Protein AF-A0AAE4I1V0-F1 (afdb_monomer_lite)

pLDDT: mean 89.06, std 8.82, range [39.88, 98.25]

Foldseek 3Di:
DQAQQVVCVVVVVWDFPPDQDAQLDDFPPDGSVNKTKTFAFQQNAWEDCPQLVNVLVCCLPPVDDDTDGVVVPCPRRVVSLVVLCVVCVPVLVVLLVCCVVPNDPDAFEAERSRYTLDDSSNSSSQVVVCVVVVDTGTGIYIYDPADPPDLQSVLSSVLSSLSVCQVDPPNPPDDLLSVLVSLLCCCPVSNSDHLVSSCVSNVHDSVVSVLSNLLLVLLQVLCVLLQEDSSLSQLCVVLVCSLLSSVVSNLCCVLPVPCDPLNVLLSLLSSLVSLLCSQVVDPSNVLSVLCSVQASPDPCVVVLSVQLVVLSVVLSVLSVPDHDSHNVSSNVSSVVSVVSSVSNVVSSCVRSVVSVCPPDPVSVVVVVVVVVVVVVQCVVVVNDHDPDDPVVDDPVVVVVSVVVVVVVVVVVVVVVVVVVVVD

Organism: NCBI:txid44007

Structure (mmCIF, N/CA/C/O backbone):
data_AF-A0AAE4I1V0-F1
#
_entry.id   AF-A0AAE4I1V0-F1
#
loop_
_atom_site.group_PDB
_atom_site.id
_atom_site.type_symbol
_atom_site.label_atom_id
_atom_site.label_alt_id
_atom_site.label_comp_id
_atom_site.label_asym_id
_atom_site.label_entity_id
_atom_site.label_seq_id
_atom_site.pdbx_PDB_ins_code
_atom_site.Cartn_x
_atom_site.Cartn_y
_atom_site.Cartn_z
_atom_site.occupancy
_atom_site.B_iso_or_equiv
_atom_site.auth_seq_id
_atom_site.auth_comp_id
_atom_site.auth_asym_id
_atom_site.auth_atom_id
_atom_site.pdbx_PDB_model_num
ATOM 1 N N . MET A 1 1 ? -17.427 -18.070 27.528 1.00 43.69 1 MET A N 1
ATOM 2 C CA . MET A 1 1 ? -18.734 -17.453 27.223 1.00 43.69 1 MET A CA 1
ATOM 3 C C . MET A 1 1 ? -18.497 -15.962 27.178 1.00 43.69 1 MET A C 1
ATOM 5 O O . MET A 1 1 ? -18.112 -15.409 28.196 1.00 43.69 1 MET A O 1
ATOM 9 N N . THR A 1 2 ? -18.605 -15.346 26.006 1.00 58.06 2 THR A N 1
ATOM 10 C CA . THR A 1 2 ? -18.473 -13.891 25.874 1.00 58.06 2 THR A CA 1
ATOM 11 C C . THR A 1 2 ? -19.771 -13.266 26.375 1.00 58.06 2 THR A C 1
ATOM 13 O O . THR A 1 2 ? -20.843 -13.624 25.889 1.00 58.06 2 THR A O 1
ATOM 16 N N . ASN A 1 3 ? -19.697 -12.404 27.389 1.00 74.56 3 ASN A N 1
ATOM 17 C CA . ASN A 1 3 ? -20.884 -11.755 27.941 1.00 74.56 3 ASN A CA 1
ATOM 18 C C . ASN A 1 3 ? -21.469 -10.784 26.909 1.00 74.56 3 ASN A C 1
ATOM 20 O O . ASN A 1 3 ? -20.747 -9.941 26.379 1.00 74.56 3 ASN A O 1
ATOM 24 N N . ASN A 1 4 ? -22.773 -10.886 26.634 1.00 88.94 4 ASN A N 1
ATOM 25 C CA . ASN A 1 4 ? -23.461 -9.924 25.780 1.00 88.94 4 ASN A CA 1
ATOM 26 C C . ASN A 1 4 ? -23.613 -8.597 26.539 1.00 88.94 4 ASN A C 1
ATOM 28 O O . ASN A 1 4 ? -24.338 -8.512 27.532 1.00 88.94 4 ASN A O 1
ATOM 32 N N . LEU A 1 5 ? -22.941 -7.550 26.064 1.00 91.62 5 LEU A N 1
ATOM 33 C CA . LEU A 1 5 ? -22.930 -6.235 26.698 1.00 91.62 5 LEU A CA 1
ATOM 34 C C . LEU A 1 5 ? -24.321 -5.593 26.773 1.00 91.62 5 LEU A C 1
ATOM 36 O O . LEU A 1 5 ? -24.600 -4.862 27.722 1.00 91.62 5 LEU A O 1
ATOM 40 N N . MET A 1 6 ? -25.210 -5.872 25.815 1.00 89.06 6 MET A N 1
ATOM 41 C CA . MET A 1 6 ? -26.589 -5.378 25.872 1.00 89.06 6 MET A CA 1
ATOM 42 C C . MET A 1 6 ? -27.350 -5.989 27.048 1.00 89.06 6 MET A C 1
ATOM 44 O O . MET A 1 6 ? -28.123 -5.290 27.704 1.00 89.06 6 MET A O 1
ATOM 48 N N . ASP A 1 7 ? -27.114 -7.268 27.344 1.00 90.62 7 ASP A N 1
ATOM 49 C CA . ASP A 1 7 ? -27.747 -7.934 28.480 1.00 90.62 7 ASP A CA 1
ATOM 50 C C . ASP A 1 7 ? -27.196 -7.399 29.803 1.00 90.62 7 ASP A C 1
ATOM 52 O O . ASP A 1 7 ? -27.990 -7.071 30.681 1.00 90.62 7 ASP A O 1
ATOM 56 N N . LEU A 1 8 ? -25.882 -7.154 29.902 1.00 91.00 8 LEU A N 1
ATOM 57 C CA . LEU A 1 8 ? -25.288 -6.464 31.060 1.00 91.00 8 LEU A CA 1
ATOM 58 C C . LEU A 1 8 ? -25.891 -5.065 31.270 1.00 91.00 8 LEU A C 1
ATOM 60 O O . LEU A 1 8 ? -26.084 -4.610 32.399 1.00 91.00 8 LEU A O 1
ATOM 64 N N . GLY A 1 9 ? -26.199 -4.360 30.178 1.00 88.31 9 GLY A N 1
ATOM 65 C CA . GLY A 1 9 ? -26.869 -3.062 30.230 1.00 88.31 9 GLY A CA 1
ATOM 66 C C . GLY A 1 9 ? -28.324 -3.157 30.692 1.00 88.31 9 GLY A C 1
ATOM 67 O O . GLY A 1 9 ? -28.811 -2.247 31.362 1.00 88.31 9 GLY A O 1
ATOM 68 N N . ARG A 1 10 ? -29.021 -4.253 30.364 1.00 87.88 10 ARG A N 1
ATOM 69 C CA . ARG A 1 10 ? -30.399 -4.528 30.807 1.00 87.88 10 ARG A CA 1
ATOM 70 C C . ARG A 1 10 ? -30.463 -4.967 32.268 1.00 87.88 10 ARG A C 1
ATOM 72 O O . ARG A 1 10 ? -31.387 -4.556 32.963 1.00 87.88 10 ARG A O 1
ATOM 79 N N . THR A 1 11 ? -29.506 -5.773 32.731 1.00 90.25 11 THR A N 1
ATOM 80 C CA . THR A 1 11 ? -29.421 -6.225 34.132 1.00 90.25 11 THR A CA 1
ATOM 81 C C . THR A 1 11 ? -28.916 -5.131 35.074 1.00 90.25 11 THR A C 1
ATOM 83 O O . THR A 1 11 ? -29.084 -5.244 36.286 1.00 90.25 11 THR A O 1
ATOM 86 N N . GLY A 1 12 ? -28.343 -4.050 34.531 1.00 87.56 12 GLY A N 1
ATOM 87 C CA . GLY A 1 12 ? -27.802 -2.928 35.300 1.00 87.56 12 GLY A CA 1
ATOM 88 C C . GLY A 1 12 ? -26.368 -3.147 35.786 1.00 87.56 12 GLY A C 1
ATOM 89 O O . GLY A 1 12 ? -25.864 -2.344 36.568 1.00 87.56 12 GLY A O 1
ATOM 90 N N . GLU A 1 13 ? -25.695 -4.199 35.314 1.00 89.62 13 GLU A N 1
ATOM 91 C CA . GLU A 1 13 ? -24.284 -4.472 35.614 1.00 89.62 13 GLU A CA 1
ATOM 92 C C . GLU A 1 13 ? -23.336 -3.439 34.995 1.00 89.62 13 GLU A C 1
ATOM 94 O O . GLU A 1 13 ? -22.258 -3.183 35.534 1.00 89.62 13 GLU A O 1
ATOM 99 N N . ILE A 1 14 ? -23.741 -2.812 33.886 1.00 92.88 14 ILE A N 1
ATOM 100 C CA . ILE A 1 14 ? -23.066 -1.639 33.322 1.00 92.88 14 ILE A CA 1
ATOM 101 C C . ILE A 1 14 ? -24.002 -0.427 33.327 1.00 92.88 14 ILE A C 1
ATOM 103 O O . ILE A 1 14 ? -25.165 -0.498 32.930 1.00 92.88 14 ILE A O 1
ATOM 107 N N . ALA A 1 15 ? -23.485 0.713 33.785 1.00 91.69 15 ALA A N 1
ATOM 108 C CA . ALA A 1 15 ? -24.276 1.924 33.982 1.00 91.69 15 ALA A CA 1
ATOM 109 C C . ALA A 1 15 ? -24.336 2.791 32.717 1.00 91.69 15 ALA A C 1
ATOM 111 O O . ALA A 1 15 ? -23.329 2.974 32.028 1.00 91.69 15 ALA A O 1
ATOM 112 N N . LYS A 1 16 ? -25.500 3.400 32.462 1.00 93.19 16 LYS A N 1
ATOM 113 C CA . LYS A 1 16 ? -25.657 4.464 31.460 1.00 93.19 16 LYS A CA 1
ATOM 114 C C . LYS A 1 16 ? -25.009 5.757 31.960 1.00 93.19 16 LYS A C 1
ATOM 116 O O . LYS A 1 16 ? -25.160 6.107 33.129 1.00 93.19 16 LYS A O 1
ATOM 121 N N . THR A 1 17 ? -24.331 6.494 31.084 1.00 90.25 17 THR A N 1
ATOM 122 C CA . THR A 1 17 ? -23.753 7.811 31.422 1.00 90.25 17 THR A CA 1
ATOM 123 C C . THR A 1 17 ? -24.785 8.939 31.374 1.00 90.25 17 THR A C 1
ATOM 125 O O . THR A 1 17 ? -24.555 10.007 31.933 1.00 90.25 17 THR A O 1
ATOM 128 N N . GLY A 1 18 ? -25.911 8.724 30.684 1.00 85.94 18 GLY A N 1
ATOM 129 C CA . GLY A 1 18 ? -26.905 9.759 30.382 1.00 85.94 18 GLY A CA 1
ATOM 130 C C . GLY A 1 18 ? -26.553 10.632 29.170 1.00 85.94 18 GLY A C 1
ATOM 131 O O . GLY A 1 18 ? -27.349 11.494 28.794 1.00 85.94 18 GLY A O 1
ATOM 132 N N . ALA A 1 19 ? -25.398 10.410 28.532 1.00 86.06 19 ALA A N 1
ATOM 133 C CA . ALA A 1 19 ? -25.066 11.058 27.270 1.00 86.06 19 ALA A CA 1
ATOM 134 C C . ALA A 1 19 ? -25.993 10.559 26.152 1.00 86.06 19 ALA A C 1
ATOM 136 O O . ALA A 1 19 ? -26.292 9.368 26.070 1.00 86.06 19 ALA A O 1
ATOM 137 N N . LYS A 1 20 ? -26.428 11.478 25.284 1.00 82.62 20 LYS A N 1
ATOM 138 C CA . LYS A 1 20 ? -27.258 11.177 24.113 1.00 82.62 20 LYS A CA 1
ATOM 139 C C . LYS A 1 20 ? -26.383 11.216 22.864 1.00 82.62 20 LYS A C 1
ATOM 141 O O . LYS A 1 20 ? -26.083 12.318 22.392 1.00 82.62 20 LYS A O 1
ATOM 146 N N . PRO A 1 21 ? -25.903 10.061 22.384 1.00 82.19 21 PRO A N 1
ATOM 147 C CA . PRO A 1 21 ? -25.034 10.026 21.228 1.00 82.19 21 PRO A CA 1
ATOM 148 C C . PRO A 1 21 ? -25.825 10.385 19.969 1.00 82.19 21 PRO A C 1
ATOM 150 O O . PRO A 1 21 ? -27.038 10.189 19.907 1.00 82.19 21 PRO A O 1
ATOM 153 N N . LYS A 1 22 ? -25.126 10.908 18.964 1.00 77.94 22 LYS A N 1
ATOM 154 C CA . LYS A 1 22 ? -25.656 11.011 17.605 1.00 77.94 22 LYS A CA 1
ATOM 155 C C . LYS A 1 22 ? -24.861 10.078 16.721 1.00 77.94 22 LYS A C 1
ATOM 157 O O . LYS A 1 22 ? -23.629 10.109 16.767 1.00 77.94 22 LYS A O 1
ATOM 162 N N . LEU A 1 23 ? -25.551 9.272 15.927 1.00 75.81 23 LEU A N 1
ATOM 163 C CA . LEU A 1 23 ? -24.897 8.458 14.924 1.00 75.81 23 LEU A CA 1
ATOM 164 C C . LEU A 1 23 ? -24.230 9.365 13.880 1.00 75.81 23 LEU A C 1
ATOM 166 O O . LEU A 1 23 ? -24.810 10.370 13.463 1.00 75.81 23 LEU A O 1
ATOM 170 N N . PRO A 1 24 ? -23.014 9.017 13.435 1.00 76.06 24 PRO A N 1
ATOM 171 C CA . PRO A 1 24 ? -22.298 9.793 12.429 1.00 76.06 24 PRO A CA 1
ATOM 172 C C . PRO A 1 24 ? -22.881 9.597 11.020 1.00 76.06 24 PRO A C 1
ATOM 174 O O . PRO A 1 24 ? -22.606 10.397 10.133 1.00 76.06 24 PRO A O 1
ATOM 177 N N . THR A 1 25 ? -23.696 8.558 10.810 1.00 76.25 25 THR A N 1
ATOM 178 C CA . THR A 1 25 ? -24.430 8.289 9.564 1.00 76.25 25 THR A CA 1
ATOM 179 C C . THR A 1 25 ? -25.756 7.588 9.862 1.00 76.25 25 THR A C 1
ATOM 181 O O . THR A 1 25 ? -25.974 7.077 10.962 1.00 76.25 25 THR A O 1
ATOM 184 N N . THR A 1 26 ? -26.656 7.545 8.879 1.00 79.50 26 THR A N 1
ATOM 185 C CA . THR A 1 26 ? -27.929 6.825 9.011 1.00 79.50 26 THR A CA 1
ATOM 186 C C . THR A 1 26 ? -27.700 5.330 8.822 1.00 79.50 26 THR A C 1
ATOM 188 O O . THR A 1 26 ? -27.292 4.890 7.749 1.00 79.50 26 THR A O 1
ATOM 191 N N . ILE A 1 27 ? -28.017 4.532 9.841 1.00 76.69 27 ILE A N 1
ATOM 192 C CA . ILE A 1 27 ? -27.931 3.072 9.766 1.00 76.69 27 ILE A CA 1
ATOM 193 C C . ILE A 1 27 ? -29.348 2.494 9.671 1.00 76.69 27 ILE A C 1
ATOM 195 O O . ILE A 1 27 ? -30.203 2.840 10.491 1.00 76.69 27 ILE A O 1
ATOM 199 N N . PRO A 1 28 ? -29.634 1.601 8.702 1.00 73.75 28 PRO A N 1
ATOM 200 C CA . PRO A 1 28 ? -30.942 0.969 8.608 1.00 73.75 28 PRO A CA 1
ATOM 201 C C . PRO A 1 28 ? -31.325 0.285 9.924 1.00 73.75 28 PRO A C 1
ATOM 203 O O . PRO A 1 28 ? -30.558 -0.517 10.455 1.00 73.75 28 PRO A O 1
ATOM 206 N N . ASN A 1 29 ? -32.530 0.574 10.417 1.00 71.19 29 ASN A N 1
ATOM 207 C CA . ASN A 1 29 ? -33.094 0.018 11.653 1.00 71.19 29 ASN A CA 1
ATOM 208 C C . ASN A 1 29 ? -32.363 0.410 12.954 1.00 71.19 29 ASN A C 1
ATOM 210 O O . ASN A 1 29 ? -32.559 -0.249 13.974 1.00 71.19 29 ASN A O 1
ATOM 214 N N . LEU A 1 30 ? -31.563 1.483 12.947 1.00 77.38 30 LEU A N 1
ATOM 215 C CA . LEU A 1 30 ? -30.949 2.037 14.154 1.00 77.38 30 LEU A CA 1
ATOM 216 C C . LEU A 1 30 ? -31.122 3.561 14.194 1.00 77.38 30 LEU A C 1
ATOM 218 O O . LEU A 1 30 ? -30.698 4.264 13.281 1.00 77.38 30 LEU A O 1
ATOM 222 N N . THR A 1 31 ? -31.739 4.077 15.257 1.00 69.06 31 THR A N 1
ATOM 223 C CA . THR A 1 31 ? -31.946 5.522 15.458 1.00 69.06 31 THR A CA 1
ATOM 224 C C . THR A 1 31 ? -31.238 6.012 16.717 1.00 69.06 31 THR A C 1
ATOM 226 O O . THR A 1 31 ? -31.118 5.261 17.681 1.00 69.06 31 THR A O 1
ATOM 229 N N . ASP A 1 32 ? -30.857 7.293 16.761 1.00 64.75 32 ASP A N 1
ATOM 230 C CA . ASP A 1 32 ? -30.196 7.923 17.923 1.00 64.75 32 ASP A CA 1
ATOM 231 C C . ASP A 1 32 ? -30.959 7.723 19.242 1.00 64.75 32 ASP A C 1
ATOM 233 O O . ASP A 1 32 ? -30.368 7.544 20.301 1.00 64.75 32 ASP A O 1
ATOM 237 N N . THR A 1 33 ? -32.292 7.704 19.190 1.00 62.03 33 THR A N 1
ATOM 238 C CA . THR A 1 33 ? -33.159 7.474 20.357 1.00 62.03 33 THR A CA 1
ATOM 239 C C . THR A 1 33 ? -33.101 6.049 20.908 1.00 62.03 33 THR A C 1
ATOM 241 O O . THR A 1 33 ? -33.609 5.807 22.000 1.00 62.03 33 THR A O 1
ATOM 244 N N . MET A 1 34 ? -32.508 5.112 20.166 1.00 65.56 34 MET A N 1
ATOM 245 C CA . MET A 1 34 ? -32.329 3.711 20.554 1.00 65.56 34 MET A CA 1
ATOM 246 C C . MET A 1 34 ? -30.927 3.436 21.110 1.00 65.56 34 MET A C 1
ATOM 248 O O . MET A 1 34 ? -30.609 2.282 21.392 1.00 65.56 34 MET A O 1
ATOM 252 N N . LEU A 1 35 ? -30.085 4.466 21.246 1.00 80.56 35 LEU A N 1
ATOM 253 C CA . LEU A 1 35 ? -28.691 4.326 21.640 1.00 80.56 35 LEU A CA 1
ATOM 254 C C . LEU A 1 35 ? -28.404 5.098 22.924 1.00 80.56 35 LEU A C 1
ATOM 256 O O . LEU A 1 35 ? -28.671 6.291 23.038 1.00 80.56 35 LEU A O 1
ATOM 260 N N . ASP A 1 36 ? -27.797 4.398 23.874 1.00 89.06 36 ASP A N 1
ATOM 261 C CA . ASP A 1 36 ? -27.264 4.961 25.105 1.00 89.06 36 ASP A CA 1
ATOM 262 C C . ASP A 1 36 ? -25.744 4.788 25.126 1.00 89.06 36 ASP A C 1
ATOM 264 O O . ASP A 1 36 ? -25.189 3.863 24.524 1.00 89.06 36 ASP A O 1
ATOM 268 N N . VAL A 1 37 ? -25.064 5.671 25.855 1.00 92.69 37 VAL A N 1
ATOM 269 C CA . VAL A 1 37 ? -23.646 5.499 26.176 1.00 92.69 37 VAL A CA 1
ATOM 270 C C . VAL A 1 37 ? -23.526 4.788 27.520 1.00 92.69 37 VAL A C 1
ATOM 272 O O . VAL A 1 37 ? -24.111 5.212 28.520 1.00 92.69 37 VAL A O 1
ATOM 275 N N . TYR A 1 38 ? -22.732 3.723 27.546 1.00 95.44 38 TYR A N 1
ATOM 276 C CA . TYR A 1 38 ? -22.499 2.889 28.720 1.00 95.44 38 TYR A CA 1
ATOM 277 C C . TYR A 1 38 ? -21.069 3.045 29.231 1.00 95.44 38 TYR A C 1
ATOM 279 O O . TYR A 1 38 ? -20.141 3.211 28.441 1.00 95.44 38 TYR A O 1
ATOM 287 N N . ARG A 1 39 ? -20.880 2.943 30.551 1.00 95.56 39 ARG A N 1
ATOM 288 C CA . ARG A 1 39 ? -19.560 2.792 31.186 1.00 95.56 39 ARG A CA 1
ATOM 289 C C . ARG A 1 39 ? -19.217 1.311 31.258 1.00 95.56 39 ARG A C 1
ATOM 291 O O . ARG A 1 39 ? -19.690 0.605 32.146 1.00 95.56 39 ARG A O 1
ATOM 298 N N . ILE A 1 40 ? -18.400 0.845 30.320 1.00 96.44 40 ILE A N 1
ATOM 299 C CA . ILE A 1 40 ? -18.101 -0.577 30.140 1.00 96.44 40 ILE A CA 1
ATOM 300 C C . ILE A 1 40 ? -16.746 -0.894 30.790 1.00 96.44 40 ILE A C 1
ATOM 302 O O . ILE A 1 40 ? -15.748 -0.261 30.435 1.00 96.44 40 ILE A O 1
ATOM 306 N N . PRO A 1 41 ? -16.663 -1.848 31.736 1.00 96.06 41 PRO A N 1
ATOM 307 C CA . PRO A 1 41 ? -15.384 -2.321 32.258 1.00 96.06 41 PRO A CA 1
ATOM 308 C C . PRO A 1 41 ? -14.460 -2.803 31.136 1.00 96.06 41 PRO A C 1
ATOM 310 O O . PRO A 1 41 ? -14.881 -3.585 30.283 1.00 96.06 41 PRO A O 1
ATOM 313 N N . LEU A 1 42 ? -13.183 -2.401 31.166 1.00 96.06 42 LEU A N 1
ATOM 314 C CA . LEU A 1 42 ? -12.230 -2.747 30.097 1.00 96.06 42 LEU A CA 1
ATOM 315 C C . LEU A 1 42 ? -12.095 -4.261 29.877 1.00 96.06 42 LEU A C 1
ATOM 317 O O . LEU A 1 42 ? -11.844 -4.694 28.757 1.00 96.06 42 LEU A O 1
ATOM 321 N N . LYS A 1 43 ? -12.312 -5.060 30.932 1.00 94.69 43 LYS A N 1
ATOM 322 C CA . LYS A 1 43 ? -12.208 -6.523 30.887 1.00 94.69 43 LYS A CA 1
ATOM 323 C C . LYS A 1 43 ? -13.166 -7.197 29.900 1.00 94.69 43 LYS A C 1
ATOM 325 O O . LYS A 1 43 ? -12.892 -8.315 29.483 1.00 94.69 43 LYS A O 1
ATOM 330 N N . TYR A 1 44 ? -14.265 -6.535 29.531 1.00 95.50 44 TYR A N 1
ATOM 331 C CA . TYR A 1 44 ? -15.250 -7.063 28.584 1.00 95.50 44 TYR A CA 1
ATOM 332 C C . TYR A 1 44 ? -14.982 -6.652 27.134 1.00 95.50 44 TYR A C 1
ATOM 334 O O . TYR A 1 44 ? -15.735 -7.037 26.247 1.00 95.50 44 TYR A O 1
ATOM 342 N N . LEU A 1 45 ? -13.944 -5.855 26.882 1.00 95.81 45 LEU A N 1
ATOM 343 C CA . LEU A 1 45 ? -13.676 -5.284 25.570 1.00 95.81 45 LEU A CA 1
ATOM 344 C C . LEU A 1 45 ? -12.439 -5.899 24.929 1.00 95.81 45 LEU A C 1
ATOM 346 O O . LEU A 1 45 ? -11.510 -6.348 25.608 1.00 95.81 45 LEU A O 1
ATOM 350 N N . TYR A 1 46 ? -12.428 -5.892 23.602 1.00 95.12 46 TYR A N 1
ATOM 351 C CA . TYR A 1 46 ? -11.282 -6.326 22.823 1.00 95.12 46 TYR A CA 1
ATOM 352 C C . TYR A 1 46 ? -11.202 -5.628 21.469 1.00 95.12 46 TYR A C 1
ATOM 354 O O . TYR A 1 46 ? -12.194 -5.129 20.933 1.00 95.12 46 TYR A O 1
ATOM 362 N N . TYR A 1 47 ? -9.992 -5.559 20.919 1.00 93.31 47 TYR A N 1
ATOM 363 C CA . TYR A 1 47 ? -9.769 -4.961 19.604 1.00 93.31 47 TYR A CA 1
ATOM 364 C C . TYR A 1 47 ? -10.446 -5.767 18.493 1.00 93.31 47 TYR A C 1
ATOM 366 O O . TYR A 1 47 ? -10.455 -6.996 18.529 1.00 93.31 47 TYR A O 1
ATOM 374 N N . ASN A 1 48 ? -10.967 -5.075 17.484 1.00 89.62 48 ASN A N 1
ATOM 375 C CA . ASN A 1 48 ? -11.605 -5.701 16.332 1.00 89.62 48 ASN A CA 1
ATOM 376 C C . ASN A 1 48 ? -10.566 -6.317 15.374 1.00 89.62 48 ASN A C 1
ATOM 378 O O . ASN A 1 48 ? -9.853 -5.595 14.678 1.00 89.62 48 ASN A O 1
ATOM 382 N N . ASP A 1 49 ? -10.507 -7.645 15.330 1.00 84.94 49 ASP A N 1
ATOM 383 C CA . ASP A 1 49 ? -9.670 -8.458 14.436 1.00 84.94 49 ASP A CA 1
ATOM 384 C C . ASP A 1 49 ? -10.112 -8.401 12.965 1.00 84.94 49 ASP A C 1
ATOM 386 O O . ASP A 1 49 ? -9.307 -8.684 12.083 1.00 84.94 49 ASP A O 1
ATOM 390 N N . GLU A 1 50 ? -11.348 -7.975 12.691 1.00 79.94 50 GLU A N 1
ATOM 391 C CA . GLU A 1 50 ? -11.874 -7.765 11.332 1.00 79.94 50 GLU A CA 1
ATOM 392 C C . GLU A 1 50 ? -11.508 -6.381 10.766 1.00 79.94 50 GLU A C 1
ATOM 394 O O . GLU A 1 50 ? -11.736 -6.099 9.590 1.00 79.94 50 GLU A O 1
ATOM 399 N N . ASN A 1 51 ? -10.925 -5.495 11.581 1.00 76.12 51 ASN A N 1
ATOM 400 C CA . ASN A 1 51 ? -10.424 -4.213 11.100 1.00 76.12 51 ASN A CA 1
ATOM 401 C C . ASN A 1 51 ? -9.174 -4.440 10.233 1.00 76.12 51 ASN A C 1
ATOM 403 O O . ASN A 1 51 ? -8.166 -4.940 10.732 1.00 76.12 51 ASN A O 1
ATOM 407 N N . GLY A 1 52 ? -9.208 -4.017 8.964 1.00 68.44 52 GLY A N 1
ATOM 408 C CA . GLY A 1 52 ? -8.162 -4.319 7.974 1.00 68.44 52 GLY A CA 1
ATOM 409 C C . GLY A 1 52 ? -6.727 -3.971 8.402 1.00 68.44 52 GLY A C 1
ATOM 410 O O . GLY A 1 52 ? -5.781 -4.695 8.073 1.00 68.44 52 GLY A O 1
ATOM 411 N N . ARG A 1 53 ? -6.548 -2.903 9.191 1.00 71.12 53 ARG A N 1
ATOM 412 C CA . ARG A 1 53 ? -5.237 -2.509 9.731 1.00 71.12 53 ARG A CA 1
ATOM 413 C C . ARG A 1 53 ? -4.739 -3.494 10.790 1.00 71.12 53 ARG A C 1
ATOM 415 O O . ARG A 1 53 ? -3.572 -3.879 10.780 1.00 71.12 53 ARG A O 1
ATOM 422 N N . ILE A 1 54 ? -5.624 -3.914 11.692 1.00 75.81 54 ILE A N 1
ATOM 423 C CA . ILE A 1 54 ? -5.310 -4.857 12.772 1.00 75.81 54 ILE A CA 1
ATOM 424 C C . ILE A 1 54 ? -5.128 -6.269 12.203 1.00 75.81 54 ILE A C 1
ATOM 426 O O . ILE A 1 54 ? -4.146 -6.934 12.530 1.00 75.81 54 ILE A O 1
ATOM 430 N N . SER A 1 55 ? -5.999 -6.700 11.287 1.00 72.88 55 SER A N 1
ATOM 431 C CA . SER A 1 55 ? -5.939 -8.030 10.672 1.00 72.88 55 SER A CA 1
ATOM 432 C C . SER A 1 55 ? -4.622 -8.270 9.931 1.00 72.88 55 SER A C 1
ATOM 434 O O . SER A 1 55 ? -4.042 -9.353 10.008 1.00 72.88 55 SER A O 1
ATOM 436 N N . THR A 1 56 ? -4.132 -7.254 9.210 1.00 72.25 56 THR A N 1
ATOM 437 C CA . THR A 1 56 ? -2.877 -7.339 8.447 1.00 72.25 56 THR A CA 1
ATOM 438 C C . THR A 1 56 ? -1.682 -7.493 9.384 1.00 72.25 56 THR A C 1
ATOM 440 O O . THR A 1 56 ? -0.804 -8.321 9.140 1.00 72.25 56 THR A O 1
ATOM 443 N N . GLN A 1 57 ? -1.682 -6.758 10.497 1.00 74.31 57 GLN A N 1
ATOM 444 C CA . GLN A 1 57 ? -0.619 -6.836 11.493 1.00 74.31 57 GLN A CA 1
ATOM 445 C C . GLN A 1 57 ? -0.625 -8.172 12.245 1.00 74.31 57 GLN A C 1
ATOM 447 O O . GLN A 1 57 ? 0.432 -8.770 12.435 1.00 74.31 57 GLN A O 1
ATOM 452 N N . ILE A 1 58 ? -1.809 -8.682 12.608 1.00 79.00 58 ILE A N 1
ATOM 453 C CA . ILE A 1 58 ? -1.951 -10.001 13.241 1.00 79.00 58 ILE A CA 1
ATOM 454 C C . ILE A 1 58 ? -1.309 -11.085 12.375 1.00 79.00 58 ILE A C 1
ATOM 456 O O . ILE A 1 58 ? -0.520 -11.885 12.878 1.00 79.00 58 ILE A O 1
ATOM 460 N N . LYS A 1 59 ? -1.617 -11.088 11.073 1.00 74.62 59 LYS A N 1
ATOM 461 C CA . LYS A 1 59 ? -1.059 -12.061 10.129 1.00 74.62 59 LYS A CA 1
ATOM 462 C C . LYS A 1 59 ? 0.459 -11.948 10.015 1.00 74.62 59 LYS A C 1
ATOM 464 O O . LYS A 1 59 ? 1.129 -12.975 10.008 1.00 74.62 59 LYS A O 1
ATOM 469 N N . ARG A 1 60 ? 0.990 -10.721 9.953 1.00 74.12 60 ARG A N 1
ATOM 470 C CA . ARG A 1 60 ? 2.434 -10.462 9.841 1.00 74.12 60 ARG A CA 1
ATOM 471 C C . ARG A 1 60 ? 3.213 -11.006 11.037 1.00 74.12 60 ARG A C 1
ATOM 473 O O . ARG A 1 60 ? 4.236 -11.647 10.838 1.00 74.12 60 ARG A O 1
ATOM 480 N N . GLU A 1 61 ? 2.761 -10.721 12.256 1.00 76.44 61 GLU A N 1
ATOM 481 C CA . GLU A 1 61 ? 3.575 -10.968 13.455 1.00 76.44 61 GLU A CA 1
ATOM 482 C C . GLU A 1 61 ? 3.225 -12.239 14.221 1.00 76.44 61 GLU A C 1
ATOM 484 O O . GLU A 1 61 ? 4.097 -12.836 14.849 1.00 76.44 61 GLU A O 1
ATOM 489 N N . PHE A 1 62 ? 1.967 -12.680 14.170 1.00 76.50 62 PHE A N 1
ATOM 490 C CA . PHE A 1 62 ? 1.509 -13.836 14.947 1.00 76.50 62 PHE A CA 1
ATOM 491 C C . PHE A 1 62 ? 0.926 -14.954 14.088 1.00 76.50 62 PHE A C 1
ATOM 493 O O . PHE A 1 62 ? 0.611 -16.014 14.627 1.00 76.50 62 PHE A O 1
ATOM 500 N N . GLY A 1 63 ? 0.756 -14.737 12.778 1.00 74.06 63 GLY A N 1
ATOM 501 C CA . GLY A 1 63 ? 0.085 -15.658 11.860 1.00 74.06 63 GLY A CA 1
ATOM 502 C C . GLY A 1 63 ? -1.415 -15.761 12.143 1.00 74.06 63 GLY A C 1
ATOM 503 O O . GLY A 1 63 ? -2.237 -15.235 11.395 1.00 74.06 63 GLY A O 1
ATOM 504 N N . THR A 1 64 ? -1.773 -16.406 13.252 1.00 73.69 64 THR A N 1
ATOM 505 C CA . THR A 1 64 ? -3.144 -16.529 13.755 1.00 73.69 64 THR A CA 1
ATOM 506 C C . THR A 1 64 ? -3.201 -16.129 15.220 1.00 73.69 64 THR A C 1
ATOM 508 O O . THR A 1 64 ? -2.487 -16.691 16.052 1.00 73.69 64 THR A O 1
ATOM 511 N N . LEU A 1 65 ? -4.091 -15.198 15.553 1.00 80.69 65 LEU A N 1
ATOM 512 C CA . LEU A 1 65 ? -4.339 -14.778 16.925 1.00 80.69 65 LEU A CA 1
ATOM 513 C C . LEU A 1 65 ? -5.847 -14.769 17.174 1.00 80.69 65 LEU A C 1
ATOM 515 O O . LEU A 1 65 ? -6.584 -14.068 16.488 1.00 80.69 65 LEU A O 1
ATOM 519 N N . MET A 1 66 ? -6.305 -15.570 18.136 1.00 85.69 66 MET A N 1
ATOM 520 C CA . MET A 1 66 ? -7.727 -15.667 18.461 1.00 85.69 66 MET A CA 1
ATOM 521 C C . MET A 1 66 ? -8.171 -14.431 19.245 1.00 85.69 66 MET A C 1
ATOM 523 O O . MET A 1 66 ? -7.623 -14.141 20.313 1.00 85.69 66 MET A O 1
ATOM 527 N N . ALA A 1 67 ? -9.167 -13.720 18.719 1.00 87.44 67 ALA A N 1
ATOM 528 C CA . ALA A 1 67 ? -9.732 -12.547 19.366 1.00 87.44 67 ALA A CA 1
ATOM 529 C C . ALA A 1 67 ? -10.507 -12.929 20.631 1.00 87.44 67 ALA A C 1
ATOM 531 O O . ALA A 1 67 ? -11.315 -13.860 20.630 1.00 87.44 67 ALA A O 1
ATOM 532 N N . GLN A 1 68 ? -10.232 -12.226 21.727 1.00 89.81 68 GLN A N 1
ATOM 533 C CA . GLN A 1 68 ? -10.811 -12.520 23.035 1.00 89.81 68 GLN A CA 1
ATOM 534 C C . GLN A 1 68 ? -10.675 -11.332 23.988 1.00 89.81 68 GLN A C 1
ATOM 536 O O . GLN A 1 68 ? -9.810 -10.472 23.821 1.00 89.81 68 GLN A O 1
ATOM 541 N N . THR A 1 69 ? -11.537 -11.310 25.002 1.00 92.25 69 THR A N 1
ATOM 542 C CA . THR A 1 69 ? -11.572 -10.280 26.043 1.00 92.25 69 THR A CA 1
ATOM 543 C C . THR A 1 69 ? -10.465 -10.466 27.080 1.00 92.25 69 THR A C 1
ATOM 545 O O . THR A 1 69 ? -10.001 -11.582 27.318 1.00 92.25 69 THR A O 1
ATOM 548 N N . ASP A 1 70 ? -10.117 -9.382 27.779 1.00 91.69 70 ASP A N 1
ATOM 549 C CA . ASP A 1 70 ? -9.190 -9.415 28.921 1.00 91.69 70 ASP A CA 1
ATOM 550 C C . ASP A 1 70 ? -9.697 -10.310 30.072 1.00 91.69 70 ASP A C 1
ATOM 552 O O . ASP A 1 70 ? -8.893 -10.847 30.828 1.00 91.69 70 ASP A O 1
ATOM 556 N N . GLU A 1 71 ? -11.016 -10.504 30.202 1.00 90.06 71 GLU A N 1
ATOM 557 C CA . GLU A 1 71 ? -11.614 -11.453 31.153 1.00 90.06 71 GLU A CA 1
ATOM 558 C C . GLU A 1 71 ? -11.316 -12.919 30.807 1.00 90.06 71 GLU A C 1
ATOM 560 O O . GLU A 1 71 ? -11.194 -13.747 31.707 1.00 90.06 71 GLU A O 1
ATOM 565 N N . THR A 1 72 ? -11.189 -13.239 29.517 1.00 91.00 72 THR A N 1
ATOM 566 C CA . THR A 1 72 ? -10.850 -14.594 29.064 1.00 91.00 72 THR A CA 1
ATOM 567 C C . THR A 1 72 ? -9.339 -14.793 29.065 1.00 91.00 72 THR A C 1
ATOM 569 O O . THR A 1 72 ? -8.833 -15.723 29.690 1.00 91.00 72 THR A O 1
ATOM 572 N N . ASN A 1 73 ? -8.613 -13.921 28.362 1.00 89.88 73 ASN A N 1
ATOM 573 C CA . ASN A 1 73 ? -7.157 -13.909 28.326 1.00 89.88 73 ASN A CA 1
ATOM 574 C C . ASN A 1 73 ? -6.659 -12.553 27.781 1.00 89.88 73 ASN A C 1
ATOM 576 O O . ASN A 1 73 ? -6.952 -12.213 26.632 1.00 89.88 73 ASN A O 1
ATOM 580 N N . PRO A 1 74 ? -5.853 -11.799 28.550 1.00 92.00 74 PRO A N 1
ATOM 581 C CA . PRO A 1 74 ? -5.380 -10.480 28.140 1.00 92.00 74 PRO A CA 1
ATOM 582 C C . PRO A 1 74 ? -4.315 -10.495 27.031 1.00 92.00 74 PRO A C 1
ATOM 584 O O . PRO A 1 74 ? -3.999 -9.434 26.495 1.00 92.00 74 PRO A O 1
ATOM 587 N N . ASP A 1 75 ? -3.747 -11.654 26.670 1.00 91.81 75 ASP A N 1
ATOM 588 C CA . ASP A 1 75 ? -2.668 -11.773 25.674 1.00 91.81 75 ASP A CA 1
ATOM 589 C C . ASP A 1 75 ? -3.035 -11.143 24.322 1.00 91.81 75 ASP A C 1
ATOM 591 O O . ASP A 1 75 ? -2.238 -10.396 23.753 1.00 91.81 75 ASP A O 1
ATOM 595 N N . TYR A 1 76 ? -4.268 -11.366 23.849 1.00 91.88 76 TYR A N 1
ATOM 596 C CA . TYR A 1 76 ? -4.756 -10.787 22.594 1.00 91.88 76 TYR A CA 1
ATOM 597 C C . TYR A 1 76 ? -4.665 -9.259 22.617 1.00 91.88 76 TYR A C 1
ATOM 599 O O . TYR A 1 76 ? -3.988 -8.645 21.792 1.00 91.88 76 TYR A O 1
ATOM 607 N N . ASN A 1 77 ? -5.291 -8.634 23.613 1.00 94.62 77 ASN A N 1
ATOM 608 C CA . ASN A 1 77 ? -5.294 -7.184 23.722 1.00 94.62 77 ASN A CA 1
ATOM 609 C C . ASN A 1 77 ? -3.903 -6.623 24.036 1.00 94.62 77 ASN A C 1
ATOM 611 O O . ASN A 1 77 ? -3.589 -5.518 23.607 1.00 94.62 77 ASN A O 1
ATOM 615 N N . ASN A 1 78 ? -3.061 -7.341 24.783 1.00 93.50 78 ASN A N 1
ATOM 616 C CA . ASN A 1 78 ? -1.683 -6.923 25.051 1.00 93.50 78 ASN A CA 1
ATOM 617 C C . ASN A 1 78 ? -0.875 -6.824 23.759 1.00 93.50 78 ASN A C 1
ATOM 619 O O . ASN A 1 78 ? -0.250 -5.795 23.523 1.00 93.50 78 ASN A O 1
ATOM 623 N N . LYS A 1 79 ? -0.956 -7.843 22.898 1.00 91.12 79 LYS A N 1
ATOM 624 C CA . LYS A 1 79 ? -0.295 -7.837 21.590 1.00 91.12 79 LYS A CA 1
ATOM 625 C C . LYS A 1 79 ? -0.784 -6.679 20.729 1.00 91.12 79 LYS A C 1
ATOM 627 O O . LYS A 1 79 ? 0.028 -5.898 20.249 1.00 91.12 79 LYS A O 1
ATOM 632 N N . ILE A 1 80 ? -2.101 -6.506 20.593 1.00 90.25 80 ILE A N 1
ATOM 633 C CA . ILE A 1 80 ? -2.648 -5.436 19.744 1.00 90.25 80 ILE A CA 1
ATOM 634 C C . ILE A 1 80 ? -2.340 -4.029 20.283 1.00 90.25 80 ILE A C 1
ATOM 636 O O . ILE A 1 80 ? -2.078 -3.110 19.504 1.00 90.25 80 ILE A O 1
ATOM 640 N N . ALA A 1 81 ? -2.315 -3.857 21.608 1.00 91.50 81 ALA A N 1
ATOM 641 C CA . ALA A 1 81 ? -1.966 -2.592 22.247 1.00 91.50 81 ALA A CA 1
ATOM 642 C C . ALA A 1 81 ? -0.544 -2.126 21.900 1.00 91.50 81 ALA A C 1
ATOM 644 O O . ALA A 1 81 ? -0.361 -0.932 21.653 1.00 91.50 81 ALA A O 1
ATOM 645 N N . THR A 1 82 ? 0.427 -3.045 21.828 1.00 90.00 82 THR A N 1
ATOM 646 C CA . THR A 1 82 ? 1.814 -2.730 21.447 1.00 90.00 82 THR A CA 1
ATOM 647 C C . THR A 1 82 ? 1.873 -2.067 20.072 1.00 90.00 82 THR A C 1
ATOM 649 O O . THR A 1 82 ? 2.479 -1.009 19.934 1.00 90.00 82 THR A O 1
ATOM 652 N N . PHE A 1 83 ? 1.142 -2.578 19.076 1.00 84.75 83 PHE A N 1
ATOM 653 C CA . PHE A 1 83 ? 1.134 -1.968 17.736 1.00 84.75 83 PHE A CA 1
ATOM 654 C C . PHE A 1 83 ? 0.496 -0.596 17.696 1.00 84.75 83 PHE A C 1
ATOM 656 O O . PHE A 1 83 ? 0.926 0.274 16.946 1.00 84.75 83 PHE A O 1
ATOM 663 N N . ILE A 1 84 ? -0.565 -0.390 18.473 1.00 85.06 84 ILE A N 1
ATOM 664 C CA . ILE A 1 84 ? -1.218 0.919 18.541 1.00 85.06 84 ILE A CA 1
ATOM 665 C C . ILE A 1 84 ? -0.269 1.946 19.168 1.00 85.06 84 ILE A C 1
ATOM 667 O O . ILE A 1 84 ? -0.279 3.115 18.777 1.00 85.06 84 ILE A O 1
ATOM 671 N N . GLU A 1 85 ? 0.550 1.516 20.129 1.00 88.94 85 GLU A N 1
ATOM 672 C CA . GLU A 1 85 ? 1.592 2.342 20.726 1.00 88.94 85 GLU A CA 1
ATOM 673 C C . GLU A 1 85 ? 2.738 2.625 19.751 1.00 88.94 85 GLU A C 1
ATOM 675 O O . GLU A 1 85 ? 3.132 3.782 19.618 1.00 88.94 85 GLU A O 1
ATOM 680 N N . GLU A 1 86 ? 3.226 1.622 19.027 1.00 85.94 86 GLU A N 1
ATOM 681 C CA . GLU A 1 86 ? 4.315 1.777 18.056 1.00 85.94 86 GLU A CA 1
ATOM 682 C C . GLU A 1 86 ? 3.915 2.627 16.844 1.00 85.94 86 GLU A C 1
ATOM 684 O O . GLU A 1 86 ? 4.695 3.473 16.407 1.00 85.94 86 GLU A O 1
ATOM 689 N N . ASP A 1 87 ? 2.683 2.481 16.349 1.00 80.25 87 ASP A N 1
ATOM 690 C CA . ASP A 1 87 ? 2.175 3.242 15.203 1.00 80.25 87 ASP A CA 1
ATOM 691 C C . ASP A 1 87 ? 2.139 4.752 15.468 1.00 80.25 87 ASP A C 1
ATOM 693 O O . ASP A 1 87 ? 2.485 5.554 14.600 1.00 80.25 87 ASP A O 1
ATOM 697 N N . ASN A 1 88 ? 1.715 5.171 16.668 1.00 82.56 88 ASN A N 1
ATOM 698 C CA . ASN A 1 88 ? 1.680 6.591 17.010 1.00 82.56 88 ASN A CA 1
ATOM 699 C C . ASN A 1 88 ? 1.789 6.860 18.517 1.00 82.56 88 ASN A C 1
ATOM 701 O O . ASN A 1 88 ? 0.866 7.385 19.159 1.00 82.56 88 ASN A O 1
ATOM 705 N N . ALA A 1 89 ? 2.967 6.578 19.075 1.00 89.06 89 ALA A N 1
ATOM 706 C CA . ALA A 1 89 ? 3.270 6.788 20.490 1.00 89.06 89 ALA A CA 1
ATOM 707 C C . ALA A 1 89 ? 2.982 8.228 20.949 1.00 89.06 89 ALA A C 1
ATOM 709 O O . ALA A 1 89 ? 2.505 8.463 22.062 1.00 89.06 89 ALA A O 1
ATOM 710 N N . THR A 1 90 ? 3.236 9.218 20.088 1.00 89.44 90 THR A N 1
ATOM 711 C CA . THR A 1 90 ? 3.001 10.636 20.393 1.00 89.44 90 THR A CA 1
ATOM 712 C C . THR A 1 90 ? 1.513 10.935 20.575 1.00 89.44 90 THR A C 1
ATOM 714 O O . THR A 1 90 ? 1.125 11.559 21.568 1.00 89.44 90 THR A O 1
ATOM 717 N 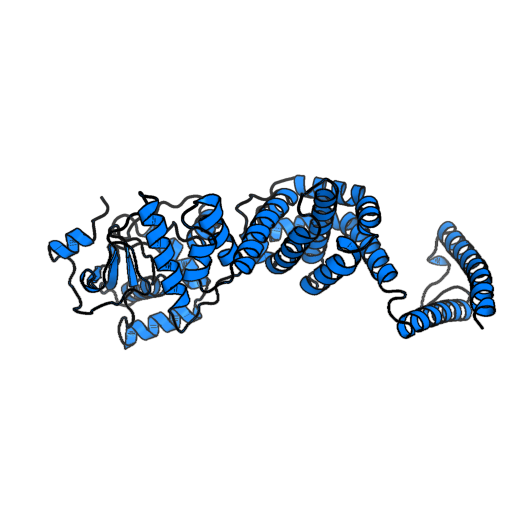N . ALA A 1 91 ? 0.658 10.482 19.655 1.00 87.19 91 ALA A N 1
ATOM 718 C CA . ALA A 1 91 ? -0.784 10.687 19.757 1.00 87.19 91 ALA A CA 1
ATOM 719 C C . ALA A 1 91 ? -1.402 9.878 20.905 1.00 87.19 91 ALA A C 1
ATOM 721 O O . ALA A 1 91 ? -2.313 10.368 21.585 1.00 87.19 91 ALA A O 1
ATOM 722 N N . LEU A 1 92 ? -0.888 8.671 21.169 1.00 90.88 92 LEU A N 1
ATOM 723 C CA . LEU A 1 92 ? -1.302 7.865 22.316 1.00 90.88 92 LEU A CA 1
ATOM 724 C C . LEU A 1 92 ? -0.978 8.581 23.634 1.00 90.88 92 LEU A C 1
ATOM 726 O O . LEU A 1 92 ? -1.868 8.744 24.466 1.00 90.88 92 LEU A O 1
ATOM 730 N N . LYS A 1 93 ? 0.244 9.108 23.796 1.00 93.19 93 LYS A N 1
ATOM 731 C CA . LYS A 1 93 ? 0.645 9.891 24.980 1.00 93.19 93 LYS A CA 1
ATOM 732 C C . LYS A 1 93 ? -0.252 11.110 25.204 1.00 93.19 93 LYS A C 1
ATOM 734 O O . LYS A 1 93 ? -0.685 11.344 26.332 1.00 93.19 93 LYS A O 1
ATOM 739 N N . LYS A 1 94 ? -0.579 11.861 24.143 1.00 91.38 94 LYS A N 1
ATOM 740 C CA . LYS A 1 94 ? -1.519 12.997 24.218 1.00 91.38 94 LYS A CA 1
ATOM 741 C C . LYS A 1 94 ? -2.915 12.550 24.661 1.00 91.38 94 LYS A C 1
ATOM 743 O O . LYS A 1 94 ? -3.489 13.154 25.563 1.00 91.38 94 LYS A O 1
ATOM 748 N N . THR A 1 95 ? -3.424 11.467 24.072 1.00 91.62 95 THR A N 1
ATOM 749 C CA . THR A 1 95 ? -4.733 10.889 24.420 1.00 91.62 95 THR A CA 1
ATOM 750 C C . THR A 1 95 ? -4.760 10.450 25.885 1.00 91.62 95 THR A C 1
ATOM 752 O O . THR A 1 95 ? -5.666 10.832 26.621 1.00 91.62 95 THR A O 1
ATOM 755 N N . LYS A 1 96 ? -3.729 9.728 26.340 1.00 94.88 96 LYS A N 1
ATOM 756 C CA . LYS A 1 96 ? -3.581 9.279 27.729 1.00 94.88 96 LYS A CA 1
ATOM 757 C C . LYS A 1 96 ? -3.561 10.444 28.715 1.00 94.88 96 LYS A C 1
ATOM 759 O O . LYS A 1 96 ? -4.301 10.424 29.695 1.00 94.88 96 LYS A O 1
ATOM 764 N N . LYS A 1 97 ? -2.768 11.483 28.433 1.00 94.19 97 LYS A N 1
ATOM 765 C CA . LYS A 1 97 ? -2.720 12.702 29.253 1.00 94.19 97 LYS A CA 1
ATOM 766 C C . LYS A 1 97 ? -4.094 13.374 29.338 1.00 94.19 97 LYS A C 1
ATOM 768 O O . LYS A 1 97 ? -4.549 13.676 30.434 1.00 94.19 97 LYS A O 1
ATOM 773 N N . SER A 1 98 ? -4.776 13.539 28.203 1.00 93.75 98 SER A N 1
ATOM 774 C CA . SER A 1 98 ? -6.113 14.142 28.170 1.00 93.75 98 SER A CA 1
ATOM 775 C C . SER A 1 98 ? -7.131 13.350 28.991 1.00 93.75 98 SER A C 1
ATOM 777 O O . SER A 1 98 ? -7.909 13.952 29.724 1.00 93.75 98 SER A O 1
ATOM 779 N N . ILE A 1 99 ? -7.128 12.017 28.884 1.00 93.94 99 ILE A N 1
ATOM 780 C CA . ILE A 1 99 ? -8.032 11.152 29.655 1.00 93.94 99 ILE A CA 1
ATOM 781 C C . ILE A 1 99 ? -7.727 11.254 31.152 1.00 93.94 99 ILE A C 1
ATOM 783 O O . ILE A 1 99 ? -8.650 11.357 31.953 1.00 93.94 99 ILE A O 1
ATOM 787 N N . LYS A 1 100 ? -6.447 11.287 31.538 1.00 93.69 100 LYS A N 1
ATOM 788 C CA . LYS A 1 100 ? -6.040 11.440 32.940 1.00 93.69 100 LYS A CA 1
ATOM 789 C C . LYS A 1 100 ? -6.489 12.776 33.545 1.00 93.69 100 LYS A C 1
ATOM 791 O O . LYS A 1 100 ? -6.858 12.813 34.711 1.00 93.69 100 LYS A O 1
ATOM 796 N N . GLU A 1 101 ? -6.443 13.859 32.771 1.00 93.62 101 GLU A N 1
ATOM 797 C CA . GLU A 1 101 ? -6.774 15.211 33.246 1.00 93.62 101 GLU A CA 1
ATOM 798 C C . GLU A 1 101 ? -8.273 15.525 33.203 1.00 93.62 101 GLU A C 1
ATOM 800 O O . GLU A 1 101 ? -8.775 16.231 34.074 1.00 93.62 101 GLU A O 1
ATOM 805 N N . LYS A 1 102 ? -8.985 15.045 32.177 1.00 92.81 102 LYS A N 1
ATOM 806 C CA . LYS A 1 102 ? -10.360 15.478 31.868 1.00 92.81 102 LYS A CA 1
ATOM 807 C C . LYS A 1 102 ? -11.367 14.330 31.802 1.00 92.81 102 LYS A C 1
ATOM 809 O O . LYS A 1 102 ? -12.554 14.580 31.627 1.00 92.81 102 LYS A O 1
ATOM 814 N N . GLY A 1 103 ? -10.920 13.081 31.905 1.00 91.12 103 GLY A N 1
ATOM 815 C CA . GLY A 1 103 ? -11.732 11.914 31.569 1.00 91.12 103 GLY A CA 1
ATOM 816 C C . GLY A 1 103 ? -11.925 11.747 30.058 1.00 91.12 103 GLY A C 1
ATOM 817 O O . GLY A 1 103 ? -11.408 12.515 29.238 1.00 91.12 103 GLY A O 1
ATOM 818 N N . GLN A 1 104 ? -12.674 10.718 29.671 1.00 90.50 104 GLN A N 1
ATOM 819 C CA . GLN A 1 104 ? -12.984 10.446 28.271 1.00 90.50 104 GLN A CA 1
ATOM 820 C C . GLN A 1 104 ? -13.972 11.496 27.730 1.00 90.50 104 GLN A C 1
ATOM 822 O O . GLN A 1 104 ? -15.099 11.585 28.188 1.00 90.50 104 GLN A O 1
ATOM 827 N N . GLN A 1 105 ? -13.542 12.305 26.755 1.00 86.94 105 GLN A N 1
ATOM 828 C CA . GLN A 1 105 ? -14.364 13.397 26.197 1.00 86.94 105 GLN A CA 1
ATOM 829 C C . GLN A 1 105 ? -15.276 12.953 25.047 1.00 86.94 105 GLN A C 1
ATOM 831 O O . GLN A 1 105 ? -16.310 13.559 24.790 1.00 86.94 105 GLN A O 1
ATOM 836 N N . VAL A 1 106 ? -14.867 11.906 24.331 1.00 87.12 106 VAL A N 1
ATOM 837 C CA . VAL A 1 106 ? -15.579 11.364 23.171 1.00 87.12 106 VAL A CA 1
ATOM 838 C C . VAL A 1 106 ? -15.861 9.900 23.466 1.00 87.12 106 VAL A C 1
ATOM 840 O O . VAL A 1 106 ? -14.930 9.163 23.812 1.00 87.12 106 VAL A O 1
ATOM 843 N N . TYR A 1 107 ? -17.112 9.467 23.341 1.00 89.94 107 TYR A N 1
ATOM 844 C CA . TYR A 1 107 ? -17.499 8.061 23.485 1.00 89.94 107 TYR A CA 1
ATOM 845 C C . TYR A 1 107 ? -17.059 7.240 22.264 1.00 89.94 107 TYR A C 1
ATOM 847 O O . TYR A 1 107 ? -16.869 7.778 21.174 1.00 89.94 107 TYR A O 1
ATOM 855 N N . GLY A 1 108 ? -16.788 5.954 22.466 1.00 91.56 108 GLY A N 1
ATOM 856 C CA . GLY A 1 108 ? -16.475 5.012 21.392 1.00 91.56 108 GLY A CA 1
ATOM 857 C C . GLY A 1 108 ? -17.711 4.286 20.873 1.00 91.56 108 GLY A C 1
ATOM 858 O O . GLY A 1 108 ? -18.835 4.533 21.318 1.00 91.56 108 GLY A O 1
ATOM 859 N N . TYR A 1 109 ? -17.473 3.336 19.977 1.00 91.88 109 TYR A N 1
ATOM 860 C CA . TYR A 1 109 ? -18.488 2.425 19.461 1.00 91.88 109 TYR A CA 1
ATOM 861 C C . TYR A 1 109 ? -17.991 0.992 19.606 1.00 91.88 109 TYR A C 1
ATOM 863 O O . TYR A 1 109 ? -16.861 0.684 19.220 1.00 91.88 109 TYR A O 1
ATOM 871 N N . VAL A 1 110 ? -18.828 0.126 20.172 1.00 93.81 110 VAL A N 1
ATOM 872 C CA . VAL A 1 110 ? -18.521 -1.292 20.383 1.00 93.81 110 VAL A CA 1
ATOM 873 C C . VAL A 1 110 ? -19.673 -2.162 19.901 1.00 93.81 110 VAL A C 1
ATOM 875 O O . VAL A 1 110 ? -20.819 -1.718 19.873 1.00 93.81 110 VAL A O 1
ATOM 878 N N . LEU A 1 111 ? -19.388 -3.404 19.530 1.00 92.50 111 LEU A N 1
ATOM 879 C CA . LEU A 1 111 ? -20.419 -4.408 19.277 1.00 92.50 111 LEU A CA 1
ATOM 880 C C . LEU A 1 111 ? -20.892 -5.048 20.582 1.00 92.50 111 LEU A C 1
ATOM 882 O O . LEU A 1 111 ? -20.233 -4.951 21.618 1.00 92.50 111 LEU A O 1
ATOM 886 N N . GLN A 1 112 ? -22.028 -5.741 20.521 1.00 91.38 112 GLN A N 1
ATOM 887 C CA . GLN A 1 112 ? -22.613 -6.414 21.683 1.00 91.38 112 GLN A CA 1
ATOM 888 C C . GLN A 1 112 ? -21.721 -7.500 22.305 1.00 91.38 112 GLN A C 1
ATOM 890 O O . GLN A 1 112 ? -21.921 -7.849 23.463 1.00 91.38 112 GLN A O 1
ATOM 895 N N . ASP A 1 113 ? -20.745 -8.029 21.570 1.00 91.62 113 ASP A N 1
ATOM 896 C CA . ASP A 1 113 ? -19.786 -9.015 22.073 1.00 91.62 113 ASP A CA 1
ATOM 897 C C . ASP A 1 113 ? -18.532 -8.381 22.702 1.00 91.62 113 ASP A C 1
ATOM 899 O O . ASP A 1 113 ? -17.715 -9.102 23.264 1.00 91.62 113 ASP A O 1
ATOM 903 N N . GLY A 1 114 ? -18.371 -7.055 22.621 1.00 92.62 114 GLY A N 1
ATOM 904 C CA . GLY A 1 114 ? -17.221 -6.324 23.156 1.00 92.62 114 GLY A CA 1
ATOM 905 C C . GLY A 1 114 ? -16.155 -5.918 22.138 1.00 92.62 114 GLY A C 1
ATOM 906 O O . GLY A 1 114 ? -15.170 -5.288 22.534 1.00 92.62 114 GLY A O 1
ATOM 907 N N . ARG A 1 115 ? -16.338 -6.206 20.839 1.00 93.31 115 ARG A N 1
ATOM 908 C CA . ARG A 1 115 ? -15.432 -5.718 19.780 1.00 93.31 115 ARG A CA 1
ATOM 909 C C . ARG A 1 115 ? -15.477 -4.203 19.672 1.00 93.31 115 ARG A C 1
ATOM 911 O O . ARG A 1 115 ? -16.550 -3.622 19.517 1.00 93.31 115 ARG A O 1
ATOM 918 N N . ILE A 1 116 ? -14.314 -3.563 19.675 1.00 92.50 116 ILE A N 1
ATOM 919 C CA . ILE A 1 116 ? -14.192 -2.111 19.515 1.00 92.50 116 ILE A CA 1
ATOM 920 C C . ILE A 1 116 ? -14.192 -1.740 18.031 1.00 92.50 116 ILE A C 1
ATOM 922 O O . ILE A 1 116 ? -13.256 -2.068 17.307 1.00 92.50 116 ILE A O 1
ATOM 926 N N . ILE A 1 117 ? -15.222 -1.012 17.598 1.00 89.19 117 ILE A N 1
ATOM 927 C CA . ILE A 1 117 ? -15.335 -0.461 16.238 1.00 89.19 117 ILE A CA 1
ATOM 928 C C . ILE A 1 117 ? -14.603 0.880 16.141 1.00 89.19 117 ILE A C 1
ATOM 930 O O . ILE A 1 117 ? -13.890 1.136 15.175 1.00 89.19 117 ILE A O 1
ATOM 934 N N . ASP A 1 118 ? -14.721 1.716 17.175 1.00 88.88 118 ASP A N 1
ATOM 935 C CA . ASP A 1 118 ? -14.012 2.991 17.269 1.00 88.88 118 ASP A CA 1
ATOM 936 C C . ASP A 1 118 ? -13.495 3.259 18.686 1.00 88.88 118 ASP A C 1
ATOM 938 O O . ASP A 1 118 ? -14.132 2.943 19.692 1.00 88.88 118 ASP A O 1
ATOM 942 N N . GLY A 1 119 ? -12.332 3.910 18.748 1.00 89.31 119 GLY A N 1
ATOM 943 C CA . GLY A 1 119 ? -11.673 4.294 19.988 1.00 89.31 119 GLY A CA 1
ATOM 944 C C . GLY A 1 119 ? -10.508 3.398 20.398 1.00 89.31 119 GLY A C 1
ATOM 945 O O . GLY A 1 119 ? -10.093 3.468 21.550 1.00 89.31 119 GLY A O 1
ATOM 946 N N . ASN A 1 120 ? -9.906 2.647 19.470 1.00 90.94 120 ASN A N 1
ATOM 947 C CA . ASN A 1 120 ? -8.728 1.797 19.716 1.00 90.94 120 ASN A CA 1
ATOM 948 C C . ASN A 1 120 ? -7.613 2.509 20.515 1.00 90.94 120 ASN A C 1
ATOM 950 O O . ASN A 1 120 ? -7.108 1.982 21.508 1.00 90.94 120 ASN A O 1
ATOM 954 N N . ARG A 1 121 ? -7.273 3.757 20.153 1.00 90.56 121 ARG A N 1
ATOM 955 C CA . ARG A 1 121 ? -6.279 4.580 20.875 1.00 90.56 121 ARG A CA 1
ATOM 956 C C . ARG A 1 121 ? -6.728 4.954 22.295 1.00 90.56 121 ARG A C 1
ATOM 958 O O . ARG A 1 121 ? -5.913 4.956 23.213 1.00 90.56 121 ARG A O 1
ATOM 965 N N . ARG A 1 122 ? -8.020 5.253 22.488 1.00 93.12 122 ARG A N 1
ATOM 966 C CA . ARG A 1 122 ? -8.613 5.585 23.800 1.00 93.12 122 ARG A CA 1
ATOM 967 C C . ARG A 1 122 ? -8.640 4.362 24.713 1.00 93.12 122 ARG A C 1
ATOM 969 O O . ARG A 1 122 ? -8.215 4.463 25.857 1.00 93.12 122 ARG A O 1
ATOM 976 N N . PHE A 1 123 ? -9.056 3.212 24.191 1.00 95.44 123 PHE A N 1
ATOM 977 C CA . PHE A 1 123 ? -9.034 1.944 24.914 1.00 95.44 123 PHE A CA 1
ATOM 978 C C . PHE A 1 123 ? -7.616 1.573 25.360 1.00 95.44 123 PHE A C 1
ATOM 980 O O . PHE A 1 123 ? -7.393 1.310 26.538 1.00 95.44 123 PHE A O 1
ATOM 987 N N . THR A 1 124 ? -6.636 1.673 24.456 1.00 95.12 124 THR A N 1
ATOM 988 C CA . THR A 1 124 ? -5.215 1.441 24.775 1.00 95.12 124 THR A CA 1
AT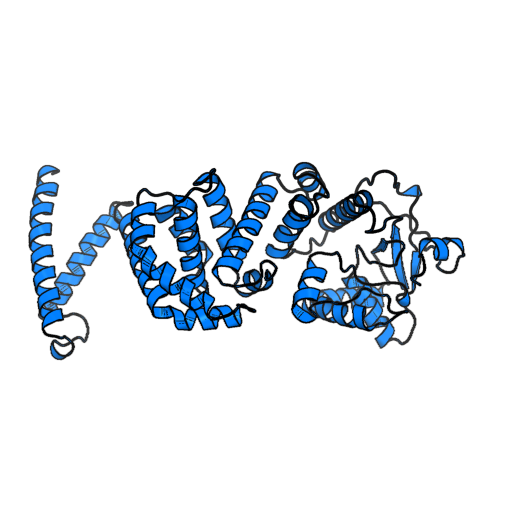OM 989 C C . THR A 1 124 ? -4.729 2.370 25.892 1.00 95.12 124 THR A C 1
ATOM 991 O O . THR A 1 124 ? -4.128 1.917 26.864 1.00 95.12 124 THR A O 1
ATOM 994 N N . ALA A 1 125 ? -5.042 3.667 25.803 1.00 95.56 125 ALA A N 1
ATOM 995 C CA . ALA A 1 125 ? -4.685 4.640 26.833 1.00 95.56 125 ALA A CA 1
ATOM 996 C C . ALA A 1 125 ? -5.330 4.323 28.195 1.00 95.56 125 ALA A C 1
ATOM 998 O O . ALA A 1 125 ? -4.658 4.419 29.220 1.00 95.56 125 ALA A O 1
ATOM 999 N N . LEU A 1 126 ? -6.605 3.921 28.215 1.00 96.62 126 LEU A N 1
ATOM 1000 C CA . LEU A 1 126 ? -7.309 3.518 29.435 1.00 96.62 126 LEU A CA 1
ATOM 1001 C C . LEU A 1 126 ? -6.713 2.247 30.050 1.00 96.62 126 LEU A C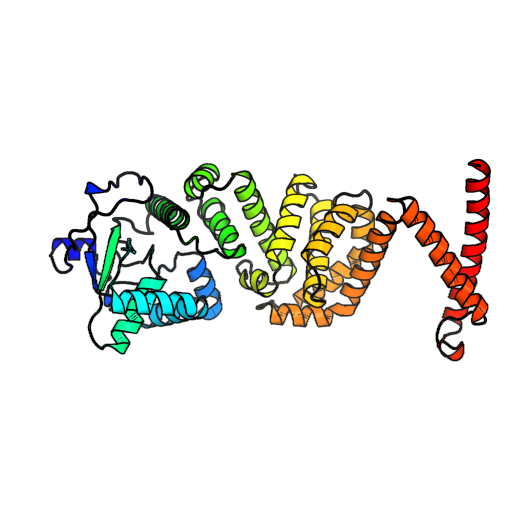 1
ATOM 1003 O O . LEU A 1 126 ? -6.565 2.192 31.268 1.00 96.62 126 LEU A O 1
ATOM 1007 N N . ARG A 1 127 ? -6.313 1.260 29.235 1.00 96.38 127 ARG A N 1
ATOM 1008 C CA . ARG A 1 127 ? -5.608 0.059 29.716 1.00 96.38 127 ARG A CA 1
ATOM 1009 C C . ARG A 1 127 ? -4.267 0.418 30.356 1.00 96.38 127 ARG A C 1
ATOM 1011 O O . ARG A 1 127 ? -3.994 -0.036 31.462 1.00 96.38 127 ARG A O 1
ATOM 1018 N N . GLN A 1 128 ? -3.471 1.286 29.722 1.00 95.62 128 GLN A N 1
ATOM 1019 C CA . GLN A 1 128 ? -2.218 1.778 30.314 1.00 95.62 128 GLN A CA 1
ATOM 1020 C C . GLN A 1 128 ? -2.467 2.509 31.646 1.00 95.62 128 GLN A C 1
ATOM 1022 O O . GLN A 1 128 ? -1.784 2.239 32.630 1.00 95.62 128 GLN A O 1
ATOM 1027 N N . LEU A 1 129 ? -3.479 3.385 31.712 1.00 95.62 129 LEU A N 1
ATOM 1028 C CA . LEU A 1 129 ? -3.838 4.097 32.946 1.00 95.62 129 LEU A CA 1
ATOM 1029 C C . LEU A 1 129 ? -4.319 3.157 34.055 1.00 95.62 129 LEU A C 1
ATOM 1031 O O . LEU A 1 129 ? -3.976 3.374 35.213 1.00 95.62 129 LEU A O 1
ATOM 1035 N N . GLN A 1 130 ? -5.083 2.114 33.723 1.00 95.62 130 GLN A N 1
ATOM 1036 C CA . GLN A 1 130 ? -5.514 1.104 34.691 1.00 95.62 130 GLN A CA 1
ATOM 1037 C C . GLN A 1 130 ? -4.311 0.422 35.349 1.00 95.62 130 GLN A C 1
ATOM 1039 O O . GLN A 1 130 ? -4.284 0.283 36.570 1.00 95.62 130 GLN A O 1
ATOM 1044 N N . THR A 1 131 ? -3.304 0.053 34.557 1.00 93.50 131 THR A N 1
ATOM 1045 C CA . THR A 1 131 ? -2.060 -0.541 35.063 1.00 93.50 131 THR A CA 1
ATOM 1046 C C . THR A 1 131 ? -1.247 0.454 35.895 1.00 93.50 131 THR A C 1
ATOM 1048 O O . THR A 1 131 ? -0.744 0.091 36.952 1.00 93.50 131 THR A O 1
ATOM 1051 N N . GLU A 1 132 ? -1.137 1.713 35.457 1.00 93.62 132 GLU A N 1
ATOM 1052 C CA . GLU A 1 132 ? -0.369 2.757 36.156 1.00 93.62 132 GLU A CA 1
ATOM 1053 C C . GLU A 1 132 ? -0.994 3.178 37.497 1.00 93.62 132 GLU A C 1
ATOM 1055 O O . GLU A 1 132 ? -0.275 3.452 38.455 1.00 93.62 132 GLU A O 1
ATOM 1060 N N . ILE A 1 133 ? -2.325 3.281 37.561 1.00 92.06 133 ILE A N 1
ATOM 1061 C CA . ILE A 1 133 ? -3.058 3.798 38.730 1.00 92.06 133 ILE A CA 1
ATOM 1062 C C . ILE A 1 133 ? -3.499 2.655 39.659 1.00 92.06 133 ILE A C 1
ATOM 1064 O O . ILE A 1 133 ? -3.746 2.881 40.842 1.00 92.06 133 ILE A O 1
ATOM 1068 N N . GLY A 1 134 ? -3.628 1.430 39.141 1.00 90.38 134 GLY A N 1
ATOM 1069 C CA . GLY A 1 134 ? -4.113 0.269 39.892 1.00 90.38 134 GLY A CA 1
ATOM 1070 C C . GLY A 1 134 ? -5.617 0.296 40.185 1.00 90.38 134 GLY A C 1
ATOM 1071 O O . GLY A 1 134 ? -6.096 -0.479 41.009 1.00 90.38 134 GLY A O 1
ATOM 1072 N N . THR A 1 135 ? -6.377 1.183 39.533 1.00 89.81 135 THR A N 1
ATOM 1073 C CA . THR A 1 135 ? -7.835 1.296 39.693 1.00 89.81 135 THR A CA 1
ATOM 1074 C C . THR A 1 135 ? -8.552 0.928 38.404 1.00 89.81 135 THR A C 1
ATOM 1076 O O . THR A 1 135 ? -8.118 1.316 37.316 1.00 89.81 135 THR A O 1
ATOM 1079 N N . SER A 1 136 ? -9.667 0.198 38.522 1.00 90.38 136 SER A N 1
ATOM 1080 C CA . SER A 1 136 ? -10.477 -0.208 37.372 1.00 90.38 136 SER A CA 1
ATOM 1081 C C . SER A 1 136 ? -10.930 1.004 36.565 1.00 90.38 136 SER A C 1
ATOM 1083 O O . SER A 1 136 ? -11.570 1.918 37.091 1.00 90.38 136 SER A O 1
ATOM 1085 N N . GLN A 1 137 ? -10.604 0.989 35.277 1.00 95.12 137 GLN A N 1
ATOM 1086 C CA . GLN A 1 137 ? -11.037 1.996 34.320 1.00 95.12 137 GLN A CA 1
ATOM 1087 C C . GLN A 1 137 ? -12.252 1.486 33.538 1.00 95.12 137 GLN A C 1
ATOM 1089 O O . GLN A 1 137 ? -12.551 0.290 33.503 1.00 95.12 137 GLN A O 1
ATOM 1094 N N . TYR A 1 138 ? -12.959 2.415 32.904 1.00 95.94 138 TYR A N 1
ATOM 1095 C CA . TYR A 1 138 ? -14.139 2.131 32.095 1.00 95.94 138 TYR A CA 1
ATOM 1096 C C . TYR A 1 138 ? -13.984 2.813 30.745 1.00 95.94 138 TYR A C 1
ATOM 1098 O O . TYR A 1 138 ? -13.428 3.909 30.666 1.00 95.94 138 TYR A O 1
ATOM 1106 N N . PHE A 1 139 ? -14.492 2.174 29.701 1.00 96.81 139 PHE A N 1
ATOM 1107 C CA . PHE A 1 139 ? -14.609 2.765 28.381 1.00 96.81 139 PHE A CA 1
ATOM 1108 C C . PHE A 1 139 ? -16.047 3.221 28.170 1.00 96.81 139 PHE A C 1
ATOM 1110 O O . PHE A 1 139 ? -16.984 2.436 28.320 1.00 96.81 139 PHE A O 1
ATOM 1117 N N . GLU A 1 140 ? -16.218 4.499 27.851 1.00 95.88 140 GLU A N 1
ATOM 1118 C CA . GLU A 1 140 ? -17.532 5.051 27.541 1.00 95.88 140 GLU A CA 1
ATOM 1119 C C . GLU A 1 140 ? -17.839 4.825 26.068 1.00 95.88 140 GLU A C 1
ATOM 1121 O O . GLU A 1 140 ? -17.141 5.356 25.203 1.00 95.88 140 GLU A O 1
ATOM 1126 N N . ALA A 1 141 ? -18.851 4.015 25.769 1.00 94.69 141 ALA A N 1
ATOM 1127 C CA . ALA A 1 141 ? -19.177 3.670 24.393 1.00 94.69 141 ALA A CA 1
ATOM 1128 C C . ALA A 1 141 ? -20.659 3.381 24.172 1.00 94.69 141 ALA A C 1
ATOM 1130 O O . ALA A 1 141 ? -21.388 2.985 25.083 1.00 94.69 141 ALA A O 1
ATOM 1131 N N . VAL A 1 142 ? -21.070 3.564 22.923 1.00 92.62 142 VAL A N 1
ATOM 1132 C CA . VAL A 1 142 ? -22.343 3.079 22.400 1.00 92.62 142 VAL A CA 1
ATOM 1133 C C . VAL A 1 142 ? -22.206 1.596 22.075 1.00 92.62 142 VAL A C 1
ATOM 1135 O O . VAL A 1 142 ? -21.261 1.203 21.388 1.00 92.62 142 VAL A O 1
ATOM 1138 N N . ILE A 1 143 ? -23.154 0.786 22.548 1.00 91.88 143 ILE A N 1
ATOM 1139 C CA . ILE A 1 143 ? -23.224 -0.643 22.228 1.00 91.88 143 ILE A CA 1
ATOM 1140 C C . ILE A 1 143 ? -24.136 -0.819 21.015 1.00 91.88 143 ILE A C 1
ATOM 1142 O O . ILE A 1 143 ? -25.312 -0.463 21.047 1.00 91.88 143 ILE A O 1
ATOM 1146 N N . LEU A 1 144 ? -23.587 -1.367 19.938 1.00 89.62 144 LEU A N 1
ATOM 1147 C CA . LEU A 1 144 ? -24.289 -1.594 18.685 1.00 89.62 144 LEU A CA 1
ATOM 1148 C C . LEU A 1 144 ? -24.891 -3.005 18.658 1.00 89.62 144 LEU A C 1
ATOM 1150 O O . LEU A 1 144 ? -24.186 -3.972 18.963 1.00 89.62 144 LEU A O 1
ATOM 1154 N N . PRO A 1 145 ? -26.160 -3.162 18.238 1.00 86.75 145 PRO A N 1
ATOM 1155 C CA . PRO A 1 145 ? -26.841 -4.455 18.179 1.00 86.75 145 PRO A CA 1
ATOM 1156 C C . PRO A 1 145 ? -26.448 -5.270 16.929 1.00 86.75 145 PRO A C 1
ATOM 1158 O O . PRO A 1 145 ? -27.298 -5.891 16.295 1.00 86.75 145 PRO A O 1
ATOM 1161 N N . PHE A 1 146 ? -25.169 -5.250 16.546 1.00 84.94 146 PHE A N 1
ATOM 1162 C CA . PHE A 1 146 ? -24.646 -5.930 15.359 1.00 84.94 146 PHE A CA 1
ATOM 1163 C C . PHE A 1 146 ? -23.621 -7.001 15.742 1.00 84.94 146 PHE A C 1
ATOM 1165 O O . PHE A 1 146 ? -22.956 -6.908 16.774 1.00 84.94 146 PHE A O 1
ATOM 1172 N N . THR A 1 147 ? -23.473 -8.004 14.877 1.00 83.06 147 THR A N 1
ATOM 1173 C CA . THR A 1 147 ? -22.415 -9.029 14.942 1.00 83.06 147 THR A CA 1
ATOM 1174 C C . THR A 1 147 ? -21.785 -9.223 13.572 1.00 83.06 147 THR A C 1
ATOM 1176 O O . THR A 1 147 ? -22.399 -8.899 12.556 1.00 83.06 147 THR A O 1
ATOM 1179 N N . TYR A 1 148 ? -20.581 -9.789 13.524 1.00 81.94 148 TYR A N 1
ATOM 1180 C CA . TYR A 1 148 ? -19.920 -10.124 12.260 1.00 81.94 148 TYR A CA 1
ATOM 1181 C C . TYR A 1 148 ? -20.499 -11.373 11.565 1.00 81.94 148 TYR A C 1
ATOM 1183 O O . TYR A 1 148 ? -20.174 -11.614 10.405 1.00 81.94 148 TYR A O 1
ATOM 1191 N N . ASP A 1 149 ? -21.400 -12.128 12.207 1.00 82.19 149 ASP A N 1
ATOM 1192 C CA . ASP A 1 149 ? -21.922 -13.394 11.659 1.00 82.19 149 ASP A CA 1
ATOM 1193 C C . ASP A 1 149 ? -22.797 -13.188 10.415 1.00 82.19 149 ASP A C 1
ATOM 1195 O O . ASP A 1 149 ? -22.827 -14.015 9.503 1.00 82.19 149 ASP A O 1
ATOM 1199 N N . ALA A 1 150 ? -23.526 -12.070 10.363 1.00 83.75 150 ALA A N 1
ATOM 1200 C CA . ALA A 1 150 ? -24.426 -11.752 9.265 1.00 83.75 150 ALA A CA 1
ATOM 1201 C C . ALA A 1 150 ? -23.796 -10.729 8.315 1.00 83.75 150 ALA A C 1
ATOM 1203 O O . ALA A 1 150 ? -23.423 -9.628 8.719 1.00 83.75 150 ALA A O 1
ATOM 1204 N N . LYS A 1 151 ? -23.774 -11.034 7.011 1.00 82.62 151 LYS A N 1
ATOM 1205 C CA . LYS A 1 151 ? -23.257 -10.117 5.978 1.00 82.62 151 LYS A CA 1
ATOM 1206 C C . LYS A 1 151 ? -23.927 -8.734 6.011 1.00 82.62 151 LYS A C 1
ATOM 1208 O O . LYS A 1 151 ? -23.250 -7.724 5.836 1.00 82.62 151 LYS A O 1
ATOM 1213 N N . ALA A 1 152 ? -25.235 -8.680 6.272 1.00 81.50 152 ALA A N 1
ATOM 1214 C CA . ALA A 1 152 ? -25.969 -7.421 6.406 1.00 81.50 152 ALA A CA 1
ATOM 1215 C C . ALA A 1 152 ? -25.439 -6.562 7.569 1.00 81.50 152 ALA A C 1
ATOM 1217 O O . ALA A 1 152 ? -25.208 -5.367 7.393 1.00 81.50 152 ALA A O 1
ATOM 1218 N N . ASN A 1 153 ? -25.157 -7.184 8.718 1.00 86.12 153 ASN A N 1
ATOM 1219 C CA . ASN A 1 153 ? -24.558 -6.505 9.865 1.00 86.12 153 ASN A CA 1
ATOM 1220 C C . ASN A 1 153 ? -23.135 -6.032 9.544 1.00 86.12 153 ASN A C 1
ATOM 1222 O O . ASN A 1 153 ? -22.791 -4.899 9.858 1.00 86.12 153 ASN A O 1
ATOM 1226 N N . ARG A 1 154 ? -22.325 -6.845 8.849 1.00 87.88 154 ARG A N 1
ATOM 1227 C CA . ARG A 1 154 ? -20.977 -6.444 8.398 1.00 87.88 154 ARG A CA 1
ATOM 1228 C C . ARG A 1 154 ? -21.012 -5.195 7.518 1.00 87.88 154 ARG A C 1
ATOM 1230 O O . ARG A 1 154 ? -20.205 -4.292 7.711 1.00 87.88 154 ARG A O 1
ATOM 1237 N N . ALA A 1 155 ? -21.967 -5.111 6.593 1.00 87.38 155 ALA A N 1
ATOM 1238 C CA . ALA A 1 155 ? -22.153 -3.926 5.759 1.00 87.38 155 ALA A CA 1
ATOM 1239 C C . ALA A 1 155 ? -22.525 -2.682 6.587 1.00 87.38 155 ALA A C 1
ATOM 1241 O O . ALA A 1 155 ? -22.001 -1.598 6.335 1.00 87.38 155 ALA A O 1
ATOM 1242 N N . GLN A 1 156 ? -23.387 -2.831 7.598 1.00 87.62 156 GLN A N 1
ATOM 1243 C CA . GLN A 1 156 ? -23.762 -1.739 8.506 1.00 87.62 156 GLN A CA 1
ATOM 1244 C C . GLN A 1 156 ? -22.596 -1.285 9.389 1.00 87.62 156 GLN A C 1
ATOM 1246 O O . GLN A 1 156 ? -22.362 -0.084 9.515 1.00 87.62 156 GLN A O 1
ATOM 1251 N N . ILE A 1 157 ? -21.834 -2.231 9.945 1.00 87.69 157 ILE A N 1
ATOM 1252 C CA . ILE A 1 157 ? -20.615 -1.948 10.710 1.00 87.69 157 ILE A CA 1
ATOM 1253 C C . ILE A 1 157 ? -19.628 -1.175 9.833 1.00 87.69 157 ILE A C 1
ATOM 1255 O O . ILE A 1 157 ? -19.121 -0.140 10.253 1.00 87.69 157 ILE A O 1
ATOM 1259 N N . LYS A 1 158 ? -19.431 -1.609 8.583 1.00 88.75 158 LYS A N 1
ATOM 1260 C CA . LYS A 1 158 ? -18.519 -0.943 7.654 1.00 88.75 158 LYS A CA 1
ATOM 1261 C C . LYS A 1 158 ? -18.947 0.487 7.314 1.00 88.75 158 LYS A C 1
ATOM 1263 O O . LYS A 1 158 ? -18.104 1.378 7.297 1.00 88.75 158 LYS A O 1
ATOM 1268 N N . ARG A 1 159 ? -20.243 0.737 7.085 1.00 88.31 159 ARG A N 1
ATOM 1269 C CA . ARG A 1 159 ? -20.762 2.107 6.885 1.00 88.31 159 ARG A CA 1
ATOM 1270 C C . ARG A 1 159 ? -20.475 2.996 8.091 1.00 88.31 159 ARG A C 1
ATOM 1272 O O . ARG A 1 159 ? -20.028 4.126 7.927 1.00 88.31 159 ARG A O 1
ATOM 1279 N N . LEU A 1 160 ? -20.682 2.468 9.298 1.00 86.25 160 LEU A N 1
ATOM 1280 C CA . LEU A 1 160 ? -20.379 3.198 10.522 1.00 86.25 160 LEU A CA 1
ATOM 1281 C C . LEU A 1 160 ? -18.882 3.513 10.641 1.00 86.25 160 LEU A C 1
ATOM 1283 O O . LEU A 1 160 ? -18.535 4.648 10.953 1.00 86.25 160 LEU A O 1
ATOM 1287 N N . GLU A 1 161 ? -18.003 2.544 10.370 1.00 85.75 161 GLU A N 1
ATOM 1288 C CA . GLU A 1 161 ? -16.551 2.762 10.377 1.00 85.75 161 GLU A CA 1
ATOM 1289 C C . GLU A 1 161 ? -16.143 3.899 9.429 1.00 85.75 161 GLU A C 1
ATOM 1291 O O . GLU A 1 161 ? -15.415 4.801 9.844 1.00 85.75 161 GLU A O 1
ATOM 1296 N N . LEU A 1 162 ? -16.645 3.896 8.188 1.00 85.94 162 LEU A N 1
ATOM 1297 C CA . LEU A 1 162 ? -16.354 4.941 7.198 1.00 85.94 162 LEU A CA 1
ATOM 1298 C C . LEU A 1 162 ? -16.863 6.316 7.653 1.00 85.94 162 LEU A C 1
ATOM 1300 O O . LEU A 1 162 ? -16.121 7.298 7.605 1.00 85.94 162 LEU A O 1
ATOM 1304 N N . ALA A 1 163 ? -18.092 6.388 8.166 1.00 83.00 163 ALA A N 1
ATOM 1305 C CA . ALA A 1 163 ? -18.672 7.636 8.649 1.00 83.00 163 ALA A CA 1
ATOM 1306 C C . ALA A 1 163 ? -17.904 8.222 9.844 1.00 83.00 163 ALA A C 1
ATOM 1308 O O . ALA A 1 163 ? -17.677 9.431 9.909 1.00 83.00 163 ALA A O 1
ATOM 1309 N N . ILE A 1 164 ? -17.459 7.372 10.777 1.00 79.88 164 ILE A N 1
ATOM 1310 C CA . ILE A 1 164 ? -16.624 7.794 11.909 1.00 79.88 164 ILE A CA 1
ATOM 1311 C C . ILE A 1 164 ? -15.293 8.358 11.405 1.00 79.88 164 ILE A C 1
ATOM 1313 O O . ILE A 1 164 ? -14.885 9.430 11.849 1.00 79.88 164 ILE A O 1
ATOM 1317 N N . GLN A 1 165 ? -14.637 7.675 10.462 1.00 73.44 165 GLN A N 1
ATOM 1318 C CA . GLN A 1 165 ? -13.359 8.118 9.894 1.00 73.44 165 GLN A CA 1
ATOM 1319 C C . GLN A 1 165 ? -13.457 9.494 9.222 1.00 73.44 165 GLN A C 1
ATOM 1321 O O . GLN A 1 165 ? -12.531 10.299 9.324 1.00 73.44 165 GLN A O 1
ATOM 1326 N N . MET A 1 166 ? -14.572 9.772 8.543 1.00 70.69 166 MET A N 1
ATOM 1327 C CA . MET A 1 166 ? -14.776 11.031 7.821 1.00 70.69 166 MET A CA 1
ATOM 1328 C C . MET A 1 166 ? -15.314 12.165 8.707 1.00 70.69 166 MET A C 1
ATOM 1330 O O . MET A 1 166 ? -15.113 13.335 8.376 1.00 70.69 166 MET A O 1
ATOM 1334 N N . GLY A 1 167 ? -15.978 11.834 9.820 1.00 62.16 167 GLY A N 1
ATOM 1335 C CA . GLY A 1 167 ? -16.633 12.787 10.722 1.00 62.16 167 GLY A CA 1
ATOM 1336 C C . GLY A 1 167 ? -15.741 13.411 11.803 1.00 62.16 167 GLY A C 1
ATOM 1337 O O . GLY A 1 167 ? -16.158 14.377 12.440 1.00 62.16 167 GLY A O 1
ATOM 1338 N N . THR A 1 168 ? -14.528 12.902 12.042 1.00 58.84 168 THR A N 1
ATOM 1339 C CA . THR A 1 168 ? -13.611 13.461 13.053 1.00 58.84 168 THR A CA 1
ATOM 1340 C C . THR A 1 168 ? -12.763 14.615 12.500 1.00 58.84 168 THR A C 1
ATOM 1342 O O . THR A 1 168 ? -12.102 14.462 11.475 1.00 58.84 168 THR A O 1
ATOM 1345 N N . GLU A 1 169 ? -12.719 15.755 13.208 1.00 39.88 169 GLU A N 1
ATOM 1346 C CA . GLU A 1 169 ? -11.901 16.934 12.845 1.00 39.88 169 GLU A CA 1
ATOM 1347 C C . GLU A 1 169 ? -10.395 16.612 12.728 1.00 39.88 169 GLU A C 1
ATOM 1349 O O . GLU A 1 169 ? -9.705 17.165 11.870 1.00 39.88 169 GLU A O 1
ATOM 1354 N N . GLU A 1 170 ? -9.884 15.662 13.525 1.00 47.38 170 GLU A N 1
ATOM 1355 C CA . GLU A 1 170 ? -8.592 15.009 13.277 1.00 47.38 170 GLU A CA 1
ATOM 1356 C C . GLU A 1 170 ? -8.794 13.878 12.261 1.00 47.38 170 GLU A C 1
ATOM 1358 O O . GLU A 1 170 ? -9.013 12.724 12.631 1.00 47.38 170 GLU A O 1
ATOM 1363 N N . LYS A 1 171 ? -8.687 14.190 10.966 1.00 53.53 171 LYS A N 1
ATOM 1364 C CA . LYS A 1 171 ? -8.487 13.157 9.944 1.00 53.53 171 LYS A CA 1
ATOM 1365 C C . LYS A 1 171 ? -7.162 12.457 10.241 1.00 53.53 171 LYS A C 1
ATOM 1367 O O . LYS A 1 171 ? -6.098 12.968 9.894 1.00 53.53 171 LYS A O 1
ATOM 1372 N N . LEU A 1 172 ? -7.206 11.307 10.913 1.00 54.50 172 LEU A N 1
ATOM 1373 C CA . LEU A 1 172 ? -6.063 10.401 10.951 1.00 54.50 172 LEU A CA 1
ATOM 1374 C C . LEU A 1 172 ? -5.715 10.090 9.495 1.00 54.50 172 LEU A C 1
ATOM 1376 O O . LEU A 1 172 ? -6.530 9.530 8.765 1.00 54.50 172 LEU A O 1
ATOM 1380 N N . GLN A 1 173 ? -4.538 10.529 9.052 1.00 58.53 173 GLN A N 1
ATOM 1381 C CA . GLN A 1 173 ? -4.075 10.300 7.691 1.00 58.53 173 GLN A CA 1
ATOM 1382 C C . GLN A 1 173 ? -3.773 8.809 7.555 1.00 58.53 173 GLN A C 1
ATOM 1384 O O . GLN A 1 173 ? -2.713 8.340 7.958 1.00 58.53 173 GLN A O 1
ATOM 1389 N N . TYR A 1 174 ? -4.767 8.056 7.091 1.00 68.75 174 TYR A N 1
ATOM 1390 C CA . TYR A 1 174 ? -4.649 6.620 6.906 1.00 68.75 174 TYR A CA 1
ATOM 1391 C C . TYR A 1 174 ? -3.569 6.325 5.864 1.00 68.75 174 TYR A C 1
ATOM 1393 O O . TYR A 1 174 ? -3.415 7.075 4.892 1.00 68.75 174 TYR A O 1
ATOM 1401 N N . ASP A 1 175 ? -2.815 5.248 6.075 1.00 85.00 175 ASP A N 1
ATOM 1402 C CA . ASP A 1 175 ? -1.790 4.847 5.121 1.00 85.00 175 ASP A CA 1
ATOM 1403 C C . ASP A 1 175 ? -2.443 4.528 3.758 1.00 85.00 175 ASP A C 1
ATOM 1405 O O . ASP A 1 175 ? -3.484 3.859 3.713 1.00 85.00 175 ASP A O 1
ATOM 1409 N N . PRO A 1 176 ? -1.880 5.003 2.632 1.00 89.50 176 PRO A N 1
ATOM 1410 C CA . PRO A 1 176 ? -2.480 4.797 1.319 1.00 89.50 176 PRO A CA 1
ATOM 1411 C C . PRO A 1 176 ? -2.673 3.326 0.932 1.00 89.50 176 PRO A C 1
ATOM 1413 O O . PRO A 1 176 ? -3.663 3.026 0.258 1.00 89.50 176 PRO A O 1
ATOM 1416 N N . VAL A 1 177 ? -1.775 2.427 1.363 1.00 90.69 177 VAL A N 1
ATOM 1417 C CA . VAL A 1 177 ? -1.900 0.982 1.118 1.00 90.69 177 VAL A CA 1
ATOM 1418 C C . VAL A 1 177 ? -3.075 0.436 1.907 1.00 90.69 177 VAL A C 1
ATOM 1420 O O . VAL A 1 177 ? -3.925 -0.237 1.330 1.00 90.69 177 VAL A O 1
ATOM 1423 N N . ASP A 1 178 ? -3.163 0.766 3.197 1.00 87.62 178 ASP A N 1
ATOM 1424 C CA . ASP A 1 178 ? -4.267 0.291 4.030 1.00 87.62 178 ASP A CA 1
ATOM 1425 C C . ASP A 1 178 ? -5.614 0.757 3.474 1.00 87.62 178 ASP A C 1
ATOM 1427 O O . ASP A 1 178 ? -6.564 -0.024 3.455 1.00 87.62 178 ASP A O 1
ATOM 1431 N N . LEU A 1 179 ? -5.708 2.008 2.999 1.00 89.19 179 LEU A N 1
ATOM 1432 C CA . LEU A 1 179 ? -6.947 2.537 2.419 1.00 89.19 179 LEU A CA 1
ATOM 1433 C C . LEU A 1 179 ? -7.352 1.737 1.179 1.00 89.19 179 LEU A C 1
ATOM 1435 O O . LEU A 1 179 ? -8.513 1.375 1.017 1.00 89.19 179 LEU A O 1
ATOM 1439 N N . ALA A 1 180 ? -6.399 1.475 0.285 1.00 93.00 180 ALA A N 1
ATOM 1440 C CA . ALA A 1 180 ? -6.673 0.745 -0.945 1.00 93.00 180 ALA A CA 1
ATOM 1441 C C . ALA A 1 180 ? -7.077 -0.708 -0.668 1.00 93.00 180 ALA A C 1
ATOM 1443 O O . ALA A 1 180 ? -8.047 -1.197 -1.247 1.00 93.00 180 ALA A O 1
ATOM 1444 N N . VAL A 1 181 ? -6.379 -1.372 0.255 1.00 91.50 181 VAL A N 1
ATOM 1445 C CA . VAL A 1 181 ? -6.687 -2.744 0.671 1.00 91.50 181 VAL A CA 1
ATOM 1446 C C . VAL A 1 181 ? -8.064 -2.818 1.330 1.00 91.50 181 VAL A C 1
ATOM 1448 O O . VAL A 1 181 ? -8.826 -3.731 1.022 1.00 91.50 181 VAL A O 1
ATOM 1451 N N . ASP A 1 182 ? -8.422 -1.854 2.178 1.00 90.06 182 ASP A N 1
ATOM 1452 C CA . ASP A 1 182 ? -9.741 -1.788 2.811 1.00 90.06 182 ASP A CA 1
ATOM 1453 C C . ASP A 1 182 ? -10.877 -1.647 1.783 1.00 90.06 182 ASP A C 1
ATOM 1455 O O . ASP A 1 182 ? -11.869 -2.381 1.840 1.00 90.06 182 ASP A O 1
ATOM 1459 N N . ILE A 1 183 ? -10.693 -0.773 0.788 1.00 93.06 183 ILE A N 1
ATOM 1460 C CA . ILE A 1 183 ? -11.616 -0.607 -0.345 1.00 93.06 183 ILE A CA 1
ATOM 1461 C C . ILE A 1 183 ? -11.774 -1.929 -1.104 1.00 93.06 183 ILE A C 1
ATOM 1463 O O . ILE A 1 183 ? -12.898 -2.381 -1.339 1.00 93.06 183 ILE A O 1
ATOM 1467 N N . TYR A 1 184 ? -10.657 -2.560 -1.475 1.00 94.50 184 TYR A N 1
ATOM 1468 C CA . TYR A 1 184 ? -10.659 -3.813 -2.227 1.00 94.50 184 TYR A CA 1
ATOM 1469 C C . TYR A 1 184 ? -11.353 -4.937 -1.450 1.00 94.50 184 TYR A C 1
ATOM 1471 O O . TYR A 1 184 ? -12.220 -5.627 -1.987 1.00 94.50 184 TYR A O 1
ATOM 1479 N N . GLN A 1 185 ? -11.037 -5.099 -0.165 1.00 91.00 185 GLN A N 1
ATOM 1480 C CA . GLN A 1 185 ? -11.669 -6.112 0.676 1.00 91.00 185 GLN A CA 1
ATOM 1481 C C . GLN A 1 185 ? -13.174 -5.871 0.812 1.00 91.00 185 GLN A C 1
ATOM 1483 O O . GLN A 1 185 ? -13.963 -6.797 0.643 1.00 91.00 185 GLN A O 1
ATOM 1488 N N . THR A 1 186 ? -13.576 -4.624 1.049 1.00 92.19 186 THR A N 1
ATOM 1489 C CA . THR A 1 186 ? -14.978 -4.248 1.253 1.00 92.19 186 THR A CA 1
ATOM 1490 C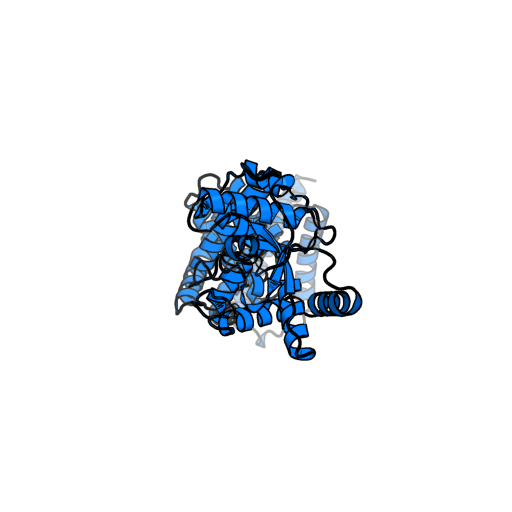 C . THR A 1 186 ? -15.830 -4.482 0.003 1.00 92.19 186 THR A C 1
ATOM 1492 O O . THR A 1 186 ? -16.938 -5.015 0.099 1.00 92.19 186 THR A O 1
ATOM 1495 N N . ILE A 1 187 ? -15.331 -4.075 -1.167 1.00 95.50 187 ILE A N 1
ATOM 1496 C CA . ILE A 1 187 ? -16.104 -4.055 -2.417 1.00 95.50 187 ILE A CA 1
ATOM 1497 C C . ILE A 1 187 ? -15.935 -5.355 -3.204 1.00 95.50 187 ILE A C 1
ATOM 1499 O O . ILE A 1 187 ? -16.927 -5.902 -3.679 1.00 95.50 187 ILE A O 1
ATOM 1503 N N . ILE A 1 188 ? -14.703 -5.847 -3.352 1.00 95.19 188 ILE A N 1
ATOM 1504 C CA . ILE A 1 188 ? -14.388 -6.991 -4.217 1.00 95.19 188 ILE A CA 1
ATOM 1505 C C . ILE A 1 188 ? -14.475 -8.297 -3.430 1.00 95.19 188 ILE A C 1
ATOM 1507 O O . ILE A 1 188 ? -15.302 -9.147 -3.753 1.00 95.19 188 ILE A O 1
ATOM 1511 N N . ARG A 1 189 ? -13.681 -8.448 -2.361 1.00 91.25 189 ARG A N 1
ATOM 1512 C CA . ARG A 1 189 ? -13.586 -9.721 -1.620 1.00 91.25 189 ARG A CA 1
ATOM 1513 C C . ARG A 1 189 ? -14.879 -10.066 -0.880 1.00 91.25 189 ARG A C 1
ATOM 1515 O O . ARG A 1 189 ? -15.430 -11.147 -1.054 1.00 91.25 189 ARG A O 1
ATOM 1522 N N . ASP A 1 190 ? -15.358 -9.149 -0.046 1.00 90.06 190 ASP A N 1
ATOM 1523 C CA . ASP A 1 190 ? -16.484 -9.399 0.859 1.00 90.06 190 ASP A CA 1
ATOM 1524 C C . ASP A 1 190 ? -17.826 -8.979 0.243 1.00 90.06 190 ASP A C 1
ATOM 1526 O O . ASP A 1 190 ? -18.897 -9.420 0.685 1.00 90.06 190 ASP A O 1
ATOM 1530 N N . SER A 1 191 ? -17.780 -8.138 -0.799 1.00 93.62 191 SER A N 1
ATOM 1531 C CA . SER A 1 191 ? -18.958 -7.602 -1.487 1.00 93.62 191 SER A CA 1
ATOM 1532 C C . SER A 1 191 ? -19.987 -7.031 -0.498 1.00 93.62 191 SER A C 1
ATOM 1534 O O . SER A 1 191 ? -21.172 -7.378 -0.558 1.00 93.62 191 SER A O 1
ATOM 1536 N N . LEU A 1 192 ? -19.528 -6.235 0.477 1.00 91.00 192 LEU A N 1
ATOM 1537 C CA . LEU A 1 192 ? -20.366 -5.667 1.544 1.00 91.00 192 LEU A CA 1
ATOM 1538 C C . LEU A 1 192 ? -21.184 -4.467 1.067 1.00 91.00 192 LEU A C 1
ATOM 1540 O O . LEU A 1 192 ? -22.257 -4.202 1.604 1.00 91.00 192 LEU A O 1
ATOM 1544 N N . MET A 1 193 ? -20.678 -3.732 0.080 1.00 92.62 193 MET A N 1
ATOM 1545 C CA . MET A 1 193 ? -21.329 -2.552 -0.483 1.00 92.62 193 MET A CA 1
ATOM 1546 C C . MET A 1 193 ? -20.844 -2.292 -1.909 1.00 92.62 193 MET A C 1
ATOM 1548 O O . MET A 1 193 ? -19.820 -2.829 -2.336 1.00 92.62 193 MET A O 1
ATOM 1552 N N . THR A 1 194 ? -21.581 -1.472 -2.655 1.00 94.88 194 THR A N 1
ATOM 1553 C CA . THR A 1 194 ? -21.191 -1.095 -4.018 1.00 94.88 194 THR A CA 1
ATOM 1554 C C . THR A 1 194 ? -20.112 -0.006 -4.014 1.00 94.88 194 THR A C 1
ATOM 1556 O O . THR A 1 194 ? -19.919 0.699 -3.022 1.00 94.88 194 THR A O 1
ATOM 1559 N N . LYS A 1 195 ? -19.446 0.207 -5.160 1.00 96.06 195 LYS A N 1
ATOM 1560 C CA . LYS A 1 195 ? -18.531 1.351 -5.350 1.00 96.06 195 LYS A CA 1
ATOM 1561 C C . LYS A 1 195 ? -19.219 2.695 -5.081 1.00 96.06 195 LYS A C 1
ATOM 1563 O O . LYS A 1 195 ? -18.579 3.611 -4.575 1.00 96.06 195 LYS A O 1
ATOM 1568 N N . LYS A 1 196 ? -20.512 2.812 -5.416 1.00 94.25 196 LYS A N 1
ATOM 1569 C CA . LYS A 1 196 ? -21.293 4.035 -5.197 1.00 94.25 196 LYS A CA 1
ATOM 1570 C C . LYS A 1 196 ? -21.582 4.260 -3.715 1.00 94.25 196 LYS A C 1
ATOM 1572 O O . LYS A 1 196 ? -21.361 5.364 -3.239 1.00 94.25 196 LYS A O 1
ATOM 1577 N N . ASP A 1 197 ? -21.986 3.214 -2.995 1.00 91.56 197 ASP A N 1
ATOM 1578 C CA . ASP A 1 197 ? -22.209 3.301 -1.547 1.00 91.56 197 ASP A CA 1
ATOM 1579 C C . ASP A 1 197 ? -20.924 3.712 -0.816 1.00 91.56 197 ASP A C 1
ATOM 1581 O O . ASP A 1 197 ? -20.941 4.624 0.003 1.00 91.56 197 ASP A O 1
ATOM 1585 N N . TYR A 1 198 ? -19.789 3.085 -1.156 1.00 92.50 198 TYR A N 1
ATOM 1586 C CA . TYR A 1 198 ? -18.498 3.439 -0.561 1.00 92.50 198 TYR A CA 1
ATOM 1587 C C . TYR A 1 198 ? -18.116 4.893 -0.877 1.00 92.50 198 TYR A C 1
ATOM 1589 O O . TYR A 1 198 ? -17.656 5.617 -0.000 1.00 92.50 198 TYR A O 1
ATOM 1597 N N . SER A 1 199 ? -18.319 5.328 -2.127 1.00 91.00 199 SER A N 1
ATOM 1598 C CA . SER A 1 199 ? -18.072 6.704 -2.583 1.00 91.00 199 SER A CA 1
ATOM 1599 C C . SER A 1 199 ? -18.816 7.734 -1.735 1.00 91.00 199 SER A C 1
ATOM 1601 O O . SER A 1 199 ? -18.211 8.727 -1.326 1.00 91.00 199 SER A O 1
ATOM 1603 N N . ASP A 1 200 ? -20.087 7.467 -1.436 1.00 88.25 200 ASP A N 1
ATOM 1604 C CA . ASP A 1 200 ? -20.945 8.372 -0.674 1.00 88.25 200 ASP A CA 1
ATOM 1605 C C . ASP A 1 200 ? -20.546 8.437 0.807 1.00 88.25 200 ASP A C 1
ATOM 1607 O O . ASP A 1 200 ? -20.405 9.531 1.350 1.00 88.25 200 ASP A O 1
ATOM 1611 N N . GLU A 1 201 ? -20.285 7.293 1.448 1.00 86.19 201 GLU A N 1
ATOM 1612 C CA . GLU A 1 201 ? -19.912 7.243 2.874 1.00 86.19 201 GLU A CA 1
ATOM 1613 C C . GLU A 1 201 ? -18.488 7.771 3.126 1.00 86.19 201 GLU A C 1
ATOM 1615 O O . GLU A 1 201 ? -18.226 8.433 4.129 1.00 86.19 201 GLU A O 1
ATOM 1620 N N . ALA A 1 202 ? -17.550 7.503 2.210 1.00 85.31 202 ALA A N 1
ATOM 1621 C CA . ALA A 1 202 ? -16.151 7.908 2.342 1.00 85.31 202 ALA A CA 1
ATOM 1622 C C . ALA A 1 202 ? -15.857 9.310 1.776 1.00 85.31 202 ALA A C 1
ATOM 1624 O O . ALA A 1 202 ? -14.717 9.770 1.852 1.00 85.31 202 ALA A O 1
ATOM 1625 N N . ASN A 1 203 ? -16.843 9.983 1.168 1.00 85.56 203 ASN A N 1
ATOM 1626 C CA . ASN A 1 203 ? -16.658 11.244 0.439 1.00 85.56 203 ASN A CA 1
ATOM 1627 C C . ASN A 1 203 ? -15.477 11.183 -0.560 1.00 85.56 203 ASN A C 1
ATOM 1629 O O . ASN A 1 203 ? -14.627 12.076 -0.638 1.00 85.56 203 ASN A O 1
ATOM 1633 N N . MET A 1 204 ? -15.404 10.080 -1.306 1.00 89.25 204 MET A N 1
ATOM 1634 C CA . MET A 1 204 ? -14.391 9.812 -2.329 1.00 89.25 204 MET A CA 1
ATOM 1635 C C . MET A 1 204 ? -15.069 9.660 -3.682 1.00 89.25 204 MET A C 1
ATOM 1637 O O . MET A 1 204 ? -16.175 9.142 -3.763 1.00 89.25 204 MET A O 1
ATOM 1641 N N . THR A 1 205 ? -14.415 10.055 -4.774 1.00 94.69 205 THR A N 1
ATOM 1642 C CA . THR A 1 205 ? -14.995 9.833 -6.108 1.00 94.69 205 THR A CA 1
ATOM 1643 C C . THR A 1 205 ? -14.984 8.346 -6.474 1.00 94.69 205 THR A C 1
ATOM 1645 O O . THR A 1 205 ? -14.053 7.618 -6.124 1.00 94.69 205 THR A O 1
ATOM 1648 N N . VAL A 1 206 ? -15.975 7.895 -7.250 1.00 96.56 206 VAL A N 1
ATOM 1649 C CA . VAL A 1 206 ? -16.001 6.519 -7.788 1.00 96.56 206 VAL A CA 1
ATOM 1650 C C . VAL A 1 206 ? -14.730 6.212 -8.585 1.00 96.56 206 VAL A C 1
ATOM 1652 O O . VAL A 1 206 ? -14.178 5.123 -8.459 1.00 96.56 206 VAL A O 1
ATOM 1655 N N . LYS A 1 207 ? -14.207 7.187 -9.342 1.00 95.56 207 LYS A N 1
ATOM 1656 C CA . LYS A 1 207 ? -12.975 7.008 -10.120 1.00 95.56 207 LYS A CA 1
ATOM 1657 C C . LYS A 1 207 ? -11.754 6.746 -9.237 1.00 95.56 207 LYS A C 1
ATOM 1659 O O . LYS A 1 207 ? -10.915 5.920 -9.580 1.00 95.56 207 LYS A O 1
ATOM 1664 N N . GLU A 1 208 ? -11.654 7.432 -8.102 1.00 95.00 208 GLU A N 1
ATOM 1665 C CA . GLU A 1 208 ? -10.582 7.201 -7.130 1.00 95.00 208 GLU A CA 1
ATOM 1666 C C . GLU A 1 208 ? -10.673 5.793 -6.522 1.00 95.00 208 GLU A C 1
ATOM 1668 O O . GLU A 1 208 ? -9.661 5.108 -6.397 1.00 95.00 208 GLU A O 1
ATOM 1673 N N . ILE A 1 209 ? -11.886 5.328 -6.208 1.00 96.00 209 ILE A N 1
ATOM 1674 C CA . ILE A 1 209 ? -12.136 3.959 -5.732 1.00 96.00 209 ILE A CA 1
ATOM 1675 C C . ILE A 1 209 ? -11.708 2.928 -6.783 1.00 96.00 209 ILE A C 1
ATOM 1677 O O . ILE A 1 209 ? -11.021 1.966 -6.451 1.00 96.00 209 ILE A O 1
ATOM 1681 N N . GLU A 1 210 ? -12.059 3.139 -8.053 1.00 96.94 210 GLU A N 1
ATOM 1682 C CA . GLU A 1 210 ? -11.648 2.262 -9.156 1.00 96.94 210 GLU A CA 1
ATOM 1683 C C . GLU A 1 210 ? -10.131 2.198 -9.320 1.00 96.94 210 GLU A C 1
ATOM 1685 O O . GLU A 1 210 ? -9.581 1.107 -9.447 1.00 96.94 210 GLU A O 1
ATOM 1690 N N . ASN A 1 211 ? -9.447 3.345 -9.269 1.00 97.12 211 ASN A N 1
ATOM 1691 C CA . ASN A 1 211 ? -7.989 3.387 -9.359 1.00 97.12 211 ASN A CA 1
ATOM 1692 C C . ASN A 1 211 ? -7.340 2.615 -8.199 1.00 97.12 211 ASN A C 1
ATOM 1694 O O . ASN A 1 211 ? -6.366 1.898 -8.410 1.00 97.12 211 ASN A O 1
ATOM 1698 N N . ARG A 1 212 ? -7.881 2.724 -6.978 1.00 97.25 212 ARG A N 1
ATOM 1699 C CA . ARG A 1 212 ? -7.377 1.997 -5.801 1.00 97.25 212 ARG A CA 1
ATOM 1700 C C . ARG A 1 212 ? -7.611 0.495 -5.888 1.00 97.25 212 ARG A C 1
ATOM 1702 O O . ARG A 1 212 ? -6.706 -0.255 -5.543 1.00 97.25 212 ARG A O 1
ATOM 1709 N N . ILE A 1 213 ? -8.767 0.064 -6.392 1.00 97.56 213 ILE A N 1
ATOM 1710 C CA . ILE A 1 213 ? -9.043 -1.354 -6.670 1.00 97.56 213 ILE A CA 1
ATOM 1711 C C . ILE A 1 213 ? -8.023 -1.894 -7.678 1.00 97.56 213 ILE A C 1
ATOM 1713 O O . ILE A 1 213 ? -7.319 -2.847 -7.359 1.00 97.56 213 ILE A O 1
ATOM 1717 N N . ALA A 1 214 ? -7.855 -1.217 -8.819 1.00 97.50 214 ALA A N 1
ATOM 1718 C CA . ALA A 1 214 ? -6.879 -1.607 -9.840 1.00 97.50 214 ALA A CA 1
ATOM 1719 C C . ALA A 1 214 ? -5.434 -1.610 -9.306 1.00 97.50 214 ALA A C 1
ATOM 1721 O O . ALA A 1 214 ? -4.604 -2.410 -9.726 1.00 97.50 214 ALA A O 1
ATOM 1722 N N . THR A 1 215 ? -5.122 -0.723 -8.356 1.00 98.12 215 THR A N 1
ATOM 1723 C CA . THR A 1 215 ? -3.812 -0.700 -7.691 1.00 98.12 215 THR A CA 1
ATOM 1724 C C . THR A 1 215 ? -3.606 -1.931 -6.815 1.00 98.12 215 THR A C 1
ATOM 1726 O O . THR A 1 215 ? -2.507 -2.471 -6.807 1.00 98.12 215 THR A O 1
ATOM 1729 N N . VAL A 1 216 ? -4.628 -2.390 -6.083 1.00 97.56 216 VAL A N 1
ATOM 1730 C CA . VAL A 1 216 ? -4.526 -3.609 -5.261 1.00 97.56 216 VAL A CA 1
ATOM 1731 C C . VAL A 1 216 ? -4.387 -4.855 -6.131 1.00 97.56 216 VAL A C 1
ATOM 1733 O O . VAL A 1 216 ? -3.568 -5.709 -5.815 1.00 97.56 216 VAL A O 1
ATOM 1736 N N . GLU A 1 217 ? -5.112 -4.929 -7.245 1.00 97.38 217 GLU A N 1
ATOM 1737 C CA . GLU A 1 217 ? -4.960 -6.011 -8.227 1.00 97.38 217 GLU A CA 1
ATOM 1738 C C . GLU A 1 217 ? -3.526 -6.041 -8.785 1.00 97.38 217 GLU A C 1
ATOM 1740 O O . GLU A 1 217 ? -2.864 -7.074 -8.749 1.00 97.38 217 GLU A O 1
ATOM 1745 N N . LEU A 1 218 ? -2.978 -4.882 -9.176 1.00 98.25 218 LEU A N 1
ATOM 1746 C CA . LEU A 1 218 ? -1.588 -4.790 -9.631 1.00 98.25 218 LEU A CA 1
ATOM 1747 C C . LEU A 1 218 ? -0.572 -5.102 -8.516 1.00 98.25 218 LEU A C 1
ATOM 1749 O O . LEU A 1 218 ? 0.505 -5.626 -8.787 1.00 98.25 218 LEU A O 1
ATOM 1753 N N . VAL A 1 219 ? -0.895 -4.786 -7.258 1.00 98.25 219 VAL A N 1
ATOM 1754 C CA . VAL A 1 219 ? -0.093 -5.191 -6.095 1.00 98.25 219 VAL A CA 1
ATOM 1755 C C . VAL A 1 219 ? -0.075 -6.712 -5.958 1.00 98.25 219 VAL A C 1
ATOM 1757 O O . VAL A 1 219 ? 0.987 -7.251 -5.670 1.00 98.25 219 VAL A O 1
ATOM 1760 N N . HIS A 1 220 ? -1.196 -7.411 -6.160 1.00 97.81 220 HIS A N 1
ATOM 1761 C CA . HIS A 1 220 ? -1.218 -8.881 -6.131 1.00 97.81 220 HIS A CA 1
ATOM 1762 C C . HIS A 1 220 ? -0.331 -9.468 -7.219 1.00 97.81 220 HIS A C 1
ATOM 1764 O O . HIS A 1 220 ? 0.483 -10.337 -6.917 1.00 97.81 220 HIS A O 1
ATOM 1770 N N . ASP A 1 221 ? -0.419 -8.932 -8.435 1.00 98.19 221 ASP A N 1
ATOM 1771 C CA . ASP A 1 221 ? 0.444 -9.332 -9.547 1.00 98.19 221 ASP A CA 1
ATOM 1772 C C . ASP A 1 221 ? 1.924 -9.074 -9.237 1.00 98.19 221 ASP A C 1
ATOM 1774 O O . ASP A 1 221 ? 2.770 -9.928 -9.487 1.00 98.19 221 ASP A O 1
ATOM 1778 N N . PHE A 1 222 ? 2.250 -7.921 -8.645 1.00 98.25 222 PHE A N 1
ATOM 1779 C CA . PHE A 1 222 ? 3.622 -7.599 -8.256 1.00 98.25 222 PHE A CA 1
ATOM 1780 C C . PHE A 1 222 ? 4.135 -8.524 -7.148 1.00 98.25 222 PHE A C 1
ATOM 1782 O O . PHE A 1 222 ? 5.262 -9.004 -7.222 1.00 98.25 222 PHE A O 1
ATOM 1789 N N . LEU A 1 223 ? 3.319 -8.789 -6.122 1.00 97.62 223 LEU A N 1
ATOM 1790 C CA . LEU A 1 223 ? 3.670 -9.715 -5.044 1.00 97.62 223 LEU A CA 1
ATOM 1791 C C . LEU A 1 223 ? 3.894 -11.125 -5.596 1.00 97.62 223 LEU A C 1
ATOM 1793 O O . LEU A 1 223 ? 4.870 -11.764 -5.218 1.00 97.62 223 LEU A O 1
ATOM 1797 N N . HIS A 1 224 ? 3.060 -11.570 -6.537 1.00 97.56 224 HIS A N 1
ATOM 1798 C CA . HIS A 1 224 ? 3.264 -12.830 -7.242 1.00 97.56 224 HIS A CA 1
ATOM 1799 C C . HIS A 1 224 ? 4.574 -12.833 -8.045 1.00 97.56 224 HIS A C 1
ATOM 1801 O O . HIS A 1 224 ? 5.361 -13.766 -7.909 1.00 97.56 224 HIS A O 1
ATOM 1807 N N . PHE A 1 225 ? 4.844 -11.770 -8.808 1.00 97.38 225 PHE A N 1
ATOM 1808 C CA . PHE A 1 225 ? 6.068 -11.612 -9.599 1.00 97.38 225 PHE A CA 1
ATOM 1809 C C . PHE A 1 225 ? 7.341 -11.697 -8.746 1.00 97.38 225 PHE A C 1
ATOM 1811 O O . PHE A 1 225 ? 8.318 -12.317 -9.154 1.00 97.38 225 PHE A O 1
ATOM 1818 N N . ILE A 1 226 ? 7.333 -11.126 -7.537 1.00 96.88 226 ILE A N 1
ATOM 1819 C CA . ILE A 1 226 ? 8.475 -11.210 -6.613 1.00 96.88 226 ILE A CA 1
ATOM 1820 C C . ILE A 1 226 ? 8.468 -12.469 -5.735 1.00 96.88 226 ILE A C 1
ATOM 1822 O O . ILE A 1 226 ? 9.235 -12.536 -4.779 1.00 96.88 226 ILE A O 1
ATOM 1826 N N . ASN A 1 227 ? 7.605 -13.452 -6.006 1.00 96.88 227 ASN A N 1
ATOM 1827 C CA . ASN A 1 227 ? 7.467 -14.672 -5.207 1.00 96.88 227 ASN A CA 1
ATOM 1828 C C . ASN A 1 227 ? 7.141 -14.400 -3.719 1.00 96.88 227 ASN A C 1
ATOM 1830 O O . ASN A 1 227 ? 7.683 -15.023 -2.804 1.00 96.88 227 ASN A O 1
ATOM 1834 N N . ALA A 1 228 ? 6.265 -13.432 -3.456 1.00 96.06 228 ALA A N 1
ATOM 1835 C CA . ALA A 1 228 ? 5.733 -13.116 -2.135 1.00 96.06 228 ALA A CA 1
ATOM 1836 C C . ALA A 1 228 ? 4.272 -13.576 -1.994 1.00 96.06 228 ALA A C 1
ATOM 1838 O O . ALA A 1 228 ? 3.554 -13.785 -2.971 1.00 96.06 228 ALA A O 1
ATOM 1839 N N . SER A 1 229 ? 3.803 -13.709 -0.750 1.00 92.00 229 SER A N 1
ATOM 1840 C CA . SER A 1 229 ? 2.379 -13.970 -0.485 1.00 92.00 229 SER A CA 1
ATOM 1841 C C . SER A 1 229 ? 1.517 -12.787 -0.964 1.00 92.00 229 SER A C 1
ATOM 1843 O O . SER A 1 229 ? 1.917 -11.634 -0.779 1.00 92.00 229 SER A O 1
ATOM 1845 N N . PRO A 1 230 ? 0.315 -13.035 -1.518 1.00 89.31 230 PRO A N 1
ATOM 1846 C CA . PRO A 1 230 ? -0.582 -11.975 -1.990 1.00 89.31 230 PRO A CA 1
ATOM 1847 C C . PRO A 1 230 ? -1.095 -11.063 -0.860 1.00 89.31 230 PRO A C 1
ATOM 1849 O O . PRO A 1 230 ? -1.562 -9.953 -1.111 1.00 89.31 230 PRO A O 1
ATOM 1852 N N . GLU A 1 231 ? -0.982 -11.489 0.399 1.00 85.69 231 GLU A N 1
ATOM 1853 C CA . GLU A 1 231 ? -1.294 -10.693 1.586 1.00 85.69 231 GLU A CA 1
ATOM 1854 C C . GLU A 1 231 ? -0.098 -9.895 2.129 1.00 85.69 231 GLU A C 1
ATOM 1856 O O . GLU A 1 231 ? -0.252 -9.155 3.106 1.00 85.69 231 GLU A O 1
ATOM 1861 N N . ALA A 1 232 ? 1.088 -10.002 1.521 1.00 90.88 232 ALA A N 1
ATOM 1862 C CA . ALA A 1 232 ? 2.314 -9.355 1.986 1.00 90.88 232 ALA A CA 1
ATOM 1863 C C . ALA A 1 232 ? 2.380 -7.846 1.661 1.00 90.88 232 ALA A C 1
ATOM 1865 O O . ALA A 1 232 ? 3.419 -7.308 1.277 1.00 90.88 232 ALA A O 1
ATOM 1866 N N . TYR A 1 233 ? 1.280 -7.116 1.877 1.00 91.62 233 TYR A N 1
ATOM 1867 C CA . TYR A 1 233 ? 1.167 -5.670 1.637 1.00 91.62 233 TYR A CA 1
ATOM 1868 C C . TYR A 1 233 ? 2.200 -4.833 2.403 1.00 91.62 233 TYR A C 1
ATOM 1870 O O . TYR A 1 233 ? 2.543 -3.727 1.988 1.00 91.62 233 TYR A O 1
ATOM 1878 N N . PHE A 1 234 ? 2.725 -5.351 3.514 1.00 88.38 234 PHE A N 1
ATOM 1879 C CA . PHE A 1 234 ? 3.801 -4.703 4.261 1.00 88.38 234 PHE A CA 1
ATOM 1880 C C . PHE A 1 234 ? 5.093 -4.584 3.437 1.00 88.38 234 PHE A C 1
ATOM 1882 O O . PHE A 1 234 ? 5.821 -3.617 3.622 1.00 88.38 234 PHE A O 1
ATOM 1889 N N . ILE A 1 235 ? 5.349 -5.477 2.470 1.00 93.69 235 ILE A N 1
ATOM 1890 C CA . ILE A 1 235 ? 6.469 -5.326 1.528 1.00 93.69 235 ILE A CA 1
ATOM 1891 C C . ILE A 1 235 ? 6.273 -4.059 0.691 1.00 93.69 235 ILE A C 1
ATOM 1893 O O . ILE A 1 235 ? 7.203 -3.270 0.548 1.00 93.69 235 ILE A O 1
ATOM 1897 N N . ILE A 1 236 ? 5.053 -3.812 0.201 1.00 95.12 236 ILE A N 1
ATOM 1898 C CA . ILE A 1 236 ? 4.720 -2.617 -0.590 1.00 95.12 236 ILE A CA 1
ATOM 1899 C C . ILE A 1 236 ? 4.923 -1.340 0.227 1.00 95.12 236 ILE A C 1
ATOM 1901 O O . ILE A 1 236 ? 5.468 -0.360 -0.290 1.00 95.12 236 ILE A O 1
ATOM 1905 N N . LYS A 1 237 ? 4.516 -1.356 1.503 1.00 91.62 237 LYS A N 1
ATOM 1906 C CA . LYS A 1 237 ? 4.719 -0.240 2.437 1.00 91.62 237 LYS A CA 1
ATOM 1907 C C . LYS A 1 237 ? 6.201 0.006 2.710 1.00 91.62 237 LYS A C 1
ATOM 1909 O O . LYS A 1 237 ? 6.699 1.102 2.459 1.00 91.62 237 LYS A O 1
ATOM 1914 N N . ASP A 1 238 ? 6.915 -1.025 3.152 1.00 91.31 238 ASP A N 1
ATOM 1915 C CA . ASP A 1 238 ? 8.315 -0.940 3.582 1.00 91.31 238 ASP A CA 1
ATOM 1916 C C . ASP A 1 238 ? 9.265 -0.661 2.394 1.00 91.31 238 ASP A C 1
ATOM 1918 O O . ASP A 1 238 ? 10.350 -0.093 2.568 1.00 91.31 238 ASP A O 1
ATOM 1922 N N . ALA A 1 239 ? 8.863 -1.021 1.168 1.00 92.69 239 ALA A N 1
ATOM 1923 C CA . ALA A 1 239 ? 9.550 -0.682 -0.081 1.00 92.69 239 ALA A CA 1
ATOM 1924 C C . ALA A 1 239 ? 9.066 0.636 -0.724 1.00 92.69 239 ALA A C 1
ATOM 1926 O O . ALA A 1 239 ? 9.644 1.070 -1.718 1.00 92.69 239 ALA A O 1
ATOM 1927 N N . LYS A 1 240 ? 8.045 1.298 -0.159 1.00 92.62 240 LYS A N 1
ATOM 1928 C CA . LYS A 1 240 ? 7.451 2.558 -0.654 1.00 92.62 240 LYS A CA 1
ATOM 1929 C C . LYS A 1 240 ? 6.959 2.488 -2.109 1.00 92.62 240 LYS A C 1
ATOM 1931 O O . LYS A 1 240 ? 7.081 3.453 -2.865 1.00 92.62 240 LYS A O 1
ATOM 1936 N N . LEU A 1 241 ? 6.372 1.356 -2.496 1.00 94.25 241 LEU A N 1
ATOM 1937 C CA . LEU A 1 241 ? 5.968 1.072 -3.879 1.00 94.25 241 LEU A CA 1
ATOM 1938 C C . LEU A 1 241 ? 4.523 1.451 -4.221 1.00 94.25 241 LEU A C 1
ATOM 1940 O O . LEU A 1 241 ? 4.160 1.437 -5.394 1.00 94.25 241 LEU A O 1
ATOM 1944 N N . TYR A 1 242 ? 3.702 1.841 -3.242 1.00 95.06 242 TYR A N 1
ATOM 1945 C CA . TYR A 1 242 ? 2.284 2.127 -3.489 1.00 95.06 242 TYR A CA 1
ATOM 1946 C C . TYR A 1 242 ? 2.051 3.231 -4.529 1.00 95.06 242 TYR A C 1
ATOM 1948 O O . TYR A 1 242 ? 1.297 3.032 -5.473 1.00 95.06 242 TYR A O 1
ATOM 1956 N N . ASN A 1 243 ? 2.709 4.386 -4.390 1.00 94.25 243 ASN A N 1
ATOM 1957 C CA . ASN A 1 243 ? 2.527 5.499 -5.329 1.00 94.25 243 ASN A CA 1
ATOM 1958 C C . ASN A 1 243 ? 2.988 5.142 -6.761 1.00 94.25 243 ASN A C 1
ATOM 1960 O O . ASN A 1 243 ? 2.233 5.411 -7.696 1.00 94.25 243 ASN A O 1
ATOM 1964 N N . PRO A 1 244 ? 4.168 4.513 -6.960 1.00 95.31 244 PRO A N 1
ATOM 1965 C CA . PRO A 1 244 ? 4.546 3.902 -8.235 1.00 95.31 244 PRO A CA 1
ATOM 1966 C C . PRO A 1 244 ? 3.471 2.988 -8.839 1.00 95.31 244 PRO A C 1
ATOM 1968 O O . PRO A 1 244 ? 3.055 3.193 -9.978 1.00 95.31 244 PRO A O 1
ATOM 1971 N N . LEU A 1 245 ? 2.983 2.018 -8.061 1.00 97.19 245 LEU A N 1
ATOM 1972 C CA . LEU A 1 245 ? 1.973 1.054 -8.503 1.00 97.19 245 LEU A CA 1
ATOM 1973 C C . LEU A 1 245 ? 0.636 1.728 -8.824 1.00 97.19 245 LEU A C 1
ATOM 1975 O O . LEU A 1 245 ? -0.020 1.350 -9.787 1.00 97.19 245 LEU A O 1
ATOM 1979 N N . PHE A 1 246 ? 0.260 2.768 -8.081 1.00 96.94 246 PHE A N 1
ATOM 1980 C CA . PHE A 1 246 ? -0.957 3.534 -8.334 1.00 96.94 246 PHE A CA 1
ATOM 1981 C C . PHE A 1 246 ? -0.921 4.251 -9.691 1.00 96.94 246 PHE A C 1
ATOM 1983 O O . PHE A 1 246 ? -1.889 4.200 -10.454 1.00 96.94 246 PHE A O 1
ATOM 1990 N N . GLU A 1 247 ? 0.201 4.892 -10.034 1.00 96.00 247 GLU A N 1
ATOM 1991 C CA . GLU A 1 247 ? 0.359 5.543 -11.341 1.00 96.00 247 GLU A CA 1
ATOM 1992 C C . GLU A 1 247 ? 0.395 4.525 -12.490 1.00 96.00 247 GLU A C 1
ATOM 1994 O O . GLU A 1 247 ? -0.242 4.755 -13.524 1.00 96.00 247 GLU A O 1
ATOM 1999 N N . LEU A 1 248 ? 1.066 3.382 -12.293 1.00 97.00 248 LEU A N 1
ATOM 2000 C CA . LEU A 1 248 ? 1.059 2.267 -13.245 1.00 97.00 248 LEU A CA 1
ATOM 2001 C C . LEU A 1 248 ? -0.362 1.743 -13.472 1.00 97.00 248 LEU A C 1
ATOM 2003 O O . LEU A 1 248 ? -0.821 1.729 -14.611 1.00 97.00 248 LEU A O 1
ATOM 2007 N N . ALA A 1 249 ? -1.095 1.403 -12.410 1.00 97.06 249 ALA A N 1
ATOM 2008 C CA . ALA A 1 249 ? -2.454 0.870 -12.493 1.00 97.06 249 ALA A CA 1
ATOM 2009 C C . ALA A 1 249 ? -3.404 1.828 -13.226 1.00 97.06 249 ALA A C 1
ATOM 2011 O O . ALA A 1 249 ? -4.120 1.425 -14.147 1.00 97.06 249 ALA A O 1
ATOM 2012 N N . LYS A 1 250 ? -3.357 3.127 -12.895 1.00 95.75 250 LYS A N 1
ATOM 2013 C CA . LYS A 1 250 ? -4.155 4.163 -13.571 1.00 95.75 250 LYS A CA 1
ATOM 2014 C C . LYS A 1 250 ? -3.859 4.212 -15.070 1.00 95.75 250 LYS A C 1
ATOM 2016 O O . LYS A 1 250 ? -4.771 4.344 -15.892 1.00 95.75 250 LYS A O 1
ATOM 2021 N N . LYS A 1 251 ? -2.581 4.120 -15.441 1.00 96.12 251 LYS A N 1
ATOM 2022 C CA . LYS A 1 251 ? -2.157 4.198 -16.837 1.00 96.12 251 LYS A CA 1
ATOM 2023 C C . LYS A 1 251 ? -2.438 2.907 -17.604 1.00 96.12 251 LYS A C 1
ATOM 2025 O O . LYS A 1 251 ? -2.889 2.979 -18.746 1.00 96.12 251 LYS A O 1
ATOM 2030 N N . PHE A 1 252 ? -2.268 1.749 -16.983 1.00 96.94 252 PHE A N 1
ATOM 2031 C CA . PHE A 1 252 ? -2.604 0.457 -17.571 1.00 96.94 252 PHE A CA 1
ATOM 2032 C C . PHE A 1 252 ? -4.100 0.314 -17.834 1.00 96.94 252 PHE A C 1
ATOM 2034 O O . PHE A 1 252 ? -4.469 -0.070 -18.937 1.00 96.94 252 PHE A O 1
ATOM 2041 N N . ALA A 1 253 ? -4.961 0.758 -16.914 1.00 94.06 253 ALA A N 1
ATOM 2042 C CA . ALA A 1 253 ? -6.414 0.729 -17.107 1.00 94.06 253 ALA A CA 1
ATOM 2043 C C . ALA A 1 253 ? -6.890 1.496 -18.359 1.00 94.06 253 ALA A C 1
ATOM 2045 O O . ALA A 1 253 ? -7.947 1.204 -18.910 1.00 94.06 253 ALA A O 1
ATOM 2046 N N . THR A 1 254 ? -6.120 2.493 -18.805 1.00 94.00 254 THR A N 1
ATOM 2047 C CA . THR A 1 254 ? -6.435 3.295 -20.003 1.00 94.00 254 THR A CA 1
ATOM 2048 C C . THR A 1 254 ? -5.695 2.828 -21.252 1.00 94.00 254 THR A C 1
ATOM 2050 O O . THR A 1 254 ? -6.245 2.912 -22.344 1.00 94.00 254 THR A O 1
ATOM 2053 N N . SER A 1 255 ? -4.462 2.340 -21.102 1.00 94.12 255 SER A N 1
ATOM 2054 C CA . SER A 1 255 ? -3.614 1.929 -22.231 1.00 94.12 255 SER A CA 1
ATOM 2055 C C . SER A 1 255 ? -3.880 0.480 -22.655 1.00 94.12 255 SER A C 1
ATOM 2057 O O . SER A 1 255 ? -3.683 0.137 -23.816 1.00 94.12 255 SER A O 1
ATOM 2059 N N . PHE A 1 256 ? -4.372 -0.355 -21.734 1.00 95.12 256 PHE A N 1
ATOM 2060 C CA . PHE A 1 256 ? -4.573 -1.791 -21.924 1.00 95.12 256 PHE A CA 1
ATOM 2061 C C . PHE A 1 256 ? -5.918 -2.281 -21.352 1.00 95.12 256 PHE A C 1
ATOM 2063 O O . PHE A 1 256 ? -5.942 -3.133 -20.463 1.00 95.12 256 PHE A O 1
ATOM 2070 N N . PRO A 1 257 ? -7.065 -1.793 -21.858 1.00 90.62 257 PRO A N 1
ATOM 2071 C CA . PRO A 1 257 ? -8.379 -2.123 -21.293 1.00 90.62 257 PRO A CA 1
ATOM 2072 C C . PRO A 1 257 ? -8.726 -3.623 -21.326 1.00 90.62 257 PRO A C 1
ATOM 2074 O O . PRO A 1 257 ? -9.518 -4.073 -20.507 1.00 90.62 257 PRO A O 1
ATOM 2077 N N . ASN A 1 258 ? -8.129 -4.393 -22.245 1.00 91.56 258 ASN A N 1
ATOM 2078 C CA . ASN A 1 258 ? -8.408 -5.824 -22.429 1.00 91.56 258 ASN A CA 1
ATOM 2079 C C . ASN A 1 258 ? -7.321 -6.756 -21.865 1.00 91.56 258 ASN A C 1
ATOM 2081 O O . ASN A 1 258 ? -7.424 -7.957 -22.080 1.00 91.56 258 ASN A O 1
ATOM 2085 N N . GLN A 1 259 ? -6.272 -6.220 -21.224 1.00 92.38 259 GLN A N 1
ATOM 2086 C CA . GLN A 1 259 ? -5.196 -7.008 -20.591 1.00 92.38 259 GLN A CA 1
ATOM 2087 C C . GLN A 1 259 ? -4.640 -8.163 -21.465 1.00 92.38 259 GLN A C 1
ATOM 2089 O O . GLN A 1 259 ? -4.577 -9.312 -21.045 1.00 92.38 259 GLN A O 1
ATOM 2094 N N . GLY A 1 260 ? -4.273 -7.875 -22.721 1.00 93.75 260 GLY A N 1
ATOM 2095 C CA . GLY A 1 260 ? -3.710 -8.874 -23.647 1.00 93.75 260 GLY A CA 1
ATOM 2096 C C . GLY A 1 260 ? -2.205 -9.145 -23.451 1.00 93.75 260 GLY A C 1
ATOM 2097 O O . GLY A 1 260 ? -1.600 -8.599 -22.535 1.00 93.75 260 GLY A O 1
ATOM 2098 N N . PRO A 1 261 ? -1.544 -9.894 -24.355 1.00 94.75 261 PRO A N 1
ATOM 2099 C CA . PRO A 1 261 ? -0.115 -10.232 -24.231 1.00 94.75 261 PRO A CA 1
ATOM 2100 C C . PRO A 1 261 ? 0.808 -9.019 -24.035 1.00 94.75 261 PRO A C 1
ATOM 2102 O O . PRO A 1 261 ? 1.666 -9.015 -23.159 1.00 94.75 261 PRO A O 1
ATOM 2105 N N . LYS A 1 262 ? 0.548 -7.932 -24.774 1.00 94.50 262 LYS A N 1
ATOM 2106 C CA . LYS A 1 262 ? 1.281 -6.663 -24.646 1.00 94.50 262 LYS A CA 1
ATOM 2107 C C . LYS A 1 262 ? 1.183 -6.042 -23.245 1.00 94.50 262 LYS A C 1
ATOM 2109 O O . LYS A 1 262 ? 2.120 -5.390 -22.786 1.00 94.50 262 LYS A O 1
ATOM 2114 N N . TYR A 1 263 ? 0.049 -6.227 -22.566 1.00 96.88 263 TYR A N 1
ATOM 2115 C CA . TYR A 1 263 ? -0.122 -5.785 -21.183 1.00 96.88 263 TYR A CA 1
ATOM 2116 C C . TYR A 1 263 ? 0.748 -6.601 -20.235 1.00 96.88 263 TYR A C 1
ATOM 2118 O O . TYR A 1 263 ? 1.439 -5.996 -19.425 1.00 96.88 263 TYR A O 1
ATOM 2126 N N . GLU A 1 264 ? 0.755 -7.929 -20.363 1.00 96.81 264 GLU A N 1
ATOM 2127 C CA . GLU A 1 264 ? 1.566 -8.807 -19.512 1.00 96.81 264 GLU A CA 1
ATOM 2128 C C . GLU A 1 264 ? 3.063 -8.498 -19.657 1.00 96.81 264 GLU A C 1
ATOM 2130 O O . GLU A 1 264 ? 3.720 -8.203 -18.660 1.00 96.81 264 GLU A O 1
ATOM 2135 N N . GLN A 1 265 ? 3.571 -8.397 -20.890 1.00 96.31 265 GLN A N 1
ATOM 2136 C CA . GLN A 1 265 ? 4.969 -8.018 -21.145 1.00 96.31 265 GLN A CA 1
ATOM 2137 C C . GLN A 1 265 ? 5.319 -6.634 -20.569 1.00 96.31 265 GLN A C 1
ATOM 2139 O O . GLN A 1 265 ? 6.340 -6.453 -19.899 1.00 96.31 265 GLN A O 1
ATOM 2144 N N . THR A 1 266 ? 4.449 -5.638 -20.777 1.00 97.75 266 THR A N 1
ATOM 2145 C CA . THR A 1 266 ? 4.664 -4.286 -20.232 1.00 97.75 266 THR A CA 1
ATOM 2146 C C . THR A 1 266 ? 4.591 -4.275 -18.702 1.00 97.75 266 THR A C 1
ATOM 2148 O O . THR A 1 266 ? 5.317 -3.524 -18.051 1.00 97.75 266 THR A O 1
ATOM 2151 N N . LYS A 1 267 ? 3.721 -5.095 -18.106 1.00 97.88 267 LYS A N 1
ATOM 2152 C CA . LYS A 1 267 ? 3.561 -5.227 -16.655 1.00 97.88 267 LYS A CA 1
ATOM 2153 C C . LYS A 1 267 ? 4.815 -5.822 -16.017 1.00 97.88 267 LYS A C 1
ATOM 2155 O O . LYS A 1 267 ? 5.324 -5.235 -15.065 1.00 97.88 267 LYS A O 1
ATOM 2160 N N . GLU A 1 268 ? 5.356 -6.907 -16.565 1.00 97.56 268 GLU A N 1
ATOM 2161 C CA . GLU A 1 268 ? 6.597 -7.529 -16.074 1.00 97.56 268 GLU A CA 1
ATOM 2162 C C . GLU A 1 268 ? 7.814 -6.603 -16.241 1.00 97.56 268 GLU A C 1
ATOM 2164 O O . GLU A 1 268 ? 8.630 -6.443 -15.324 1.00 97.56 268 GLU A O 1
ATOM 2169 N N . SER A 1 269 ? 7.878 -5.879 -17.361 1.00 97.12 269 SER A N 1
ATOM 2170 C CA . SER A 1 269 ? 8.876 -4.828 -17.595 1.00 97.12 269 SER A CA 1
ATOM 2171 C C . SER A 1 269 ? 8.783 -3.704 -16.554 1.00 97.12 269 SER A C 1
ATOM 2173 O O . SER A 1 269 ? 9.789 -3.269 -15.986 1.00 97.12 269 SER A O 1
ATOM 2175 N N . ALA A 1 270 ? 7.563 -3.254 -16.240 1.00 97.19 270 ALA A N 1
ATOM 2176 C CA . ALA A 1 270 ? 7.325 -2.256 -15.204 1.00 97.19 270 ALA A CA 1
ATOM 2177 C C . ALA A 1 270 ? 7.708 -2.773 -13.808 1.00 97.19 270 ALA A C 1
ATOM 2179 O O . ALA A 1 270 ? 8.302 -2.030 -13.029 1.00 97.19 270 ALA A O 1
ATOM 2180 N N . PHE A 1 271 ? 7.425 -4.036 -13.483 1.00 97.50 271 PHE A N 1
ATOM 2181 C CA . PHE A 1 271 ? 7.828 -4.644 -12.210 1.00 97.50 271 PHE A CA 1
ATOM 2182 C C . PHE A 1 271 ? 9.345 -4.736 -12.062 1.00 97.50 271 PHE A C 1
ATOM 2184 O O . PHE A 1 271 ? 9.875 -4.433 -10.990 1.00 97.50 271 PHE A O 1
ATOM 2191 N N . SER A 1 272 ? 10.052 -5.034 -13.148 1.00 95.88 272 SER A N 1
ATOM 2192 C CA . SER A 1 272 ? 11.515 -5.008 -13.181 1.00 95.88 272 SER A CA 1
ATOM 2193 C C . SER A 1 272 ? 12.074 -3.606 -12.928 1.00 95.88 272 SER A C 1
ATOM 2195 O O . SER A 1 272 ? 13.006 -3.435 -12.135 1.00 95.88 272 SER A O 1
ATOM 2197 N N . LEU A 1 273 ? 11.440 -2.573 -13.494 1.00 94.12 273 LEU A N 1
ATOM 2198 C CA . LEU A 1 273 ? 11.766 -1.179 -13.183 1.00 94.12 273 LEU A CA 1
ATOM 2199 C C . LEU A 1 273 ? 11.517 -0.843 -11.700 1.00 94.12 273 LEU A C 1
ATOM 2201 O O . LEU A 1 273 ? 12.351 -0.186 -11.073 1.00 94.12 273 LEU A O 1
ATOM 2205 N N . LEU A 1 274 ? 10.421 -1.324 -11.101 1.00 95.31 274 LEU A N 1
ATOM 2206 C CA . LEU A 1 274 ? 10.175 -1.154 -9.662 1.00 95.31 274 LEU A CA 1
ATOM 2207 C C . LEU A 1 274 ? 11.255 -1.842 -8.814 1.00 95.31 274 LEU A C 1
ATOM 2209 O O . LEU A 1 274 ? 11.690 -1.276 -7.809 1.00 95.31 274 LEU A O 1
ATOM 2213 N N . GLY A 1 275 ? 11.725 -3.026 -9.217 1.00 94.19 275 GLY A N 1
ATOM 2214 C CA . GLY A 1 275 ? 12.853 -3.709 -8.579 1.00 94.19 275 GLY A CA 1
ATOM 2215 C C . GLY A 1 275 ? 14.128 -2.875 -8.611 1.00 94.19 275 GLY A C 1
ATOM 2216 O O . GLY A 1 275 ? 14.718 -2.608 -7.562 1.00 94.19 275 GLY A O 1
ATOM 2217 N N . LYS A 1 276 ? 14.485 -2.341 -9.782 1.00 90.56 276 LYS A N 1
ATOM 2218 C CA . LYS A 1 276 ? 15.587 -1.379 -9.929 1.00 90.56 276 LYS A CA 1
ATOM 2219 C C . LYS A 1 276 ? 15.434 -0.194 -8.980 1.00 90.56 276 LYS A C 1
ATOM 2221 O O . LYS A 1 276 ? 16.389 0.196 -8.313 1.00 90.56 276 LYS A O 1
ATOM 2226 N N . MET A 1 277 ? 14.238 0.380 -8.892 1.00 89.88 277 MET A N 1
ATOM 2227 C CA . MET A 1 277 ? 13.972 1.550 -8.053 1.00 89.88 277 MET A CA 1
ATOM 2228 C C . MET A 1 277 ? 14.180 1.263 -6.560 1.00 89.88 277 MET A C 1
ATOM 2230 O O . MET A 1 277 ? 14.754 2.091 -5.849 1.00 89.88 277 MET A O 1
ATOM 2234 N N . VAL A 1 278 ? 13.755 0.086 -6.091 1.00 92.12 278 VAL A N 1
ATOM 2235 C CA . VAL A 1 278 ? 13.995 -0.370 -4.712 1.00 92.12 278 VAL A CA 1
ATOM 2236 C C . VAL A 1 278 ? 15.481 -0.617 -4.462 1.00 92.12 278 VAL A C 1
ATOM 2238 O O . VAL A 1 278 ? 15.971 -0.275 -3.387 1.00 92.12 278 VAL A O 1
ATOM 2241 N N . HIS A 1 279 ? 16.192 -1.165 -5.449 1.00 89.94 279 HIS A N 1
ATOM 2242 C CA . HIS A 1 279 ? 17.622 -1.446 -5.364 1.00 89.94 279 HIS A CA 1
ATOM 2243 C C . HIS A 1 279 ? 18.467 -0.164 -5.281 1.00 89.94 279 HIS A C 1
ATOM 2245 O O . HIS A 1 279 ? 19.360 -0.069 -4.445 1.00 89.94 279 HIS A O 1
ATOM 2251 N N . THR A 1 280 ? 18.170 0.850 -6.104 1.00 85.19 280 THR A N 1
ATOM 2252 C CA . THR A 1 280 ? 18.997 2.068 -6.190 1.00 85.19 280 THR A CA 1
ATOM 2253 C C . THR A 1 280 ? 18.568 3.195 -5.246 1.00 85.19 280 THR A C 1
ATOM 2255 O O . THR A 1 280 ? 19.328 4.141 -5.055 1.00 85.19 280 THR A O 1
ATOM 2258 N N . GLY A 1 281 ? 17.356 3.150 -4.676 1.00 76.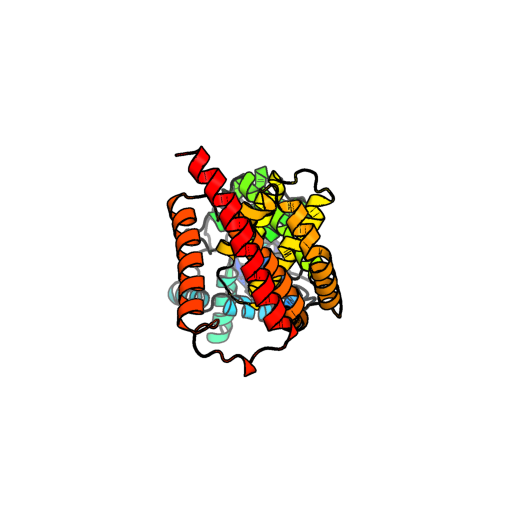00 281 GLY A N 1
ATOM 2259 C CA . GLY A 1 281 ? 16.879 4.134 -3.690 1.00 76.00 281 GLY A CA 1
ATOM 2260 C C . GLY A 1 281 ? 16.638 5.558 -4.228 1.00 76.00 281 GLY A C 1
ATOM 2261 O O . GLY A 1 281 ? 16.801 6.521 -3.481 1.00 76.00 281 GLY A O 1
ATOM 2262 N N . GLY A 1 282 ? 16.278 5.699 -5.512 1.00 69.00 282 GLY A N 1
ATOM 2263 C CA . GLY A 1 282 ? 16.098 6.987 -6.211 1.00 69.00 282 GLY A CA 1
ATOM 2264 C C . GLY A 1 282 ? 14.691 7.608 -6.122 1.00 69.00 282 GLY A C 1
ATOM 2265 O O . GLY A 1 282 ? 13.825 7.120 -5.394 1.00 69.00 282 GLY A O 1
ATOM 2266 N N . ASP A 1 283 ? 14.445 8.686 -6.885 1.00 75.38 283 ASP A N 1
ATOM 2267 C CA . ASP A 1 283 ? 13.114 9.316 -7.019 1.00 75.38 283 ASP A CA 1
ATOM 2268 C C . ASP A 1 283 ? 12.179 8.437 -7.863 1.00 75.38 283 ASP A C 1
ATOM 2270 O O . ASP A 1 283 ? 12.037 8.574 -9.081 1.00 75.38 283 ASP A O 1
ATOM 2274 N N . THR A 1 284 ? 11.534 7.516 -7.158 1.00 77.75 284 THR A N 1
ATOM 2275 C CA . THR A 1 284 ? 10.680 6.466 -7.700 1.00 77.75 284 THR A CA 1
ATOM 2276 C C . THR A 1 284 ? 9.499 6.988 -8.509 1.00 77.75 284 THR A C 1
ATOM 2278 O O . THR A 1 284 ? 9.110 6.396 -9.513 1.00 77.75 284 THR A O 1
ATOM 2281 N N . VAL A 1 285 ? 8.917 8.115 -8.102 1.00 77.50 285 VAL A N 1
ATOM 2282 C CA . VAL A 1 285 ? 7.710 8.639 -8.745 1.00 77.50 285 VAL A CA 1
ATOM 2283 C C . VAL A 1 285 ? 8.055 9.320 -10.065 1.00 77.50 285 VAL A C 1
ATOM 2285 O O . VAL A 1 285 ? 7.306 9.185 -11.034 1.00 77.50 285 VAL A O 1
ATOM 2288 N N . ARG A 1 286 ? 9.179 10.044 -10.132 1.00 84.50 286 ARG A N 1
ATOM 2289 C CA . ARG A 1 286 ? 9.633 10.658 -11.384 1.00 84.50 286 ARG A CA 1
ATOM 2290 C C . ARG A 1 286 ? 9.951 9.601 -12.437 1.00 84.50 286 ARG A C 1
ATOM 2292 O O . ARG A 1 286 ? 9.473 9.723 -13.561 1.00 84.50 286 ARG A O 1
ATOM 2299 N N . GLU A 1 287 ? 10.698 8.567 -12.061 1.00 87.50 287 GLU A N 1
ATOM 2300 C CA . GLU A 1 287 ? 11.077 7.496 -12.987 1.00 87.50 287 GLU A CA 1
ATOM 2301 C C . GLU A 1 287 ? 9.855 6.771 -13.560 1.00 87.50 287 GLU A C 1
ATOM 2303 O O . GLU A 1 287 ? 9.770 6.587 -14.772 1.00 87.50 287 GLU A O 1
ATOM 2308 N N . VAL A 1 288 ? 8.852 6.458 -12.732 1.00 91.81 288 VAL A N 1
ATOM 2309 C CA . VAL A 1 288 ? 7.599 5.854 -13.216 1.00 91.81 288 VAL A CA 1
ATOM 2310 C C . VAL A 1 288 ? 6.882 6.775 -14.196 1.00 91.81 288 VAL A C 1
ATOM 2312 O O . VAL A 1 288 ? 6.422 6.316 -15.236 1.00 91.81 288 VAL A O 1
ATOM 2315 N N . ARG A 1 289 ? 6.795 8.083 -13.925 1.00 90.31 289 ARG A N 1
ATOM 2316 C CA . ARG A 1 289 ? 6.164 9.020 -14.872 1.00 90.31 289 ARG A CA 1
ATOM 2317 C C . ARG A 1 289 ? 6.906 9.068 -16.209 1.00 90.31 289 ARG A C 1
ATOM 2319 O O . ARG A 1 289 ? 6.254 9.102 -17.253 1.00 90.31 289 ARG A O 1
ATOM 2326 N N . ASP A 1 290 ? 8.237 9.063 -16.182 1.00 90.31 290 ASP A N 1
ATOM 2327 C CA . ASP A 1 290 ? 9.061 9.065 -17.391 1.00 90.31 290 ASP A CA 1
ATOM 2328 C C . ASP A 1 290 ? 8.904 7.753 -18.175 1.00 90.31 290 ASP A C 1
ATOM 2330 O O . ASP A 1 290 ? 8.726 7.800 -19.395 1.00 90.31 290 ASP A O 1
ATOM 2334 N N . TYR A 1 291 ? 8.858 6.607 -17.491 1.00 94.25 291 TYR A N 1
ATOM 2335 C CA . TYR A 1 291 ? 8.538 5.306 -18.082 1.00 94.25 291 TYR A CA 1
ATOM 2336 C C . TYR A 1 291 ? 7.148 5.298 -18.735 1.00 94.25 291 TYR A C 1
ATOM 2338 O O . TYR A 1 291 ? 7.000 4.967 -19.912 1.00 94.25 291 TYR A O 1
ATOM 2346 N N . LEU A 1 292 ? 6.118 5.755 -18.017 1.00 95.19 292 LEU A N 1
ATOM 2347 C CA . LEU A 1 292 ? 4.747 5.803 -18.527 1.00 95.19 292 LEU A CA 1
ATOM 2348 C C . LEU A 1 292 ? 4.613 6.678 -19.779 1.00 95.19 292 LEU A C 1
ATOM 2350 O O . LEU A 1 292 ? 3.853 6.353 -20.695 1.00 95.19 292 LEU A O 1
ATOM 2354 N N . LYS A 1 293 ? 5.331 7.803 -19.816 1.00 92.25 293 LYS A N 1
ATOM 2355 C CA . LYS A 1 293 ? 5.301 8.753 -20.931 1.00 92.25 293 LYS A CA 1
ATOM 2356 C C . LYS A 1 293 ? 6.084 8.253 -22.140 1.00 92.25 293 LYS A C 1
ATOM 2358 O O . LYS A 1 293 ? 5.594 8.370 -23.258 1.00 92.25 293 LYS A O 1
ATOM 2363 N N . ASN A 1 294 ? 7.308 7.777 -21.926 1.00 91.69 294 ASN A N 1
ATOM 2364 C CA . ASN A 1 294 ? 8.262 7.532 -23.007 1.00 91.69 294 ASN A CA 1
ATOM 2365 C C . ASN A 1 294 ? 8.287 6.074 -23.478 1.00 91.69 294 ASN A C 1
ATOM 2367 O O . ASN A 1 294 ? 8.799 5.825 -24.563 1.00 91.69 294 ASN A O 1
ATOM 2371 N N . ILE A 1 295 ? 7.737 5.138 -22.702 1.00 93.75 295 ILE A N 1
ATOM 2372 C CA . ILE A 1 295 ? 7.669 3.717 -23.059 1.00 93.75 295 ILE A CA 1
ATOM 2373 C C . ILE A 1 295 ? 6.208 3.285 -23.171 1.00 93.75 295 ILE A C 1
ATOM 2375 O O . ILE A 1 295 ? 5.734 3.070 -24.275 1.00 93.75 295 ILE A O 1
ATOM 2379 N N . VAL A 1 296 ? 5.444 3.258 -22.073 1.00 95.12 296 VAL A N 1
ATOM 2380 C CA . VAL A 1 296 ? 4.077 2.681 -22.085 1.00 95.12 296 VAL A CA 1
ATOM 2381 C C . VAL A 1 296 ? 3.143 3.366 -23.088 1.00 95.12 296 VAL A C 1
ATOM 2383 O O . VAL A 1 296 ? 2.298 2.722 -23.698 1.00 95.12 296 VAL A O 1
ATOM 2386 N N . SER A 1 297 ? 3.267 4.686 -23.244 1.00 92.62 297 SER A N 1
ATOM 2387 C CA . SER A 1 297 ? 2.420 5.466 -24.159 1.00 92.62 297 SER A CA 1
ATOM 2388 C C . SER A 1 297 ? 3.018 5.668 -25.550 1.00 92.62 297 SER A C 1
ATOM 2390 O O . SER A 1 297 ? 2.418 6.394 -26.342 1.00 92.62 297 SER A O 1
ATOM 2392 N N . SER A 1 298 ? 4.215 5.148 -25.821 1.00 91.00 298 SER A N 1
ATOM 2393 C CA . SER A 1 298 ? 4.943 5.423 -27.060 1.00 91.00 298 SER A CA 1
ATOM 2394 C C . SER A 1 298 ? 4.889 4.233 -28.018 1.00 91.00 298 SER A C 1
ATOM 2396 O O . SER A 1 298 ? 4.504 3.124 -27.648 1.00 91.00 298 SER A O 1
ATOM 2398 N N . ALA A 1 299 ? 5.280 4.474 -29.271 1.00 89.50 299 ALA A N 1
ATOM 2399 C CA . ALA A 1 299 ? 5.447 3.410 -30.260 1.00 89.50 299 ALA A CA 1
ATOM 2400 C C . ALA A 1 299 ? 6.591 2.444 -29.897 1.00 89.50 299 ALA A C 1
ATOM 2402 O O . ALA A 1 299 ? 6.584 1.310 -30.354 1.00 89.50 299 ALA A O 1
ATOM 2403 N N . ASP A 1 300 ? 7.516 2.867 -29.028 1.00 90.38 300 ASP A N 1
ATOM 2404 C CA . ASP A 1 300 ? 8.680 2.080 -28.609 1.00 90.38 300 ASP A CA 1
ATOM 2405 C C . ASP A 1 300 ? 8.333 1.016 -27.554 1.00 90.38 300 ASP A C 1
ATOM 2407 O O . ASP A 1 300 ? 9.234 0.344 -27.066 1.00 90.38 300 ASP A O 1
ATOM 2411 N N . ASN A 1 301 ? 7.068 0.891 -27.129 1.00 94.88 301 ASN A N 1
ATOM 2412 C CA . ASN A 1 301 ? 6.693 -0.046 -26.069 1.00 94.88 301 ASN A CA 1
ATOM 2413 C C . ASN A 1 301 ? 7.062 -1.496 -26.409 1.00 94.88 301 ASN A C 1
ATOM 2415 O O . ASN A 1 301 ? 7.625 -2.164 -25.549 1.00 94.88 301 ASN A O 1
ATOM 2419 N N . ASP A 1 302 ? 6.770 -1.942 -27.635 1.00 95.12 302 ASP A N 1
ATOM 2420 C CA . ASP A 1 302 ? 7.044 -3.317 -28.073 1.00 95.12 302 ASP A CA 1
ATOM 2421 C C . ASP A 1 302 ? 8.560 -3.539 -28.175 1.00 95.12 302 ASP A C 1
ATOM 2423 O O . ASP A 1 302 ? 9.103 -4.352 -27.435 1.00 95.12 302 ASP A O 1
ATOM 2427 N N . ASP A 1 303 ? 9.263 -2.700 -28.947 1.00 94.25 303 ASP A N 1
ATOM 2428 C CA . ASP A 1 303 ? 10.728 -2.748 -29.079 1.00 94.25 303 ASP A CA 1
ATOM 2429 C C . ASP A 1 303 ? 11.455 -2.729 -27.723 1.00 94.25 303 ASP A C 1
ATOM 2431 O O . ASP A 1 303 ? 12.453 -3.422 -27.530 1.00 94.25 303 ASP A O 1
ATOM 2435 N N . TYR A 1 304 ? 10.985 -1.903 -26.781 1.00 95.31 304 TYR A N 1
ATOM 2436 C CA . TYR A 1 304 ? 11.562 -1.830 -25.444 1.00 95.31 304 TYR A CA 1
ATOM 2437 C C . TYR A 1 304 ? 11.367 -3.140 -24.684 1.00 95.31 304 TYR A C 1
ATOM 2439 O O . TYR A 1 304 ? 12.348 -3.659 -24.153 1.00 95.31 304 TYR A O 1
ATOM 2447 N N . ASN A 1 305 ? 10.137 -3.660 -24.635 1.00 97.06 305 ASN A N 1
ATOM 2448 C CA . ASN A 1 305 ? 9.830 -4.896 -23.919 1.00 97.06 305 ASN A CA 1
ATOM 2449 C C . ASN A 1 305 ? 10.628 -6.073 -24.506 1.00 97.06 305 ASN A C 1
ATOM 2451 O O . ASN A 1 305 ? 11.312 -6.764 -23.755 1.00 97.06 305 ASN A O 1
ATOM 2455 N N . ASP A 1 306 ? 10.633 -6.226 -25.834 1.00 96.94 306 ASP A N 1
ATOM 2456 C CA . ASP A 1 306 ? 11.361 -7.292 -26.536 1.00 96.94 306 ASP A CA 1
ATOM 2457 C C . ASP A 1 306 ? 12.869 -7.220 -26.244 1.00 96.94 306 ASP A C 1
ATOM 2459 O O . ASP A 1 306 ? 13.535 -8.229 -26.023 1.00 96.94 306 ASP A O 1
ATOM 2463 N N . SER A 1 307 ? 13.432 -6.008 -26.186 1.00 96.00 307 SER A N 1
ATOM 2464 C CA . SER A 1 307 ? 14.867 -5.822 -25.944 1.00 96.00 307 SER A CA 1
ATOM 2465 C C . SER A 1 307 ? 15.331 -6.153 -24.521 1.00 96.00 307 SER A C 1
ATOM 2467 O O . SER A 1 307 ? 16.537 -6.274 -24.300 1.00 96.00 307 SER A O 1
ATOM 2469 N N . ILE A 1 308 ? 14.411 -6.273 -23.558 1.00 96.75 308 ILE A N 1
ATOM 2470 C CA . ILE A 1 308 ? 14.736 -6.614 -22.166 1.00 96.75 308 ILE A CA 1
ATOM 2471 C C . ILE A 1 308 ? 14.184 -7.970 -21.721 1.00 96.75 308 ILE A C 1
ATOM 2473 O O . ILE A 1 308 ? 14.489 -8.372 -20.602 1.00 96.75 308 ILE A O 1
ATOM 2477 N N . GLU A 1 309 ? 13.408 -8.660 -22.560 1.00 96.94 309 GLU A N 1
ATOM 2478 C CA . GLU A 1 309 ? 12.654 -9.874 -22.211 1.00 96.94 309 GLU A CA 1
ATOM 2479 C C . GLU A 1 309 ? 13.540 -10.939 -21.548 1.00 96.94 309 GLU A C 1
ATOM 2481 O O . GLU A 1 309 ? 13.290 -11.309 -20.403 1.00 96.94 309 GLU A O 1
ATOM 2486 N N . GLU A 1 310 ? 14.657 -11.315 -22.182 1.00 97.25 310 GLU A N 1
ATOM 2487 C CA . GLU A 1 310 ? 15.616 -12.294 -21.637 1.00 97.25 310 GLU A CA 1
ATOM 2488 C C . GLU A 1 310 ? 16.125 -11.898 -20.237 1.00 97.25 310 GLU A C 1
ATOM 2490 O O . GLU A 1 310 ? 16.246 -12.724 -19.334 1.00 97.25 310 GLU A O 1
ATOM 2495 N N . PHE A 1 311 ? 16.398 -10.611 -20.015 1.00 96.75 311 PHE A N 1
ATOM 2496 C CA . PHE A 1 311 ? 16.902 -10.129 -18.728 1.00 96.75 311 PHE A CA 1
ATOM 2497 C C . PHE A 1 311 ? 15.812 -10.081 -17.659 1.00 96.75 311 PHE A C 1
ATOM 2499 O O . PHE A 1 311 ? 16.112 -10.277 -16.480 1.00 96.75 311 PHE A O 1
ATOM 2506 N N . VAL A 1 312 ? 14.564 -9.819 -18.052 1.00 96.56 312 VAL A N 1
ATOM 2507 C CA . VAL A 1 312 ? 13.400 -9.886 -17.161 1.00 96.56 312 VAL A CA 1
ATOM 2508 C C . VAL A 1 312 ? 13.139 -11.333 -16.743 1.00 96.56 312 VAL A C 1
ATOM 2510 O O . VAL A 1 312 ? 12.913 -11.573 -15.557 1.00 96.56 312 VAL A O 1
ATOM 2513 N N . GLU A 1 313 ? 13.248 -12.295 -17.662 1.00 96.12 313 GLU A N 1
ATOM 2514 C CA . GLU A 1 313 ? 13.123 -13.727 -17.361 1.00 96.12 313 GLU A CA 1
ATOM 2515 C C . GLU A 1 313 ? 14.199 -14.187 -16.369 1.00 96.12 313 GLU A C 1
ATOM 2517 O O . GLU A 1 313 ? 13.876 -14.705 -15.301 1.00 96.12 313 GLU A O 1
ATOM 2522 N N . VAL A 1 314 ? 15.476 -13.895 -16.640 1.00 96.12 314 VAL A N 1
ATOM 2523 C CA . VAL A 1 314 ? 16.576 -14.245 -15.720 1.00 96.12 314 VAL A CA 1
ATOM 2524 C C . VAL A 1 314 ? 16.412 -13.555 -14.361 1.00 96.12 314 VAL A C 1
ATOM 2526 O O . VAL A 1 314 ? 16.710 -14.138 -13.314 1.00 96.12 314 VAL A O 1
ATOM 2529 N N . PHE A 1 315 ? 15.935 -12.308 -14.346 1.00 95.31 315 PHE A N 1
ATOM 2530 C CA . PHE A 1 315 ? 15.638 -11.601 -13.104 1.00 95.31 315 PHE A CA 1
ATOM 2531 C C . PHE A 1 315 ? 14.530 -12.301 -12.305 1.00 95.31 315 PHE A C 1
ATOM 2533 O O . PHE A 1 315 ? 14.673 -12.499 -11.095 1.00 95.31 315 PHE A O 1
ATOM 2540 N N . ARG A 1 316 ? 13.452 -12.716 -12.972 1.00 94.75 316 ARG A N 1
ATOM 2541 C CA . ARG A 1 316 ? 12.344 -13.451 -12.360 1.00 94.75 316 ARG A CA 1
ATOM 2542 C C . ARG A 1 316 ? 12.803 -14.790 -11.788 1.00 94.75 316 ARG A C 1
ATOM 2544 O O . ARG A 1 316 ? 12.533 -15.055 -10.619 1.00 94.75 316 ARG A O 1
ATOM 2551 N N . ASP A 1 317 ? 13.581 -15.568 -12.533 1.00 94.62 317 ASP A N 1
ATOM 2552 C CA . ASP A 1 317 ? 14.123 -16.853 -12.068 1.00 94.62 317 ASP A CA 1
ATOM 2553 C C . ASP A 1 317 ? 14.914 -16.700 -10.759 1.00 94.62 317 ASP A C 1
ATOM 2555 O O . ASP A 1 317 ? 14.812 -17.512 -9.832 1.00 94.62 317 ASP A O 1
ATOM 2559 N N . LYS A 1 318 ? 15.673 -15.606 -10.626 1.00 93.44 318 LYS A N 1
ATOM 2560 C CA . LYS A 1 318 ? 16.379 -15.291 -9.378 1.00 93.44 318 LYS A CA 1
ATOM 2561 C C . LYS A 1 318 ? 15.414 -14.988 -8.238 1.00 93.44 318 LYS A C 1
ATOM 2563 O O . LYS A 1 318 ? 15.655 -15.443 -7.116 1.00 93.44 318 LYS A O 1
ATOM 2568 N N . LEU A 1 319 ? 14.325 -14.257 -8.481 1.00 93.62 319 LEU A N 1
ATOM 2569 C CA . LEU A 1 319 ? 13.267 -14.006 -7.489 1.00 93.62 319 LEU A CA 1
ATOM 2570 C C . LEU A 1 319 ? 12.545 -15.301 -7.062 1.00 93.62 319 LEU A C 1
ATOM 2572 O O . LEU A 1 319 ? 12.122 -15.429 -5.909 1.00 93.62 319 LEU A O 1
ATOM 2576 N N . GLU A 1 320 ? 12.507 -16.316 -7.921 1.00 91.00 320 GLU A N 1
ATOM 2577 C CA . GLU A 1 320 ? 11.848 -17.595 -7.642 1.00 91.00 320 GLU A CA 1
ATOM 2578 C C . GLU A 1 320 ? 12.654 -18.556 -6.749 1.00 91.00 320 GLU A C 1
ATOM 2580 O O . GLU A 1 320 ? 12.081 -19.501 -6.206 1.00 91.00 320 GLU A O 1
ATOM 2585 N N . SER A 1 321 ? 13.939 -18.287 -6.472 1.00 87.56 321 SER A N 1
ATOM 2586 C CA . SER A 1 321 ? 14.797 -19.193 -5.673 1.00 87.56 321 SER A CA 1
ATOM 2587 C C . SER A 1 321 ? 14.315 -19.464 -4.235 1.00 87.56 321 SER A C 1
ATOM 2589 O O . SER A 1 321 ? 14.754 -20.418 -3.591 1.00 87.56 321 SER A O 1
ATOM 2591 N N . GLY A 1 322 ? 13.377 -18.662 -3.730 1.00 90.06 322 GLY A N 1
ATOM 2592 C CA . GLY A 1 322 ? 12.625 -18.932 -2.509 1.00 90.06 322 GLY A CA 1
ATOM 2593 C C . GLY A 1 322 ? 11.672 -17.784 -2.165 1.00 90.06 322 GLY A C 1
ATOM 2594 O O . GLY A 1 322 ? 11.935 -16.662 -2.616 1.00 90.06 322 GLY A O 1
ATOM 2595 N N . PRO A 1 323 ? 10.613 -18.035 -1.367 1.00 93.62 323 PRO A N 1
ATOM 2596 C CA . PRO A 1 323 ? 9.600 -17.030 -1.069 1.00 93.62 323 PRO A CA 1
ATOM 2597 C C . PRO A 1 323 ? 10.170 -15.781 -0.394 1.00 93.62 323 PRO A C 1
ATOM 2599 O O . PRO A 1 323 ? 11.012 -15.865 0.503 1.00 93.62 323 PRO A O 1
ATOM 2602 N N . ILE A 1 324 ? 9.675 -14.614 -0.798 1.00 95.06 324 ILE A N 1
ATOM 2603 C CA . ILE A 1 324 ? 10.048 -13.329 -0.210 1.00 95.06 324 ILE A CA 1
ATOM 2604 C C . ILE A 1 324 ? 9.095 -13.005 0.940 1.00 95.06 324 ILE A C 1
ATOM 2606 O O . ILE A 1 324 ? 7.892 -12.818 0.753 1.00 95.06 324 ILE A O 1
ATOM 2610 N N . HIS A 1 325 ? 9.653 -12.910 2.148 1.00 92.31 325 HIS A N 1
ATOM 2611 C CA . HIS A 1 325 ? 8.887 -12.678 3.372 1.00 92.31 325 HIS A CA 1
ATOM 2612 C C . HIS A 1 325 ? 8.957 -11.238 3.875 1.00 92.31 325 HIS A C 1
ATOM 2614 O O . HIS A 1 325 ? 8.177 -10.871 4.748 1.00 92.31 325 HIS A O 1
ATOM 2620 N N . SER A 1 326 ? 9.872 -10.411 3.361 1.00 93.44 326 SER A N 1
ATOM 2621 C CA . SER A 1 326 ? 10.042 -9.027 3.801 1.00 93.44 326 SER A CA 1
ATOM 2622 C C . SER A 1 326 ? 10.658 -8.127 2.734 1.00 93.44 326 SER A C 1
ATOM 2624 O O . SER A 1 326 ? 11.294 -8.585 1.788 1.00 93.44 326 SER A O 1
ATOM 2626 N N . ALA A 1 327 ? 10.535 -6.808 2.915 1.00 93.88 327 ALA A N 1
ATOM 2627 C CA . ALA A 1 327 ? 11.228 -5.846 2.058 1.00 93.88 327 ALA A CA 1
ATOM 2628 C C . ALA A 1 327 ? 12.761 -5.912 2.207 1.00 93.88 327 ALA A C 1
ATOM 2630 O O . ALA A 1 327 ? 13.482 -5.437 1.332 1.00 93.88 327 ALA A O 1
ATOM 2631 N N . SER A 1 328 ? 13.274 -6.461 3.313 1.00 93.81 328 SER A N 1
ATOM 2632 C CA . SER A 1 328 ? 14.708 -6.717 3.486 1.00 93.81 328 SER A CA 1
ATOM 2633 C C . SER A 1 328 ? 15.151 -7.897 2.623 1.00 93.81 328 SER A C 1
ATOM 2635 O O . SER A 1 328 ? 16.136 -7.786 1.896 1.00 93.81 328 SER A O 1
ATOM 2637 N N . ASP A 1 329 ? 14.382 -8.988 2.636 1.00 94.75 329 ASP A N 1
ATOM 2638 C CA . ASP A 1 329 ? 14.638 -10.158 1.786 1.00 94.75 329 ASP A CA 1
ATOM 2639 C C . ASP A 1 329 ? 14.555 -9.784 0.309 1.00 94.75 329 ASP A C 1
ATOM 2641 O O . ASP A 1 329 ? 15.411 -10.181 -0.479 1.00 94.75 329 ASP A O 1
ATOM 2645 N N . TYR A 1 330 ? 13.577 -8.944 -0.050 1.00 95.88 330 TYR A N 1
ATOM 2646 C CA . TYR A 1 330 ? 13.461 -8.428 -1.407 1.00 95.88 330 TYR A CA 1
ATOM 2647 C C . TYR A 1 330 ? 14.706 -7.651 -1.833 1.00 95.88 330 TYR A C 1
ATOM 2649 O O . TYR A 1 330 ? 15.288 -7.951 -2.870 1.00 95.88 330 TYR A O 1
ATOM 2657 N N . ARG A 1 331 ? 15.177 -6.704 -1.009 1.00 95.12 331 ARG A N 1
ATOM 2658 C CA . ARG A 1 331 ? 16.406 -5.941 -1.293 1.00 95.12 331 ARG A CA 1
ATOM 2659 C C . ARG A 1 331 ? 17.621 -6.844 -1.464 1.00 95.12 331 ARG A C 1
ATOM 2661 O O . ARG A 1 331 ? 18.367 -6.657 -2.417 1.00 95.12 331 ARG A O 1
ATOM 2668 N N . LYS A 1 332 ? 17.770 -7.852 -0.605 1.00 93.50 332 LYS A N 1
ATOM 2669 C CA . LYS A 1 332 ? 18.849 -8.835 -0.720 1.00 93.50 332 LYS A CA 1
ATOM 2670 C C . LYS A 1 332 ? 18.781 -9.599 -2.047 1.00 93.50 332 LYS A C 1
ATOM 2672 O O . LYS A 1 332 ? 19.799 -9.775 -2.704 1.00 93.50 332 LYS A O 1
ATOM 2677 N N . ARG A 1 333 ? 17.587 -10.005 -2.488 1.00 93.75 333 ARG A N 1
ATOM 2678 C CA . ARG A 1 333 ? 17.432 -10.698 -3.776 1.00 93.75 333 ARG A CA 1
ATOM 2679 C C . ARG A 1 333 ? 17.705 -9.793 -4.981 1.00 93.75 333 ARG A C 1
ATOM 2681 O O . ARG A 1 333 ? 18.239 -10.249 -5.991 1.00 93.75 333 ARG A O 1
ATOM 2688 N N . LEU A 1 334 ? 17.398 -8.501 -4.865 1.00 94.94 334 LEU A N 1
ATOM 2689 C CA . LEU A 1 334 ? 17.758 -7.510 -5.880 1.00 94.94 334 LEU A CA 1
ATOM 2690 C C . LEU A 1 334 ? 19.283 -7.366 -6.025 1.00 94.94 334 LEU A C 1
ATOM 2692 O O . LEU A 1 334 ? 19.761 -7.211 -7.144 1.00 94.94 334 LEU A O 1
ATOM 2696 N N . GLU A 1 335 ? 20.056 -7.475 -4.938 1.00 93.38 335 GLU A N 1
ATOM 2697 C CA . GLU A 1 335 ? 21.530 -7.450 -4.998 1.00 93.38 335 GLU A CA 1
ATOM 2698 C C . GLU A 1 335 ? 22.092 -8.609 -5.843 1.00 93.38 335 GLU A C 1
ATOM 2700 O O . GLU A 1 335 ? 22.997 -8.404 -6.656 1.00 93.38 335 GLU A O 1
ATOM 2705 N N . GLU A 1 336 ? 21.504 -9.803 -5.743 1.00 91.69 336 GLU A N 1
ATOM 2706 C CA . GLU A 1 336 ? 21.866 -10.984 -6.550 1.00 91.69 336 GLU A CA 1
ATOM 2707 C C . GLU A 1 336 ? 21.507 -10.827 -8.045 1.00 91.69 336 GLU A C 1
ATOM 2709 O O . GLU A 1 336 ? 22.045 -11.529 -8.909 1.00 91.69 336 GLU A O 1
ATOM 2714 N N . SER A 1 337 ? 20.633 -9.866 -8.357 1.00 93.50 337 SER A N 1
ATOM 2715 C CA . SER A 1 337 ? 20.121 -9.569 -9.703 1.00 93.50 337 SER A CA 1
ATOM 2716 C C . SER A 1 337 ? 20.676 -8.268 -10.296 1.00 93.50 337 SER A C 1
ATOM 2718 O O . SER A 1 337 ? 20.146 -7.721 -11.264 1.00 93.50 337 SER A O 1
ATOM 2720 N N . THR A 1 338 ? 21.750 -7.735 -9.706 1.00 92.50 338 THR A N 1
ATOM 2721 C CA . THR A 1 338 ? 22.376 -6.480 -10.150 1.00 92.50 338 THR A CA 1
ATOM 2722 C C . THR A 1 338 ? 22.750 -6.477 -11.646 1.00 92.50 338 THR A C 1
ATOM 2724 O O . THR A 1 338 ? 22.510 -5.456 -12.296 1.00 92.50 338 THR A O 1
ATOM 2727 N N . PRO A 1 339 ? 23.321 -7.553 -12.235 1.00 92.38 339 PRO A N 1
ATOM 2728 C CA . PRO A 1 339 ? 23.666 -7.569 -13.660 1.00 92.38 339 PRO A CA 1
ATOM 2729 C C . PRO A 1 339 ? 22.462 -7.352 -14.586 1.00 92.38 339 PRO A C 1
ATOM 2731 O O . PRO A 1 339 ? 22.546 -6.542 -15.510 1.00 92.38 339 PRO A O 1
ATOM 2734 N N . GLU A 1 340 ? 21.342 -8.022 -14.311 1.00 94.75 340 GLU A N 1
ATOM 2735 C CA . GLU A 1 340 ? 20.116 -7.951 -15.110 1.00 94.75 340 GLU A CA 1
ATOM 2736 C C . GLU A 1 340 ? 19.457 -6.581 -14.950 1.00 94.75 340 GLU A C 1
ATOM 2738 O O . GLU A 1 340 ? 19.167 -5.903 -15.936 1.00 94.75 340 GLU A O 1
ATOM 2743 N N . LEU A 1 341 ? 19.333 -6.103 -13.706 1.00 93.12 341 LEU A N 1
ATOM 2744 C CA . LEU A 1 341 ? 18.799 -4.771 -13.419 1.00 93.12 341 LEU A CA 1
ATOM 2745 C C . LEU A 1 341 ? 19.631 -3.668 -14.083 1.00 93.12 341 LEU A C 1
ATOM 2747 O O . LEU A 1 341 ? 19.072 -2.670 -14.548 1.00 93.12 341 LEU A O 1
ATOM 2751 N N . ARG A 1 342 ? 20.959 -3.832 -14.168 1.00 91.38 342 ARG A N 1
ATOM 2752 C CA . ARG A 1 342 ? 21.832 -2.891 -14.880 1.00 91.38 342 ARG A CA 1
ATOM 2753 C C . ARG A 1 342 ? 21.526 -2.875 -16.374 1.00 91.38 342 ARG A C 1
ATOM 2755 O O . ARG A 1 342 ? 21.380 -1.787 -16.924 1.00 91.38 342 ARG A O 1
ATOM 2762 N N . HIS A 1 343 ? 21.375 -4.035 -17.008 1.00 92.88 343 HIS A N 1
ATOM 2763 C CA . HIS A 1 343 ? 21.059 -4.096 -18.435 1.00 92.88 343 HIS A CA 1
ATOM 2764 C C . HIS A 1 343 ? 19.690 -3.476 -18.746 1.00 92.88 343 HIS A C 1
ATOM 2766 O O . HIS A 1 343 ? 19.579 -2.598 -19.603 1.00 92.88 343 HIS A O 1
ATOM 2772 N N . ILE A 1 344 ? 18.665 -3.825 -17.963 1.00 92.81 344 ILE A N 1
ATOM 2773 C CA . ILE A 1 344 ? 17.324 -3.227 -18.062 1.00 92.81 344 ILE A CA 1
ATOM 2774 C C . ILE A 1 344 ? 17.404 -1.698 -17.918 1.00 92.81 344 ILE A C 1
ATOM 2776 O O . ILE A 1 344 ? 16.759 -0.955 -18.661 1.00 92.81 344 ILE A O 1
ATOM 2780 N N . THR A 1 345 ? 18.243 -1.209 -16.998 1.00 91.38 345 THR A N 1
ATOM 2781 C CA . THR A 1 345 ? 18.475 0.229 -16.788 1.00 91.38 345 THR A CA 1
ATOM 2782 C C . THR A 1 345 ? 19.161 0.893 -17.983 1.00 91.38 345 THR A C 1
ATOM 2784 O O . THR A 1 345 ? 18.799 2.010 -18.355 1.00 91.38 345 THR A O 1
ATOM 2787 N N . GLU A 1 346 ? 20.151 0.242 -18.591 1.00 91.12 346 GLU A N 1
ATOM 2788 C CA . GLU A 1 346 ? 20.857 0.750 -19.773 1.00 91.12 346 GLU A CA 1
ATOM 2789 C C . GLU A 1 346 ? 19.898 0.915 -20.955 1.00 91.12 346 GLU A C 1
ATOM 2791 O O . GLU A 1 346 ? 19.841 1.989 -21.564 1.00 91.12 346 GLU A O 1
ATOM 2796 N N . VAL A 1 347 ? 19.081 -0.104 -21.223 1.00 93.38 347 VAL A N 1
ATOM 2797 C CA . VAL A 1 347 ? 18.072 -0.082 -22.287 1.00 93.38 347 VAL A CA 1
ATOM 2798 C C . VAL A 1 347 ? 16.979 0.951 -22.000 1.00 93.38 347 VAL A C 1
ATOM 2800 O O . VAL A 1 347 ? 16.612 1.728 -22.888 1.00 93.38 347 VAL A O 1
ATOM 2803 N N . TYR A 1 348 ? 16.512 1.042 -20.751 1.00 92.50 348 TYR A N 1
ATOM 2804 C CA . TYR A 1 348 ? 15.568 2.074 -20.308 1.00 92.50 348 TYR A CA 1
ATOM 2805 C C . TYR A 1 348 ? 16.110 3.480 -20.574 1.00 92.50 348 TYR A C 1
ATOM 2807 O O . TYR A 1 348 ? 15.467 4.282 -21.255 1.00 92.50 348 TYR A O 1
ATOM 2815 N N . ASN A 1 349 ? 17.325 3.770 -20.104 1.00 89.75 349 ASN A N 1
ATOM 2816 C CA . ASN A 1 349 ? 17.952 5.075 -20.280 1.00 89.75 349 ASN A CA 1
ATOM 2817 C C . ASN A 1 349 ? 18.166 5.394 -21.760 1.00 89.75 349 ASN A C 1
ATOM 2819 O O . ASN A 1 349 ? 17.901 6.517 -22.186 1.00 89.75 349 ASN A O 1
ATOM 2823 N N . LYS A 1 350 ? 18.607 4.420 -22.565 1.00 89.19 350 LYS A N 1
ATOM 2824 C CA . LYS A 1 350 ? 18.769 4.584 -24.015 1.00 89.19 350 LYS A CA 1
ATOM 2825 C C . LYS A 1 350 ? 17.442 4.948 -24.682 1.00 89.19 350 LYS A C 1
ATOM 2827 O O . LYS A 1 350 ? 17.405 5.898 -25.463 1.00 89.19 350 LYS A O 1
ATOM 2832 N N . THR A 1 351 ? 16.362 4.254 -24.331 1.00 89.81 351 THR A N 1
ATOM 2833 C CA . THR A 1 351 ? 15.020 4.466 -24.894 1.00 89.81 351 THR A CA 1
ATOM 2834 C C . THR A 1 351 ? 14.456 5.827 -24.498 1.00 89.81 351 THR A C 1
ATOM 2836 O O . THR A 1 351 ? 14.074 6.618 -25.361 1.00 89.81 351 THR A O 1
ATOM 2839 N N . VAL A 1 352 ? 14.494 6.170 -23.207 1.00 87.44 352 VAL A N 1
ATOM 2840 C CA . VAL A 1 352 ? 14.031 7.473 -22.708 1.00 87.44 352 VAL A CA 1
ATOM 2841 C C . VAL A 1 352 ? 14.855 8.620 -23.294 1.00 87.44 352 VAL A C 1
ATOM 2843 O O . VAL A 1 352 ? 14.290 9.623 -23.732 1.00 87.44 352 VAL A O 1
ATOM 2846 N N . ASN A 1 353 ? 16.181 8.481 -23.365 1.00 83.81 353 ASN A N 1
ATOM 2847 C CA . ASN A 1 353 ? 17.044 9.499 -23.960 1.00 83.81 353 ASN A CA 1
ATOM 2848 C C . ASN A 1 353 ? 16.774 9.664 -25.454 1.00 83.81 353 ASN A C 1
ATOM 2850 O O . ASN A 1 353 ? 16.674 10.799 -25.911 1.00 83.81 353 ASN A O 1
ATOM 2854 N N . ARG A 1 354 ? 16.596 8.572 -26.209 1.00 83.38 354 ARG A N 1
ATOM 2855 C CA . ARG A 1 354 ? 16.189 8.626 -27.623 1.00 83.38 354 ARG A CA 1
ATOM 2856 C C . ARG A 1 354 ? 14.870 9.377 -27.782 1.00 83.38 354 ARG A C 1
ATOM 2858 O O . ARG A 1 354 ? 14.792 10.297 -28.581 1.00 83.38 354 ARG A O 1
ATOM 2865 N N . GLN A 1 355 ? 13.881 9.055 -26.953 1.00 80.88 355 GLN A N 1
ATOM 2866 C CA . GLN A 1 355 ? 12.580 9.722 -26.942 1.00 80.88 355 GLN A CA 1
ATOM 2867 C C . GLN A 1 355 ? 12.654 11.202 -26.549 1.00 80.88 355 GLN A C 1
ATOM 2869 O O . GLN A 1 355 ? 11.748 11.969 -26.874 1.00 80.88 355 GLN A O 1
ATOM 2874 N N . ASN A 1 356 ? 13.684 11.621 -25.815 1.00 74.31 356 ASN A N 1
ATOM 2875 C CA . ASN A 1 356 ? 13.879 13.015 -25.420 1.00 74.31 356 ASN A CA 1
ATOM 2876 C C . ASN A 1 356 ? 14.728 13.807 -26.429 1.00 74.31 356 ASN A C 1
ATOM 2878 O O . ASN A 1 356 ? 14.504 15.010 -26.591 1.00 74.31 356 ASN A O 1
ATOM 2882 N N . ARG A 1 357 ? 15.654 13.150 -27.141 1.00 69.88 357 ARG A N 1
ATOM 2883 C CA . ARG A 1 357 ? 16.465 13.729 -28.223 1.00 69.88 357 ARG A CA 1
ATOM 2884 C C . ARG A 1 357 ? 15.550 14.089 -29.398 1.00 69.88 357 ARG A C 1
ATOM 2886 O O . ARG A 1 357 ? 15.194 13.237 -30.196 1.00 69.88 357 ARG A O 1
ATOM 2893 N N . GLY A 1 358 ? 15.149 15.357 -29.475 1.00 61.53 358 GLY A N 1
ATOM 2894 C CA . GLY A 1 358 ? 14.308 15.882 -30.561 1.00 61.53 358 GLY A CA 1
ATOM 2895 C C . GLY A 1 358 ? 12.957 16.451 -30.123 1.00 61.53 358 GLY A C 1
ATOM 2896 O O . GLY A 1 358 ? 12.268 17.058 -30.932 1.00 61.53 358 GLY A O 1
ATOM 2897 N N . LYS A 1 359 ? 12.581 16.348 -28.839 1.00 68.12 359 LYS A N 1
ATOM 2898 C CA . LYS A 1 359 ? 11.363 17.011 -28.321 1.00 68.12 359 LYS A CA 1
ATOM 2899 C C . LYS A 1 359 ? 11.508 18.531 -28.178 1.00 68.12 359 LYS A C 1
ATOM 2901 O O . LYS A 1 359 ? 10.510 19.229 -28.023 1.00 68.12 359 LYS A O 1
ATOM 2906 N N . ASN A 1 360 ? 12.738 19.040 -28.178 1.00 74.06 360 ASN A N 1
ATOM 2907 C CA . ASN A 1 360 ? 13.058 20.455 -28.028 1.00 74.06 360 ASN A CA 1
ATOM 2908 C C . ASN A 1 360 ? 14.257 20.791 -28.931 1.00 74.06 360 ASN A C 1
ATOM 2910 O O . ASN A 1 360 ? 15.285 20.115 -28.857 1.00 74.06 360 ASN A O 1
ATOM 2914 N N . VAL A 1 361 ? 14.111 21.831 -29.759 1.00 75.69 361 VAL A N 1
ATOM 2915 C CA . VAL A 1 361 ? 15.126 22.281 -30.727 1.00 75.69 361 VAL A CA 1
ATOM 2916 C C . VAL A 1 361 ? 16.430 22.673 -30.032 1.00 75.69 361 VAL A C 1
ATOM 2918 O O . VAL A 1 361 ? 17.492 22.188 -30.413 1.00 75.69 361 VAL A O 1
ATOM 2921 N N . ASP A 1 362 ? 16.365 23.465 -28.963 1.00 77.25 362 ASP A N 1
ATOM 2922 C CA . ASP A 1 362 ? 17.546 23.880 -28.200 1.00 77.25 362 ASP A CA 1
ATOM 2923 C C . ASP A 1 362 ? 18.256 22.683 -27.562 1.00 77.25 362 ASP A C 1
ATOM 2925 O O . ASP A 1 362 ? 19.483 22.609 -27.570 1.00 77.25 362 ASP A O 1
ATOM 2929 N N . SER A 1 363 ? 17.495 21.710 -27.050 1.00 73.56 363 SER A N 1
ATOM 2930 C CA . SER A 1 363 ? 18.056 20.470 -26.502 1.00 73.56 363 SER A CA 1
ATOM 2931 C C . SER A 1 363 ? 18.717 19.619 -27.585 1.00 73.56 363 SER A C 1
ATOM 2933 O O . SER A 1 363 ? 19.795 19.075 -27.356 1.00 73.56 363 SER A O 1
ATOM 2935 N N . PHE A 1 364 ? 18.112 19.522 -28.769 1.00 80.19 364 PHE A N 1
ATOM 2936 C CA . PHE A 1 364 ? 18.703 18.819 -29.903 1.00 80.19 364 PHE A CA 1
ATOM 2937 C C . PHE A 1 364 ? 20.019 19.478 -30.340 1.00 80.19 364 PHE A C 1
ATOM 2939 O O . PHE A 1 364 ? 21.043 18.801 -30.410 1.00 80.19 364 PHE A O 1
ATOM 2946 N N . ILE A 1 365 ? 20.029 20.805 -30.507 1.00 82.62 365 ILE A N 1
ATOM 2947 C CA . ILE A 1 365 ? 21.239 21.576 -30.829 1.00 82.62 365 ILE A CA 1
ATOM 2948 C C . ILE A 1 365 ? 22.306 21.408 -29.737 1.00 82.62 365 ILE A C 1
ATOM 2950 O O . ILE A 1 365 ? 23.485 21.235 -30.048 1.00 82.62 365 ILE A O 1
ATOM 2954 N N . ALA A 1 366 ? 21.920 21.444 -28.459 1.00 82.25 366 ALA A N 1
ATOM 2955 C CA . ALA A 1 366 ? 22.841 21.240 -27.344 1.00 82.25 366 ALA A CA 1
ATOM 2956 C C . ALA A 1 366 ? 23.493 19.848 -27.384 1.00 82.25 366 ALA A C 1
ATOM 2958 O O . ALA A 1 366 ? 24.707 19.759 -27.227 1.00 82.25 366 ALA A O 1
ATOM 2959 N N . ASN A 1 367 ? 22.733 18.789 -27.684 1.00 81.81 367 ASN A N 1
ATOM 2960 C CA . ASN A 1 367 ? 23.262 17.425 -27.809 1.00 81.81 367 ASN A CA 1
ATOM 2961 C C . ASN A 1 367 ? 24.252 17.285 -28.981 1.00 81.81 367 ASN A C 1
ATOM 2963 O O . ASN A 1 367 ? 25.279 16.612 -28.857 1.00 81.81 367 ASN A O 1
ATOM 2967 N N . VAL A 1 368 ? 23.976 17.939 -30.117 1.00 87.19 368 VAL A N 1
ATOM 2968 C CA . VAL A 1 368 ? 24.914 17.983 -31.256 1.00 87.19 368 VAL A CA 1
ATOM 2969 C C . VAL A 1 368 ? 26.210 18.693 -30.845 1.00 87.19 368 VAL A C 1
ATOM 2971 O O . VAL A 1 368 ? 27.304 18.185 -31.094 1.00 87.19 368 VAL A O 1
ATOM 2974 N N . LYS A 1 369 ? 26.109 19.827 -30.136 1.00 89.19 369 LYS A N 1
ATOM 2975 C CA . LYS A 1 369 ? 27.275 20.553 -29.600 1.00 89.19 369 LYS A CA 1
ATOM 2976 C C . LYS A 1 369 ? 28.059 19.737 -28.572 1.00 89.19 369 LYS A C 1
ATOM 2978 O O . LYS A 1 369 ? 29.284 19.787 -28.574 1.00 89.19 369 LYS A O 1
ATOM 2983 N N . GLU A 1 370 ? 27.382 18.991 -27.706 1.00 88.50 370 GLU A N 1
ATOM 2984 C CA . GLU A 1 370 ? 28.026 18.126 -26.716 1.00 88.50 370 GLU A CA 1
ATOM 2985 C C . GLU A 1 370 ? 28.823 17.007 -27.392 1.00 88.50 370 GLU A C 1
ATOM 2987 O O . GLU A 1 370 ? 29.987 16.802 -27.055 1.00 88.50 370 GLU A O 1
ATOM 2992 N N . THR A 1 371 ? 28.257 16.379 -28.427 1.00 89.50 371 THR A N 1
ATOM 2993 C CA . THR A 1 371 ? 28.956 15.367 -29.238 1.00 89.50 371 THR A CA 1
ATOM 2994 C C . THR A 1 371 ? 30.230 15.947 -29.863 1.00 89.50 371 THR A C 1
ATOM 2996 O O . THR A 1 371 ? 31.305 15.351 -29.765 1.00 89.50 371 THR A O 1
ATOM 2999 N N . LEU A 1 372 ? 30.143 17.151 -30.444 1.00 93.00 372 LEU A N 1
ATOM 3000 C CA . LEU A 1 372 ? 31.304 17.867 -30.977 1.00 93.00 372 LEU A CA 1
ATOM 3001 C C . LEU A 1 372 ? 32.354 18.154 -29.890 1.00 93.00 372 LEU A C 1
ATOM 3003 O O . LEU A 1 372 ? 33.552 18.002 -30.133 1.00 93.00 372 LEU A O 1
ATOM 3007 N N . ASN A 1 373 ? 31.930 18.555 -28.690 1.00 93.44 373 ASN A N 1
ATOM 3008 C CA . ASN A 1 373 ? 32.839 18.809 -27.574 1.00 93.44 373 ASN A CA 1
ATOM 3009 C C . ASN A 1 373 ? 33.571 17.534 -27.137 1.00 93.44 373 ASN A C 1
ATOM 3011 O O . ASN A 1 373 ? 34.791 17.572 -26.999 1.00 93.44 373 ASN A O 1
ATOM 3015 N N . THR A 1 374 ? 32.875 16.399 -27.017 1.00 92.19 374 THR A N 1
ATOM 3016 C CA . THR A 1 374 ? 33.504 15.108 -26.690 1.00 92.19 374 THR A CA 1
ATOM 3017 C C . THR A 1 374 ? 34.570 14.719 -27.717 1.00 92.19 374 THR A C 1
ATOM 3019 O O . THR A 1 374 ? 35.684 14.349 -27.340 1.00 92.19 374 THR A O 1
ATOM 3022 N N . LEU A 1 375 ? 34.278 14.860 -29.014 1.00 94.69 375 LEU A N 1
ATOM 3023 C CA . LEU A 1 375 ? 35.247 14.579 -30.080 1.00 94.69 375 LEU A CA 1
ATOM 3024 C C . LEU A 1 375 ? 36.444 15.542 -30.044 1.00 94.69 375 LEU A C 1
ATOM 3026 O O . LEU A 1 375 ? 37.586 15.129 -30.255 1.00 94.69 375 LEU A O 1
ATOM 3030 N N . ASN A 1 376 ? 36.208 16.820 -29.737 1.00 92.81 376 ASN A N 1
ATOM 3031 C CA . ASN A 1 376 ? 37.277 17.803 -29.565 1.00 92.81 376 ASN A CA 1
ATOM 3032 C C . ASN A 1 376 ? 38.174 17.481 -28.366 1.00 92.81 376 ASN A C 1
ATOM 3034 O O . ASN A 1 376 ? 39.393 17.637 -28.461 1.00 92.81 376 ASN A O 1
ATOM 3038 N N . ASP A 1 377 ? 37.601 17.013 -27.260 1.00 92.56 377 ASP A N 1
ATOM 3039 C CA . ASP A 1 377 ? 38.367 16.612 -26.084 1.00 92.56 377 ASP A CA 1
ATOM 3040 C C . ASP A 1 377 ? 39.211 15.365 -26.371 1.00 92.56 377 ASP A C 1
ATOM 3042 O O . ASP A 1 377 ? 40.401 15.361 -26.053 1.00 92.56 377 ASP A O 1
ATOM 3046 N N . MET A 1 378 ? 38.664 14.370 -27.084 1.00 94.00 378 MET A N 1
ATOM 3047 C CA . MET A 1 378 ? 39.448 13.230 -27.583 1.00 94.00 378 MET A CA 1
ATOM 3048 C C . MET A 1 378 ? 40.593 13.693 -28.484 1.00 94.00 378 MET A C 1
ATOM 3050 O O . MET A 1 378 ? 41.729 13.255 -28.320 1.00 94.00 378 MET A O 1
ATOM 3054 N N . LYS A 1 379 ? 40.330 14.613 -29.421 1.00 92.56 379 LYS A N 1
ATOM 3055 C CA . LYS A 1 379 ? 41.360 15.157 -30.318 1.00 92.56 379 LYS A CA 1
ATOM 3056 C C . LYS A 1 379 ? 42.488 15.840 -29.542 1.00 92.56 379 LYS A C 1
ATOM 3058 O O . LYS A 1 379 ? 43.653 15.661 -29.887 1.00 92.56 379 LYS A O 1
ATOM 3063 N N . ARG A 1 380 ? 42.162 16.598 -28.489 1.00 92.19 380 ARG A N 1
ATOM 3064 C CA . ARG A 1 380 ? 43.149 17.250 -27.609 1.00 92.19 380 ARG A CA 1
ATOM 3065 C C . ARG A 1 380 ? 43.965 16.242 -26.802 1.00 92.19 380 ARG A C 1
ATOM 3067 O O . ARG A 1 380 ? 45.158 16.456 -26.612 1.00 92.19 380 ARG A O 1
ATOM 3074 N N . GLY A 1 381 ? 43.343 15.153 -26.357 1.00 90.50 381 GLY A N 1
ATOM 3075 C CA . GLY A 1 381 ? 43.997 14.067 -25.628 1.00 90.50 381 GLY A CA 1
ATOM 3076 C C . GLY A 1 381 ? 44.595 12.970 -26.515 1.00 90.50 381 GLY A C 1
ATOM 3077 O O . GLY A 1 381 ? 44.756 11.845 -26.050 1.00 90.50 381 GLY A O 1
ATOM 3078 N N . ASN A 1 382 ? 44.914 13.259 -27.786 1.00 90.31 382 ASN A N 1
ATOM 3079 C CA . ASN A 1 382 ? 45.485 12.301 -28.748 1.00 90.31 382 ASN A CA 1
ATOM 3080 C C . ASN A 1 382 ? 44.680 10.991 -28.887 1.00 90.31 382 ASN A C 1
ATOM 3082 O O . ASN A 1 382 ? 45.244 9.902 -28.988 1.00 90.31 382 ASN A O 1
ATOM 3086 N N . GLY A 1 383 ? 43.353 11.103 -28.901 1.00 89.25 383 GLY A N 1
ATOM 3087 C CA . GLY A 1 383 ? 42.403 10.000 -29.042 1.00 89.25 383 GLY A CA 1
ATOM 3088 C C . GLY A 1 383 ? 41.716 9.573 -27.743 1.00 89.25 383 GLY A C 1
ATOM 3089 O O . GLY A 1 383 ? 40.821 8.736 -27.804 1.00 89.25 383 GLY A O 1
ATOM 3090 N N . LEU A 1 384 ? 42.084 10.140 -26.588 1.00 90.31 384 LEU A N 1
ATOM 3091 C CA . LEU A 1 384 ? 41.554 9.769 -25.268 1.00 90.31 384 LEU A CA 1
ATOM 3092 C C . LEU A 1 384 ? 41.055 10.996 -24.490 1.00 90.31 384 LEU A C 1
ATOM 3094 O O . LEU A 1 384 ? 41.433 12.125 -24.790 1.00 90.31 384 LEU A O 1
ATOM 3098 N N . THR A 1 385 ? 40.214 10.783 -23.475 1.00 88.44 385 THR A N 1
ATOM 3099 C CA . THR A 1 385 ? 39.706 11.843 -22.585 1.00 88.44 385 THR A CA 1
ATOM 3100 C C . THR A 1 385 ? 40.121 11.614 -21.131 1.00 88.44 385 THR A C 1
ATOM 3102 O O . THR A 1 385 ? 40.403 10.492 -20.703 1.00 88.44 385 THR A O 1
ATOM 3105 N N . GLY A 1 386 ? 40.151 12.694 -20.343 1.00 86.38 386 GLY A N 1
ATOM 3106 C CA . GLY A 1 386 ? 40.458 12.631 -18.913 1.00 86.38 386 GLY A CA 1
ATOM 3107 C C . GLY A 1 386 ? 41.851 12.063 -18.622 1.00 86.38 386 GLY A C 1
ATOM 3108 O O . GLY A 1 386 ? 42.834 12.477 -19.228 1.00 86.38 386 GLY A O 1
ATOM 3109 N N . ASN A 1 387 ? 41.924 11.116 -17.682 1.00 85.81 387 ASN A N 1
ATOM 3110 C CA . ASN A 1 387 ? 43.176 10.491 -17.229 1.00 85.81 387 ASN A CA 1
ATOM 3111 C C . ASN A 1 387 ? 43.451 9.123 -17.889 1.00 85.81 387 ASN A C 1
ATOM 3113 O O . ASN A 1 387 ? 44.288 8.366 -17.398 1.00 85.81 387 ASN A O 1
ATOM 3117 N N . LEU A 1 388 ? 42.718 8.776 -18.951 1.00 89.56 388 LEU A N 1
ATOM 3118 C CA . LEU A 1 388 ? 42.842 7.485 -19.629 1.00 89.56 388 LEU A CA 1
ATOM 3119 C C . LEU A 1 388 ? 44.149 7.388 -20.423 1.00 89.56 388 LEU A C 1
ATOM 3121 O O . LEU A 1 388 ? 44.623 8.358 -21.010 1.00 89.56 388 LEU A O 1
ATOM 3125 N N . GLN A 1 389 ? 44.705 6.181 -20.476 1.00 90.00 389 GLN A N 1
ATOM 3126 C CA . GLN A 1 389 ? 45.874 5.829 -21.277 1.00 90.00 389 GLN A CA 1
ATOM 3127 C C . GLN A 1 389 ? 45.545 4.625 -22.160 1.00 90.00 389 GLN A C 1
ATOM 3129 O O . GLN A 1 389 ? 44.759 3.767 -21.771 1.00 90.00 389 GLN A O 1
ATOM 3134 N N . PHE A 1 390 ? 46.179 4.502 -23.329 1.00 91.62 390 PHE A N 1
ATOM 3135 C CA . PHE A 1 390 ? 45.932 3.369 -24.236 1.00 91.62 390 PHE A CA 1
ATOM 3136 C C . PHE A 1 390 ? 46.232 2.003 -23.600 1.00 91.62 390 PHE A C 1
ATOM 3138 O O . PHE A 1 390 ? 45.642 1.001 -23.985 1.00 91.62 390 PHE A O 1
ATOM 3145 N N . THR A 1 391 ? 47.095 1.961 -22.584 1.00 92.94 391 THR A N 1
ATOM 3146 C CA . THR A 1 391 ? 47.366 0.765 -21.773 1.00 92.94 391 THR A CA 1
ATOM 3147 C C . THR A 1 391 ? 46.157 0.286 -20.964 1.00 92.94 391 THR A C 1
ATOM 3149 O O . THR A 1 391 ? 46.157 -0.854 -20.510 1.00 92.94 391 THR A O 1
ATOM 3152 N N . ASN A 1 392 ? 45.126 1.120 -20.784 1.00 91.94 392 ASN A N 1
ATOM 3153 C CA . ASN A 1 392 ? 43.874 0.750 -20.125 1.00 91.94 392 ASN A CA 1
ATOM 3154 C C . ASN A 1 392 ? 42.901 -0.018 -21.038 1.00 91.94 392 ASN A C 1
ATOM 3156 O O . ASN A 1 392 ? 41.875 -0.476 -20.543 1.00 91.94 392 ASN A O 1
ATOM 3160 N N . PHE A 1 393 ? 43.198 -0.156 -22.335 1.00 92.25 393 PHE A N 1
ATOM 3161 C CA . PHE A 1 393 ? 42.288 -0.732 -23.327 1.00 92.25 393 PHE A CA 1
ATOM 3162 C C . PHE A 1 393 ? 42.832 -2.036 -23.914 1.00 92.25 393 PHE A C 1
ATOM 3164 O O . PHE A 1 393 ? 44.036 -2.188 -24.137 1.00 92.25 393 PHE A O 1
ATOM 3171 N N . SER A 1 394 ? 41.934 -2.970 -24.223 1.00 94.94 394 SER A N 1
ATOM 3172 C CA . SER A 1 394 ? 42.259 -4.126 -25.060 1.00 94.94 394 SER A CA 1
ATOM 3173 C C . SER A 1 394 ? 42.398 -3.717 -26.534 1.00 94.94 394 SER A C 1
ATOM 3175 O O . SER A 1 394 ? 41.940 -2.652 -26.954 1.00 94.94 394 SER A O 1
ATOM 3177 N N . LYS A 1 395 ? 43.009 -4.582 -27.357 1.00 93.12 395 LYS A N 1
ATOM 3178 C CA . LYS A 1 395 ? 43.081 -4.351 -28.811 1.00 93.12 395 LYS A CA 1
ATOM 3179 C C . LYS A 1 395 ? 41.690 -4.250 -29.441 1.00 93.12 395 LYS A C 1
ATOM 3181 O O . LYS A 1 395 ? 41.491 -3.395 -30.298 1.00 93.12 395 LYS A O 1
ATOM 3186 N N . ASP A 1 396 ? 40.751 -5.074 -28.987 1.00 93.62 396 ASP A N 1
ATOM 3187 C CA . ASP A 1 396 ? 39.386 -5.101 -29.516 1.00 93.62 396 ASP A CA 1
ATOM 3188 C C . ASP A 1 396 ? 38.646 -3.793 -29.207 1.00 93.62 396 ASP A C 1
ATOM 3190 O O . ASP A 1 396 ? 38.028 -3.220 -30.097 1.00 93.62 396 ASP A O 1
ATOM 3194 N N . GLN A 1 397 ? 38.815 -3.243 -27.999 1.00 91.19 397 GLN A N 1
ATOM 3195 C CA . GLN A 1 397 ? 38.237 -1.947 -27.624 1.00 91.19 397 GLN A CA 1
ATOM 3196 C C . GLN A 1 397 ? 38.804 -0.791 -28.459 1.00 91.19 397 GLN A C 1
ATOM 3198 O O . GLN A 1 397 ? 38.078 0.124 -28.838 1.00 91.19 397 GLN A O 1
ATOM 3203 N N . VAL A 1 398 ? 40.103 -0.818 -28.780 1.00 92.62 398 VAL A N 1
ATOM 3204 C CA . VAL A 1 398 ? 40.712 0.199 -29.656 1.00 92.62 398 VAL A CA 1
ATOM 3205 C C . VAL A 1 398 ? 40.150 0.109 -31.080 1.00 92.62 398 VAL A C 1
ATOM 3207 O O . VAL A 1 398 ? 39.901 1.142 -31.704 1.00 92.62 398 VAL A O 1
ATOM 3210 N N . VAL A 1 399 ? 39.930 -1.106 -31.593 1.00 93.62 399 VAL A N 1
ATOM 3211 C CA . VAL A 1 399 ? 39.290 -1.330 -32.901 1.00 93.62 399 VAL A CA 1
ATOM 3212 C C . VAL A 1 399 ? 37.847 -0.827 -32.895 1.00 93.62 399 VAL A C 1
ATOM 3214 O O . VAL A 1 399 ? 37.475 -0.074 -33.791 1.00 93.62 399 VAL A O 1
ATOM 3217 N N . GLU A 1 400 ? 37.072 -1.153 -31.862 1.00 92.06 400 GLU A N 1
ATOM 3218 C CA . GLU A 1 400 ? 35.686 -0.703 -31.699 1.00 92.06 400 GLU A CA 1
ATOM 3219 C C . GLU A 1 400 ? 35.572 0.830 -31.691 1.00 92.06 400 GLU A C 1
ATOM 3221 O O . GLU A 1 400 ? 34.738 1.401 -32.399 1.00 92.06 400 GLU A O 1
ATOM 3226 N N . ILE A 1 401 ? 36.455 1.521 -30.957 1.00 93.12 401 ILE A N 1
ATOM 3227 C CA . ILE A 1 401 ? 36.497 2.991 -30.929 1.00 93.12 401 ILE A CA 1
ATOM 3228 C C . ILE A 1 401 ? 36.826 3.551 -32.318 1.00 93.12 401 ILE A C 1
ATOM 3230 O O . ILE A 1 401 ? 36.162 4.482 -32.777 1.00 93.12 401 ILE A O 1
ATOM 3234 N N . ARG A 1 402 ? 37.830 2.993 -33.009 1.00 94.56 402 ARG A N 1
ATOM 3235 C CA . ARG A 1 402 ? 38.200 3.426 -34.367 1.00 94.56 402 ARG A CA 1
ATOM 3236 C C . ARG A 1 402 ? 37.025 3.277 -35.331 1.00 94.56 402 ARG A C 1
ATOM 3238 O O . ARG A 1 402 ? 36.721 4.217 -36.060 1.00 94.56 402 ARG A O 1
ATOM 3245 N N . ASP A 1 403 ? 36.378 2.120 -35.332 1.00 94.75 403 ASP A N 1
ATOM 3246 C CA . ASP A 1 403 ? 35.284 1.823 -36.257 1.00 94.75 403 ASP A CA 1
ATOM 3247 C C . ASP A 1 403 ? 34.054 2.694 -35.947 1.00 94.75 403 ASP A C 1
ATOM 3249 O O . ASP A 1 403 ? 33.399 3.202 -36.857 1.00 94.75 403 ASP A O 1
ATOM 3253 N N . THR A 1 404 ? 33.814 2.995 -34.668 1.00 93.69 404 THR A N 1
ATOM 3254 C CA . THR A 1 404 ? 32.801 3.974 -34.246 1.00 93.69 404 THR A CA 1
ATOM 3255 C C . THR A 1 404 ? 33.102 5.374 -34.785 1.00 93.69 404 THR A C 1
ATOM 3257 O O . THR A 1 404 ? 32.203 6.030 -35.308 1.00 93.69 404 THR A O 1
ATOM 3260 N N . LEU A 1 405 ? 34.357 5.837 -34.721 1.00 94.19 405 LEU A N 1
ATOM 3261 C CA . LEU A 1 405 ? 34.755 7.142 -35.269 1.00 94.19 405 LEU A CA 1
ATOM 3262 C C . LEU A 1 405 ? 34.598 7.206 -36.797 1.00 94.19 405 LEU A C 1
ATOM 3264 O O . LEU A 1 405 ? 34.198 8.246 -37.321 1.00 94.19 405 LEU A O 1
ATOM 3268 N N . ILE A 1 406 ? 34.863 6.104 -37.506 1.00 94.62 406 ILE A N 1
ATOM 3269 C CA . ILE A 1 406 ? 34.610 6.002 -38.952 1.00 94.62 406 ILE A CA 1
ATOM 3270 C C . ILE A 1 406 ? 33.114 6.163 -39.239 1.00 94.62 406 ILE A C 1
ATOM 3272 O O . ILE A 1 406 ? 32.740 6.971 -40.087 1.00 94.62 406 ILE A O 1
ATOM 3276 N N . ASN A 1 407 ? 32.259 5.453 -38.501 1.00 93.94 407 ASN A N 1
ATOM 3277 C CA . ASN A 1 407 ? 30.809 5.546 -38.673 1.00 93.94 407 ASN A CA 1
ATOM 3278 C C . ASN A 1 407 ? 30.276 6.945 -38.355 1.00 93.94 407 ASN A C 1
ATOM 3280 O O . ASN A 1 407 ? 29.439 7.454 -39.094 1.00 93.94 407 ASN A O 1
ATOM 3284 N N . ILE A 1 408 ? 30.790 7.593 -37.303 1.00 93.50 408 ILE A N 1
ATOM 3285 C CA . ILE A 1 408 ? 30.456 8.989 -36.995 1.00 93.50 408 ILE A CA 1
ATOM 3286 C C . ILE A 1 408 ? 30.781 9.885 -38.192 1.00 93.50 408 ILE A C 1
ATOM 3288 O O . ILE A 1 408 ? 29.938 10.685 -38.580 1.00 93.50 408 ILE A O 1
ATOM 3292 N N . ASN A 1 409 ? 31.967 9.738 -38.792 1.00 93.50 409 ASN A N 1
ATOM 3293 C CA . ASN A 1 409 ? 32.371 10.550 -39.938 1.00 93.50 409 ASN A CA 1
ATOM 3294 C C . ASN A 1 409 ? 31.438 10.355 -41.143 1.00 93.50 409 ASN A C 1
ATOM 3296 O O . ASN A 1 409 ? 30.986 11.341 -41.718 1.00 93.50 409 ASN A O 1
ATOM 3300 N N . LEU A 1 410 ? 31.118 9.104 -41.489 1.00 93.69 410 LEU A N 1
ATOM 3301 C CA . LEU A 1 410 ? 30.216 8.789 -42.602 1.00 93.69 410 LEU A CA 1
ATOM 3302 C C 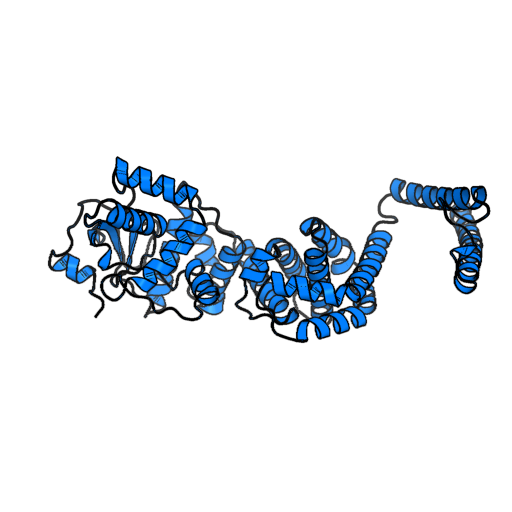. LEU A 1 410 ? 28.816 9.371 -42.373 1.00 93.69 410 LEU A C 1
ATOM 3304 O O . LEU A 1 410 ? 28.359 10.183 -43.168 1.00 93.69 410 LEU A O 1
ATOM 3308 N N . ILE A 1 411 ? 28.197 9.052 -41.233 1.00 93.44 411 ILE A N 1
ATOM 3309 C CA . ILE A 1 411 ? 26.850 9.529 -40.890 1.00 93.44 411 ILE A CA 1
ATOM 3310 C C . ILE A 1 411 ? 26.815 11.059 -40.809 1.00 93.44 411 ILE A C 1
ATOM 3312 O O . ILE A 1 411 ? 25.842 11.678 -41.223 1.00 93.44 411 ILE A O 1
ATOM 3316 N N . SER A 1 412 ? 27.867 11.695 -40.280 1.00 93.31 412 SER A N 1
ATOM 3317 C CA . SER A 1 412 ? 27.925 13.158 -40.224 1.00 93.31 412 SER A CA 1
ATOM 3318 C C . SER A 1 412 ? 27.967 13.800 -41.609 1.00 93.31 412 SER A C 1
ATOM 3320 O O . SER A 1 412 ? 27.406 14.877 -41.766 1.00 93.31 412 SER A O 1
ATOM 3322 N N . GLY A 1 413 ? 28.585 13.139 -42.595 1.00 92.12 413 GLY A N 1
ATOM 3323 C CA . GLY A 1 413 ? 28.583 13.579 -43.989 1.00 92.12 413 GLY A CA 1
ATOM 3324 C C . GLY A 1 413 ? 27.178 13.542 -44.580 1.00 92.12 413 GLY A C 1
ATOM 3325 O O . GLY A 1 413 ? 26.688 14.576 -45.019 1.00 92.12 413 GLY A O 1
ATOM 3326 N N . ASP A 1 414 ? 26.503 12.394 -44.475 1.00 91.94 414 ASP A N 1
ATOM 3327 C CA . ASP A 1 414 ? 25.126 12.223 -44.960 1.00 91.94 414 ASP A CA 1
ATOM 3328 C C . ASP A 1 414 ? 24.168 13.247 -44.320 1.00 91.94 414 ASP A C 1
ATOM 3330 O O . ASP A 1 414 ? 23.286 13.801 -44.970 1.00 91.94 414 ASP A O 1
ATOM 3334 N N . LEU A 1 415 ? 24.347 13.539 -43.026 1.00 92.19 415 LEU A N 1
ATOM 3335 C CA . LEU A 1 415 ? 23.529 14.528 -42.324 1.00 92.19 415 LEU A CA 1
ATOM 3336 C C . LEU A 1 415 ? 23.804 15.967 -42.772 1.00 92.19 415 LEU A C 1
ATOM 3338 O O . LEU A 1 415 ? 22.884 16.778 -42.720 1.00 92.19 415 LEU A O 1
ATOM 3342 N N . ILE A 1 416 ? 25.034 16.308 -43.175 1.00 93.12 416 ILE A N 1
ATOM 3343 C CA . ILE A 1 416 ? 25.339 17.643 -43.711 1.00 93.12 416 ILE A CA 1
ATOM 3344 C C . ILE A 1 416 ? 24.524 17.887 -44.979 1.00 93.12 416 ILE A C 1
ATOM 3346 O O . ILE A 1 416 ? 23.914 18.946 -45.072 1.00 93.12 416 ILE A O 1
ATOM 3350 N N . GLU A 1 417 ? 24.435 16.903 -45.880 1.00 91.12 417 GLU A N 1
ATOM 3351 C CA . GLU A 1 417 ? 23.622 17.007 -47.102 1.00 91.12 417 GLU A CA 1
ATOM 3352 C C . GLU A 1 417 ? 22.152 17.306 -46.769 1.00 91.12 417 GLU A C 1
ATOM 3354 O O . GLU A 1 417 ? 21.573 18.240 -47.313 1.00 91.12 417 GLU A O 1
ATOM 3359 N N . VAL A 1 418 ? 21.579 16.608 -45.780 1.00 91.25 418 VAL A N 1
ATOM 3360 C CA . VAL A 1 418 ? 20.202 16.864 -45.315 1.00 91.25 418 VAL A CA 1
ATOM 3361 C C . VAL A 1 418 ? 20.011 18.302 -44.821 1.00 91.25 418 VAL A C 1
ATOM 3363 O O . VAL A 1 418 ? 18.973 18.901 -45.080 1.00 91.25 418 VAL A O 1
ATOM 3366 N N . TYR A 1 419 ? 20.973 18.872 -44.088 1.00 90.38 419 TYR A N 1
ATOM 3367 C CA . TYR A 1 419 ? 20.860 20.262 -43.628 1.00 90.38 419 TYR A CA 1
ATOM 3368 C C . TYR A 1 419 ? 21.131 21.279 -44.738 1.00 90.38 419 TYR A C 1
ATOM 3370 O O . TYR A 1 419 ? 20.561 22.363 -44.686 1.00 90.38 419 TYR A O 1
ATOM 3378 N N . GLU A 1 420 ? 21.988 20.963 -45.709 1.00 91.25 420 GLU A N 1
ATOM 3379 C CA . GLU A 1 420 ? 22.208 21.809 -46.886 1.00 91.25 420 GLU A CA 1
ATOM 3380 C C . GLU A 1 420 ? 20.957 21.881 -47.768 1.00 91.25 420 GLU A C 1
ATOM 3382 O O . GLU A 1 420 ? 20.647 22.959 -48.263 1.00 91.25 420 GLU A O 1
ATOM 3387 N N . ASP A 1 421 ? 20.203 20.786 -47.893 1.00 89.75 421 ASP A N 1
ATOM 3388 C CA . ASP A 1 421 ? 18.930 20.750 -48.626 1.00 89.75 421 ASP A CA 1
ATOM 3389 C C . ASP A 1 421 ? 17.814 21.591 -47.965 1.00 89.75 421 ASP A C 1
ATOM 3391 O O . ASP A 1 421 ? 16.860 21.999 -48.632 1.00 89.75 421 ASP A O 1
ATOM 3395 N N . GLU A 1 422 ? 17.916 21.857 -46.660 1.00 88.31 422 GLU A N 1
ATOM 3396 C CA . GLU A 1 422 ? 16.935 22.623 -45.872 1.00 88.31 422 GLU A CA 1
ATOM 3397 C C . GLU A 1 422 ? 17.308 24.116 -45.692 1.00 88.31 422 GLU A C 1
ATOM 3399 O O . GLU A 1 422 ? 16.504 24.889 -45.156 1.00 88.31 422 GLU A O 1
ATOM 3404 N N . LEU A 1 423 ? 18.519 24.529 -46.099 1.00 82.00 423 LEU A N 1
ATOM 3405 C CA . LEU A 1 423 ? 19.042 25.908 -46.036 1.00 82.00 423 LEU A CA 1
ATOM 3406 C C . LEU A 1 423 ? 18.792 26.679 -47.339 1.00 82.00 423 LEU A C 1
ATOM 3408 O O . LEU A 1 423 ? 18.475 27.892 -47.232 1.00 82.00 423 LEU A O 1
#

Secondary structure (DSSP, 8-state):
----HHHHHHHTSSEE-------SS-BTTB-GGG--EEEEEGGG-EE-TTSHHHHHHHHHHHS------TTT-THHHHHHHHHHHHH-HHHHHHHHHHHHHH---S-EEEETTSEEEE-HHHHHHHHHHHHHH-S--EEEEEEES--TTSHHHHHHHHHHHHHHHHH-SS-----HHHHHHHHHIIIIIS--S-HHHHHHHHT--HHHHHHHHHHHHHHHHHHHHTTB-TT-HHHHHHTT-HHHHHHHHHHHHHH-TT--HHHHHHHHHHHHHHHHHHHHT--HHHHHHHHIIIIITSTTHHHHHHHHHHHHHHHHHHHHTS-B-SHHHHHHHHHHTHHHHHHHHHHHHHHHHHHHTTSSHHHHHHHHHHHHHHHHHHHHTTT--TT--GGGS-HHHHHHHHHHHHHHHHHHHHHHHHHHHT-

Sequence (423 aa):
MTNNLMDLGRTGEIAKTGAKPKLPTTIPNLTDTMLDVYRIPLKYLYYNDENGRISTQIKREFGTLMAQTDETNPDYNNKIATFIEEDNATALKKTKKSIKEKGQQVYGYVLQDGRIIDGNRRFTALRQLQTEIGTSQYFEAVILPFTYDAKANRAQIKRLELAIQMGTEEKLQYDPVDLAVDIYQTIIRDSLMTKKDYSDEANMTVKEIENRIATVELVHDFLHFINASPEAYFIIKDAKLYNPLFELAKKFATSFPNQGPKYEQTKESAFSLLGKMVHTGGDTVREVRDYLKNIVSSADNDDYNDSIEEFVEVFRDKLESGPIHSASDYRKRLEESTPELRHITEVYNKTVNRQNRGKNVDSFIANVKETLNTLNDMKRGNGLTGNLQFTNFSKDQVVEIRDTLININLISGDLIEVYEDEL

Radius of gyration: 30.06 Å; chains: 1; bounding box: 80×45×88 Å